Protein AF-A0A9D8K9F7-F1 (afdb_monomer_lite)

Radius of gyration: 27.62 Å; chains: 1; bounding box: 77×57×84 Å

Structure (mmCIF, N/CA/C/O backbone):
data_AF-A0A9D8K9F7-F1
#
_entry.id   AF-A0A9D8K9F7-F1
#
loop_
_atom_site.group_PDB
_atom_site.id
_atom_site.type_symbol
_atom_site.label_atom_id
_atom_site.label_alt_id
_atom_site.label_comp_id
_atom_site.label_asym_id
_atom_site.label_entity_id
_atom_site.label_seq_id
_atom_site.pdbx_PDB_ins_code
_atom_site.Cartn_x
_atom_site.Cartn_y
_atom_site.Cartn_z
_atom_site.occupancy
_atom_site.B_iso_or_equiv
_atom_site.auth_seq_id
_atom_site.auth_comp_id
_atom_site.auth_asym_id
_atom_site.auth_atom_id
_atom_site.pdbx_PDB_model_num
ATOM 1 N N . MET A 1 1 ? -8.025 -25.087 -37.308 1.00 34.91 1 MET A N 1
ATOM 2 C CA . MET A 1 1 ? -6.560 -24.961 -37.481 1.00 34.91 1 MET A CA 1
ATOM 3 C C . MET A 1 1 ? -6.010 -24.138 -36.326 1.00 34.91 1 MET A C 1
ATOM 5 O O . MET A 1 1 ? -6.399 -22.986 -36.174 1.00 34.91 1 MET A O 1
ATOM 9 N N . ALA A 1 2 ? -5.223 -24.769 -35.453 1.00 28.36 2 ALA A N 1
ATOM 10 C CA . ALA A 1 2 ? -4.686 -24.161 -34.238 1.00 28.36 2 ALA A CA 1
ATOM 11 C C . ALA A 1 2 ? -3.699 -23.034 -34.585 1.00 28.36 2 ALA A C 1
ATOM 13 O O . ALA A 1 2 ? -2.758 -23.247 -35.346 1.00 28.36 2 ALA A O 1
ATOM 14 N N . ARG A 1 3 ? -3.922 -21.832 -34.040 1.00 32.56 3 ARG A N 1
ATOM 15 C CA . ARG A 1 3 ? -2.960 -20.725 -34.112 1.00 32.56 3 ARG A CA 1
ATOM 16 C C . ARG A 1 3 ? -1.846 -21.018 -33.110 1.00 32.56 3 ARG A C 1
ATOM 18 O O . ARG A 1 3 ? -2.071 -20.949 -31.907 1.00 32.56 3 ARG A O 1
ATOM 25 N N . THR A 1 4 ? -0.667 -21.372 -33.598 1.00 35.34 4 THR A N 1
ATOM 26 C CA . THR A 1 4 ? 0.543 -21.487 -32.785 1.00 35.34 4 THR A CA 1
ATOM 27 C C . THR A 1 4 ? 0.972 -20.095 -32.327 1.00 35.34 4 THR A C 1
ATOM 29 O O . THR A 1 4 ? 1.352 -19.245 -33.132 1.00 35.34 4 THR A O 1
ATOM 32 N N . SER A 1 5 ? 0.880 -19.844 -31.020 1.00 35.47 5 SER A N 1
ATOM 33 C CA . SER A 1 5 ? 1.503 -18.686 -30.379 1.00 35.47 5 SER A CA 1
ATOM 34 C C . SER A 1 5 ? 3.007 -18.657 -30.695 1.00 35.47 5 SER A C 1
ATOM 36 O O . SER A 1 5 ? 3.630 -19.721 -30.754 1.00 35.47 5 SER A O 1
ATOM 38 N N . PRO A 1 6 ? 3.629 -17.478 -30.878 1.00 36.38 6 PRO A N 1
ATOM 39 C CA . PRO A 1 6 ? 5.075 -17.393 -31.036 1.00 36.38 6 PRO A CA 1
ATOM 40 C C . PRO A 1 6 ? 5.748 -17.966 -29.785 1.00 36.38 6 PRO A C 1
ATOM 42 O O . PRO A 1 6 ? 5.378 -17.603 -28.669 1.00 36.38 6 PRO A O 1
ATOM 45 N N . SER A 1 7 ? 6.730 -18.850 -29.967 1.00 44.38 7 SER A N 1
ATOM 46 C CA . SER A 1 7 ? 7.556 -19.355 -28.866 1.00 44.38 7 SER A CA 1
ATOM 47 C C . SER A 1 7 ? 8.174 -18.187 -28.085 1.00 44.38 7 SER A C 1
ATOM 49 O O . SER A 1 7 ? 8.600 -17.197 -28.685 1.00 44.38 7 SER A O 1
ATOM 51 N N . ALA A 1 8 ? 8.267 -18.308 -26.757 1.00 47.25 8 ALA A N 1
ATOM 52 C CA . ALA A 1 8 ? 8.873 -17.311 -25.867 1.00 47.25 8 ALA A CA 1
ATOM 53 C C . ALA A 1 8 ? 10.304 -16.895 -26.286 1.00 47.25 8 ALA A C 1
ATOM 55 O O . ALA A 1 8 ? 10.730 -15.780 -25.986 1.00 47.25 8 ALA A O 1
ATOM 56 N N . ALA A 1 9 ? 11.011 -17.751 -27.036 1.00 40.78 9 ALA A N 1
ATOM 57 C CA . ALA A 1 9 ? 12.316 -17.459 -27.632 1.00 40.78 9 ALA A CA 1
ATOM 58 C C . ALA A 1 9 ? 12.260 -16.369 -28.724 1.00 40.78 9 ALA A C 1
ATOM 60 O O . ALA A 1 9 ? 13.156 -15.539 -28.818 1.00 40.78 9 ALA A O 1
ATOM 61 N N . VAL A 1 10 ? 11.182 -16.298 -29.514 1.00 44.38 10 VAL A N 1
ATOM 62 C CA . VAL A 1 10 ? 11.022 -15.274 -30.567 1.00 44.38 10 VAL A CA 1
ATOM 63 C C . VAL A 1 10 ? 10.773 -13.889 -29.957 1.00 44.38 10 VAL A C 1
ATOM 65 O O . VAL A 1 10 ? 11.268 -12.891 -30.468 1.00 44.38 10 VAL A O 1
ATOM 68 N N . ALA A 1 11 ? 10.077 -13.821 -28.817 1.00 49.94 11 ALA A N 1
ATOM 69 C CA . ALA A 1 11 ? 9.862 -12.576 -28.075 1.00 49.94 11 ALA A CA 1
ATOM 70 C C . ALA A 1 11 ? 11.123 -12.084 -27.325 1.00 49.94 11 ALA A C 1
ATOM 72 O O . ALA A 1 11 ? 11.167 -10.934 -26.885 1.00 49.94 11 ALA A O 1
ATOM 73 N N . SER A 1 12 ? 12.146 -12.933 -27.138 1.00 53.34 12 SER A N 1
ATOM 74 C CA . SER A 1 12 ? 13.420 -12.549 -26.507 1.00 53.34 12 SER A CA 1
ATOM 75 C C . SER A 1 12 ? 14.330 -11.782 -27.474 1.00 53.34 12 SER A C 1
ATOM 77 O O . SER A 1 12 ? 14.917 -10.777 -27.080 1.00 53.34 12 SER A O 1
ATOM 79 N N . ALA A 1 13 ? 14.364 -12.183 -28.749 1.00 56.97 13 ALA A N 1
ATOM 80 C CA . ALA A 1 13 ? 15.223 -11.592 -29.776 1.00 56.97 13 ALA A CA 1
ATOM 81 C C . ALA A 1 13 ? 14.830 -10.154 -30.191 1.00 56.97 13 ALA A C 1
ATOM 83 O O . ALA A 1 13 ? 15.680 -9.405 -30.673 1.00 56.97 13 ALA A O 1
ATOM 84 N N . GLU A 1 14 ? 13.570 -9.754 -29.978 1.00 68.12 14 GLU A N 1
ATOM 85 C CA . GLU A 1 14 ? 13.015 -8.453 -30.399 1.00 68.12 14 GLU A CA 1
ATOM 86 C C . GLU A 1 14 ? 13.258 -7.298 -29.400 1.00 68.12 14 GLU A C 1
ATOM 88 O O . GLU A 1 14 ? 12.904 -6.153 -29.681 1.00 68.12 14 GLU A O 1
ATOM 93 N N . ARG A 1 15 ? 13.866 -7.557 -28.233 1.00 84.31 15 ARG A N 1
ATOM 94 C CA . ARG A 1 15 ? 14.159 -6.509 -27.238 1.00 84.31 15 ARG A CA 1
ATOM 95 C C . ARG A 1 15 ? 15.320 -5.603 -27.673 1.00 84.31 15 ARG A C 1
ATOM 97 O O . ARG A 1 15 ? 16.218 -6.040 -28.394 1.00 84.31 15 ARG A O 1
ATOM 104 N N . ARG A 1 16 ? 15.293 -4.338 -27.213 1.00 89.69 16 ARG A N 1
ATOM 105 C CA . ARG A 1 16 ? 16.304 -3.304 -27.533 1.00 89.69 16 ARG A CA 1
ATOM 106 C C . ARG A 1 16 ? 17.705 -3.787 -27.161 1.00 89.69 16 ARG A C 1
ATOM 108 O O . ARG A 1 16 ? 18.589 -3.802 -28.010 1.00 89.69 16 ARG A O 1
ATOM 115 N N . PHE A 1 17 ? 17.866 -4.237 -25.922 1.00 92.88 17 PHE A N 1
ATOM 116 C CA . PHE A 1 17 ? 19.111 -4.785 -25.415 1.00 92.88 17 PHE A CA 1
ATOM 117 C C . PHE A 1 17 ? 19.057 -6.311 -25.447 1.00 92.88 17 PHE A C 1
ATOM 119 O O . PHE A 1 17 ? 18.167 -6.939 -24.866 1.00 92.88 17 PHE A O 1
ATOM 126 N N . ALA A 1 18 ? 20.034 -6.921 -26.112 1.00 92.94 18 ALA A N 1
ATOM 127 C CA . ALA A 1 18 ? 20.240 -8.364 -26.061 1.00 92.94 18 ALA A CA 1
ATOM 128 C C . ALA A 1 18 ? 20.707 -8.793 -24.662 1.00 92.94 18 ALA A C 1
ATOM 130 O O . ALA A 1 18 ? 20.301 -9.838 -24.155 1.00 92.94 18 ALA A O 1
ATOM 131 N N . VAL A 1 19 ? 21.524 -7.957 -24.022 1.00 94.81 19 VAL A N 1
ATOM 132 C CA . VAL A 1 19 ? 22.079 -8.199 -22.692 1.00 94.81 19 VAL A CA 1
ATOM 133 C C . VAL A 1 19 ? 22.184 -6.889 -21.916 1.00 94.81 19 VAL A C 1
ATOM 135 O O . VAL A 1 19 ? 22.460 -5.845 -22.502 1.00 94.81 19 VAL A O 1
ATOM 138 N N . GLY A 1 20 ? 21.960 -6.931 -20.605 1.00 93.81 20 GLY A N 1
ATOM 139 C CA . GLY A 1 20 ? 22.152 -5.781 -19.724 1.00 93.81 20 GLY A CA 1
ATOM 140 C C . GLY A 1 20 ? 22.820 -6.163 -18.415 1.00 93.81 20 GLY A C 1
ATOM 141 O O . GLY A 1 20 ? 22.493 -7.202 -17.843 1.00 93.81 20 GLY A O 1
ATOM 142 N N . PHE A 1 21 ? 23.740 -5.321 -17.949 1.00 93.06 21 PHE A N 1
ATOM 143 C CA . PHE A 1 21 ? 24.546 -5.569 -16.757 1.00 93.06 21 PHE A CA 1
ATOM 144 C C . PHE A 1 21 ? 24.065 -4.746 -15.570 1.00 93.06 21 PHE A C 1
ATOM 146 O O . PHE A 1 21 ? 24.249 -3.535 -15.543 1.00 93.06 21 PHE A O 1
ATOM 153 N N . SER A 1 22 ? 23.552 -5.419 -14.542 1.00 88.69 22 SER A N 1
ATOM 154 C CA . SER A 1 22 ? 23.308 -4.825 -13.229 1.00 88.69 22 SER A CA 1
ATOM 155 C C . SER A 1 22 ? 24.487 -5.128 -12.302 1.00 88.69 22 SER A C 1
ATOM 157 O O . SER A 1 22 ? 24.784 -6.290 -12.044 1.00 88.69 22 SER A O 1
ATOM 159 N N . TYR A 1 23 ? 25.174 -4.100 -11.809 1.00 88.19 23 TYR A N 1
ATOM 160 C CA . TYR A 1 23 ? 26.388 -4.199 -10.978 1.00 88.19 23 TYR A CA 1
ATOM 161 C C . TYR A 1 23 ? 26.473 -2.995 -10.038 1.00 88.19 23 TYR A C 1
ATOM 163 O O . TYR A 1 23 ? 25.778 -2.003 -10.269 1.00 88.19 23 TYR A O 1
ATOM 171 N N . ALA A 1 24 ? 27.303 -3.041 -8.991 1.00 83.38 24 ALA A N 1
ATOM 172 C CA . ALA A 1 24 ? 27.607 -1.859 -8.184 1.00 83.38 24 ALA A CA 1
ATOM 173 C C . ALA A 1 24 ? 28.659 -0.957 -8.860 1.00 83.38 24 ALA A C 1
ATOM 175 O O . ALA A 1 24 ? 29.329 -1.341 -9.809 1.00 83.38 24 ALA A O 1
ATOM 176 N N . GLY A 1 25 ? 28.713 0.322 -8.479 1.00 77.69 25 GLY A N 1
ATOM 177 C CA . GLY A 1 25 ? 29.489 1.319 -9.229 1.00 77.69 25 GLY A CA 1
ATOM 178 C C . GLY A 1 25 ? 30.994 1.070 -9.128 1.00 77.69 25 GLY A C 1
ATOM 179 O O . GLY A 1 25 ? 31.725 1.349 -10.075 1.00 77.69 25 GLY A O 1
ATOM 180 N N . ALA A 1 26 ? 31.430 0.495 -8.004 1.00 79.44 26 ALA A N 1
ATOM 181 C CA . ALA A 1 26 ? 32.815 0.127 -7.737 1.00 79.44 26 ALA A CA 1
ATOM 182 C C . ALA A 1 26 ? 33.316 -0.988 -8.675 1.00 79.44 26 ALA A C 1
ATOM 184 O O . ALA A 1 26 ? 34.500 -1.072 -8.982 1.00 79.44 26 ALA A O 1
ATOM 185 N N . GLU A 1 27 ? 32.408 -1.812 -9.195 1.00 85.94 27 GLU A N 1
ATOM 186 C CA . GLU A 1 27 ? 32.688 -2.957 -10.053 1.00 85.94 27 GLU A CA 1
ATOM 187 C C . GLU A 1 27 ? 32.718 -2.587 -11.536 1.00 85.94 27 GLU A C 1
ATOM 189 O O . GLU A 1 27 ? 32.917 -3.468 -12.376 1.00 85.94 27 GLU A O 1
ATOM 194 N N . ARG A 1 28 ? 32.539 -1.306 -11.889 1.00 86.56 28 ARG A N 1
ATOM 195 C CA . ARG A 1 28 ? 32.499 -0.859 -13.289 1.00 86.56 28 ARG A CA 1
ATOM 196 C C . ARG A 1 28 ? 33.722 -1.326 -14.074 1.00 86.56 28 ARG A C 1
ATOM 198 O O . ARG A 1 28 ? 33.554 -1.866 -15.161 1.00 86.56 28 ARG A O 1
ATOM 205 N N . GLU A 1 29 ? 34.921 -1.218 -13.503 1.00 90.56 29 GLU A N 1
ATOM 206 C CA . GLU A 1 29 ? 36.159 -1.672 -14.160 1.00 90.56 29 GLU A CA 1
ATOM 207 C C . GLU A 1 29 ? 36.228 -3.193 -14.339 1.00 90.56 29 GLU A C 1
ATOM 209 O O . GLU A 1 29 ? 36.906 -3.696 -15.231 1.00 90.56 29 GLU A O 1
ATOM 214 N N . ARG A 1 30 ? 35.499 -3.957 -13.519 1.00 91.50 30 ARG A N 1
ATOM 215 C CA . ARG A 1 30 ? 35.409 -5.412 -13.670 1.00 91.50 30 ARG A CA 1
ATOM 216 C C . ARG A 1 30 ? 34.383 -5.821 -14.727 1.00 91.50 30 ARG A C 1
ATOM 218 O O . ARG A 1 30 ? 34.561 -6.855 -15.369 1.00 91.50 30 ARG A O 1
ATOM 225 N N . VAL A 1 31 ? 33.323 -5.032 -14.895 1.00 93.88 31 VAL A N 1
ATOM 226 C CA . VAL A 1 31 ? 32.227 -5.292 -15.839 1.00 93.88 31 VAL A CA 1
ATOM 227 C C . VAL A 1 31 ? 32.526 -4.750 -17.237 1.00 93.88 31 VAL A C 1
ATOM 229 O O . VAL A 1 31 ? 32.148 -5.399 -18.211 1.00 93.88 31 VAL A O 1
ATOM 232 N N . ALA A 1 32 ? 33.247 -3.630 -17.355 1.00 94.31 32 ALA A N 1
ATOM 233 C CA . ALA A 1 32 ? 33.550 -2.989 -18.636 1.00 94.31 32 ALA A CA 1
ATOM 234 C C . ALA A 1 32 ? 34.158 -3.958 -19.672 1.00 94.31 32 ALA A C 1
ATOM 236 O O . ALA A 1 32 ? 33.582 -4.076 -20.754 1.00 94.31 32 ALA A O 1
ATOM 237 N N . PRO A 1 33 ? 35.173 -4.788 -19.343 1.00 95.50 33 PRO A N 1
ATOM 238 C CA . PRO A 1 33 ? 35.743 -5.726 -20.313 1.00 95.50 33 PRO A CA 1
ATOM 239 C C . PRO A 1 33 ? 34.758 -6.811 -20.780 1.00 95.50 33 PRO A C 1
ATOM 241 O O . PRO A 1 33 ? 34.918 -7.376 -21.862 1.00 95.50 33 PRO A O 1
ATOM 244 N N . LEU A 1 34 ? 33.744 -7.140 -19.968 1.00 97.19 34 LEU A N 1
ATOM 245 C CA . LEU A 1 34 ? 32.679 -8.071 -20.357 1.00 97.19 34 LEU A CA 1
ATOM 246 C C . LEU A 1 34 ? 31.721 -7.405 -21.349 1.00 97.19 34 LEU A C 1
ATOM 248 O O . LEU A 1 34 ? 31.367 -8.006 -22.364 1.00 97.19 34 LEU A O 1
ATOM 252 N N . ALA A 1 35 ? 31.315 -6.169 -21.047 1.00 95.75 35 ALA A N 1
ATOM 253 C CA . ALA A 1 35 ? 30.401 -5.384 -21.866 1.00 95.75 35 ALA A CA 1
ATOM 254 C C . ALA A 1 35 ? 31.019 -5.031 -23.226 1.00 95.75 35 ALA A C 1
ATOM 256 O O . ALA A 1 35 ? 30.385 -5.264 -24.251 1.00 95.75 35 ALA A O 1
ATOM 257 N N . GLU A 1 36 ? 32.268 -4.566 -23.246 1.00 94.88 36 GLU A N 1
ATOM 258 C CA . GLU A 1 36 ? 33.021 -4.225 -24.460 1.00 94.88 36 GLU A CA 1
ATOM 259 C C . GLU A 1 36 ? 33.165 -5.428 -25.396 1.00 94.88 36 GLU A C 1
ATOM 261 O O . GLU A 1 36 ? 32.895 -5.335 -26.593 1.00 94.88 36 GLU A O 1
ATOM 266 N N . AR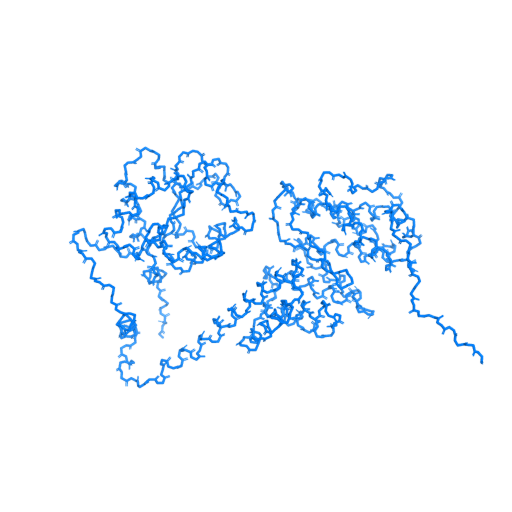G A 1 37 ? 33.510 -6.603 -24.857 1.00 94.25 37 ARG A N 1
ATOM 267 C CA . ARG A 1 37 ? 33.670 -7.816 -25.670 1.00 94.25 37 ARG A CA 1
ATOM 268 C C . ARG A 1 37 ? 32.346 -8.328 -26.238 1.00 94.25 37 ARG A C 1
ATOM 270 O O . ARG A 1 37 ? 32.319 -8.859 -27.344 1.00 94.25 37 ARG A O 1
ATOM 277 N N . LEU A 1 38 ? 31.240 -8.157 -25.513 1.00 94.12 38 LEU A N 1
ATOM 278 C CA . LEU A 1 38 ? 29.901 -8.443 -26.041 1.00 94.12 38 LEU A CA 1
ATOM 279 C C . LEU A 1 38 ? 29.475 -7.399 -27.083 1.00 94.12 38 LEU A C 1
ATOM 281 O O . LEU A 1 38 ? 28.869 -7.763 -28.092 1.00 94.12 38 LEU A O 1
ATOM 285 N N . ALA A 1 39 ? 29.827 -6.128 -26.882 1.00 92.25 39 ALA A N 1
ATOM 286 C CA . ALA A 1 39 ? 29.543 -5.042 -27.815 1.00 92.25 39 ALA A CA 1
ATOM 287 C C . ALA A 1 39 ? 30.281 -5.210 -29.152 1.00 92.25 39 ALA A C 1
ATOM 289 O O . ALA A 1 39 ? 29.708 -4.895 -30.189 1.00 92.25 39 ALA A O 1
ATOM 290 N N . GLN A 1 40 ? 31.475 -5.815 -29.173 1.00 89.81 40 GLN A N 1
ATOM 291 C CA . GLN A 1 40 ? 32.167 -6.176 -30.423 1.00 89.81 40 GLN A CA 1
ATOM 292 C C . GLN A 1 40 ? 31.320 -7.068 -31.348 1.00 89.81 40 GLN A C 1
ATOM 294 O O . GLN A 1 40 ? 31.481 -7.015 -32.563 1.00 89.81 40 GLN A O 1
ATOM 299 N N . ARG A 1 41 ? 30.411 -7.880 -30.787 1.00 84.44 41 ARG A N 1
ATOM 300 C CA . ARG A 1 41 ? 29.515 -8.762 -31.556 1.00 84.44 41 ARG A CA 1
ATOM 301 C C . ARG A 1 41 ? 28.111 -8.198 -31.728 1.00 84.44 41 ARG A C 1
ATOM 303 O O . ARG A 1 41 ? 27.468 -8.450 -32.738 1.00 84.44 41 ARG A O 1
ATOM 310 N N . LEU A 1 42 ? 27.597 -7.513 -30.709 1.00 87.81 42 LEU A N 1
ATOM 311 C CA . LEU A 1 42 ? 26.197 -7.086 -30.632 1.00 87.81 42 LEU A CA 1
ATOM 312 C C . LEU A 1 42 ? 25.988 -5.609 -30.993 1.00 87.81 42 LEU A C 1
ATOM 314 O O . LEU A 1 42 ? 24.861 -5.216 -31.288 1.00 87.81 42 LEU A O 1
ATOM 318 N N . GLY A 1 43 ? 27.050 -4.805 -30.965 1.00 89.94 43 GLY A N 1
ATOM 319 C CA . GLY A 1 43 ? 26.997 -3.347 -30.930 1.00 89.94 43 GLY A CA 1
ATOM 320 C C . GLY A 1 43 ? 26.679 -2.810 -29.529 1.00 89.94 43 GLY A C 1
ATOM 321 O O . GLY A 1 43 ? 25.931 -3.427 -28.767 1.00 89.94 43 GLY A O 1
ATOM 322 N N . GLU A 1 44 ? 27.220 -1.635 -29.200 1.00 90.69 44 GLU A N 1
ATOM 323 C CA . GLU A 1 44 ? 26.995 -0.940 -27.918 1.00 90.69 44 GLU A CA 1
ATOM 324 C C . GLU A 1 44 ? 25.502 -0.661 -27.661 1.00 90.69 44 GLU A C 1
ATOM 326 O O . GLU A 1 44 ? 25.000 -0.848 -26.554 1.00 90.69 44 GLU A O 1
ATOM 331 N N . GLU A 1 45 ? 24.744 -0.364 -28.721 1.00 90.88 45 GLU A N 1
ATOM 332 C CA . GLU A 1 45 ? 23.294 -0.119 -28.684 1.00 90.88 45 GLU A CA 1
ATOM 333 C C . GLU A 1 45 ? 22.461 -1.307 -28.177 1.00 90.88 45 GLU A C 1
ATOM 335 O O . GLU A 1 45 ? 21.336 -1.139 -27.699 1.00 90.88 45 GLU A O 1
ATOM 340 N N . ARG A 1 46 ? 23.000 -2.529 -28.287 1.00 93.19 46 ARG A N 1
ATOM 341 C CA . ARG A 1 46 ? 22.340 -3.765 -27.837 1.00 93.19 46 ARG A CA 1
ATOM 342 C C . ARG A 1 46 ? 22.855 -4.259 -26.486 1.00 93.19 46 ARG A C 1
ATOM 344 O O . ARG A 1 46 ? 22.369 -5.292 -26.013 1.00 93.19 46 ARG A O 1
ATOM 351 N N . VAL A 1 47 ? 23.790 -3.543 -25.864 1.00 95.75 47 VAL A N 1
ATOM 352 C CA . VAL A 1 47 ? 24.365 -3.864 -24.555 1.00 95.75 47 VAL A CA 1
ATOM 353 C C . VAL A 1 47 ? 24.015 -2.745 -23.576 1.00 95.75 47 VAL A C 1
ATOM 355 O O . VAL A 1 47 ? 24.532 -1.637 -23.672 1.00 95.75 47 VAL A O 1
ATOM 358 N N . LEU A 1 48 ? 23.137 -3.026 -22.610 1.00 94.56 48 LEU A N 1
ATOM 359 C CA . LEU A 1 48 ? 22.831 -2.068 -21.546 1.00 94.56 48 LEU A CA 1
ATOM 360 C C . LEU A 1 48 ? 23.980 -2.060 -20.527 1.00 94.56 48 LEU A C 1
ATOM 362 O O . LEU A 1 48 ? 24.041 -2.903 -19.628 1.00 94.56 48 LEU A O 1
ATOM 366 N N . PHE A 1 49 ? 24.890 -1.109 -20.712 1.00 94.50 49 PHE A N 1
ATOM 367 C CA . PHE A 1 49 ? 26.037 -0.799 -19.861 1.00 94.50 49 PHE A CA 1
ATOM 368 C C . PHE A 1 49 ? 26.164 0.725 -19.769 1.00 94.50 49 PHE A C 1
ATOM 370 O O . PHE A 1 49 ? 26.017 1.402 -20.783 1.00 94.50 49 PHE A O 1
ATOM 377 N N . ASP A 1 50 ? 26.384 1.274 -18.572 1.00 84.81 50 ASP A N 1
ATOM 378 C CA . ASP A 1 50 ? 26.199 2.713 -18.328 1.00 84.81 50 ASP A CA 1
ATOM 379 C C . ASP A 1 50 ? 27.048 3.611 -19.243 1.00 84.81 50 ASP A C 1
ATOM 381 O O . ASP A 1 50 ? 26.515 4.568 -19.799 1.00 84.81 50 ASP A O 1
ATOM 385 N N . ARG A 1 51 ? 28.315 3.246 -19.486 1.00 90.56 51 ARG A N 1
ATOM 386 C CA . ARG A 1 51 ? 29.229 3.981 -20.381 1.00 90.56 51 ARG A CA 1
ATOM 387 C C . ARG A 1 51 ? 28.770 4.058 -21.839 1.00 90.56 51 ARG A C 1
ATOM 389 O O . ARG A 1 51 ? 29.151 4.983 -22.537 1.00 90.56 51 ARG A O 1
ATOM 396 N N . PHE A 1 52 ? 27.971 3.105 -22.313 1.00 92.44 52 PHE A N 1
ATOM 397 C CA . PHE A 1 52 ? 27.480 3.122 -23.697 1.00 92.44 52 PHE A CA 1
ATOM 398 C C . PHE A 1 52 ? 26.272 4.049 -23.883 1.00 92.44 52 PHE A C 1
ATOM 400 O O . PHE A 1 52 ? 25.923 4.387 -25.007 1.00 92.44 52 PHE A O 1
ATOM 407 N N . HIS A 1 53 ? 25.627 4.465 -22.787 1.00 90.94 53 HIS A N 1
ATOM 408 C CA . HIS A 1 53 ? 24.352 5.190 -22.808 1.00 90.94 53 HIS A CA 1
ATOM 409 C C . HIS A 1 53 ? 24.379 6.436 -21.910 1.00 90.94 53 HIS A C 1
ATOM 411 O O . HIS A 1 53 ? 23.334 6.871 -21.433 1.00 90.94 53 HIS A O 1
ATOM 417 N N . GLU A 1 54 ? 25.556 7.024 -21.661 1.00 82.44 54 GLU A N 1
ATOM 418 C CA . GLU A 1 54 ? 25.742 8.105 -20.673 1.00 82.44 54 GLU A CA 1
ATOM 419 C C . GLU A 1 54 ? 24.787 9.285 -20.891 1.00 82.44 54 GLU A C 1
ATOM 421 O O . GLU A 1 54 ? 24.170 9.761 -19.941 1.00 82.44 54 GLU A O 1
ATOM 426 N N . ALA A 1 55 ? 24.598 9.711 -22.144 1.00 79.06 55 ALA A N 1
ATOM 427 C CA . ALA A 1 55 ? 23.692 10.808 -22.480 1.00 79.06 55 ALA A CA 1
ATOM 428 C C . ALA A 1 55 ? 22.213 10.484 -22.195 1.00 79.06 55 ALA A C 1
ATOM 430 O O . ALA A 1 55 ? 21.465 11.365 -21.781 1.00 79.06 55 ALA A O 1
ATOM 431 N N . GLU A 1 56 ? 21.783 9.234 -22.398 1.00 87.12 56 GLU A N 1
ATOM 432 C CA . GLU A 1 56 ? 20.411 8.798 -22.096 1.00 87.12 56 GLU A CA 1
ATOM 433 C C . GLU A 1 56 ? 20.186 8.651 -20.587 1.00 87.12 56 GLU A C 1
ATOM 435 O O . GLU A 1 56 ? 19.100 8.944 -20.089 1.00 87.12 56 GLU A O 1
ATOM 440 N N . LEU A 1 57 ? 21.201 8.183 -19.859 1.00 82.69 57 LEU A N 1
ATOM 441 C CA . LEU A 1 57 ? 21.101 7.901 -18.429 1.00 82.69 57 LEU A CA 1
ATOM 442 C C . LEU A 1 57 ? 21.357 9.140 -17.553 1.00 82.69 57 LEU A C 1
ATOM 444 O O . LEU A 1 57 ? 21.045 9.108 -16.365 1.00 82.69 57 LEU A O 1
ATOM 448 N N . ALA A 1 58 ? 21.869 10.241 -18.112 1.00 80.50 58 ALA A N 1
ATOM 449 C CA . ALA A 1 58 ? 22.077 11.516 -17.420 1.00 80.50 58 ALA A CA 1
ATOM 450 C C . ALA A 1 58 ? 20.764 12.305 -17.212 1.00 80.50 58 ALA A C 1
ATOM 452 O O . ALA A 1 58 ? 20.616 13.440 -17.665 1.00 80.50 58 ALA A O 1
ATOM 453 N N . ILE A 1 59 ? 19.801 11.697 -16.516 1.00 69.56 59 ILE A N 1
ATOM 454 C CA . ILE A 1 59 ? 18.473 12.258 -16.237 1.00 69.56 59 ILE A CA 1
ATOM 455 C C . ILE A 1 59 ? 18.144 12.216 -14.733 1.00 69.56 59 ILE A C 1
ATOM 457 O O . ILE A 1 59 ? 18.658 11.350 -14.019 1.00 69.56 59 ILE A O 1
ATOM 461 N N . PRO A 1 60 ? 17.271 13.112 -14.231 1.00 60.22 60 PRO A N 1
ATOM 462 C CA . PRO A 1 60 ? 16.652 12.954 -12.914 1.00 60.22 60 PRO A CA 1
ATOM 463 C C . PRO A 1 60 ? 15.834 11.656 -12.823 1.00 60.22 60 PRO A C 1
ATOM 465 O O . PRO A 1 60 ? 15.353 11.155 -13.841 1.00 60.22 60 PRO A O 1
ATOM 468 N N . ASP A 1 61 ? 15.654 11.132 -11.609 1.00 67.94 61 ASP A N 1
ATOM 469 C CA . ASP A 1 61 ? 14.879 9.914 -11.314 1.00 67.94 61 ASP A CA 1
ATOM 470 C C . ASP A 1 61 ? 15.338 8.670 -12.112 1.00 67.94 61 ASP A C 1
ATOM 472 O O . ASP A 1 61 ? 14.540 7.823 -12.539 1.00 67.94 61 ASP A O 1
ATOM 476 N N . LEU A 1 62 ? 16.651 8.557 -12.362 1.00 71.19 62 LEU A N 1
ATOM 477 C CA . LEU A 1 62 ? 17.251 7.423 -13.074 1.00 71.19 62 LEU A CA 1
ATOM 478 C C . LEU A 1 62 ? 16.914 6.078 -12.409 1.00 71.19 62 LEU A C 1
ATOM 480 O O . LEU A 1 62 ? 16.790 5.057 -13.087 1.00 71.19 62 LEU A O 1
ATOM 484 N N . ASP A 1 63 ? 16.732 6.081 -11.095 1.00 64.50 63 ASP A N 1
ATOM 485 C CA . ASP A 1 63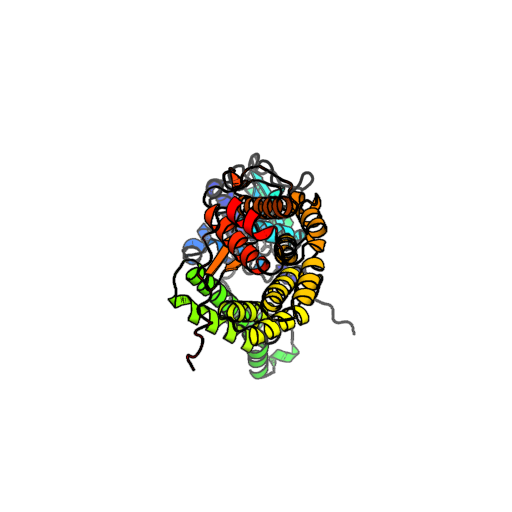 ? 16.285 4.954 -10.287 1.00 64.50 63 ASP A CA 1
ATOM 486 C C . ASP A 1 63 ? 14.886 4.428 -10.655 1.00 64.50 63 ASP A C 1
ATOM 488 O O . ASP A 1 63 ? 14.599 3.251 -10.440 1.00 64.50 63 ASP A O 1
ATOM 492 N N . VAL A 1 64 ? 14.041 5.242 -11.296 1.00 71.56 64 VAL A N 1
ATOM 493 C CA . VAL A 1 64 ? 12.740 4.828 -11.847 1.00 71.56 64 VAL A CA 1
ATOM 494 C C . VAL A 1 64 ? 12.879 4.360 -13.298 1.00 71.56 64 VAL A C 1
ATOM 496 O O . VAL A 1 64 ? 12.254 3.378 -13.717 1.00 71.56 64 VAL A O 1
ATOM 499 N N . TYR A 1 65 ? 13.712 5.041 -14.087 1.00 78.88 65 TYR A N 1
ATOM 500 C CA . TYR A 1 65 ? 13.883 4.752 -15.513 1.00 78.88 65 TYR A CA 1
ATOM 501 C C . TYR A 1 65 ? 14.687 3.469 -15.773 1.00 78.88 65 TYR A C 1
ATOM 503 O O . TYR A 1 65 ? 14.292 2.623 -16.581 1.00 78.88 65 TYR A O 1
ATOM 511 N N . LEU A 1 66 ? 15.796 3.283 -15.060 1.00 81.50 66 LEU A N 1
ATOM 512 C CA . LEU A 1 66 ? 16.732 2.188 -15.292 1.00 81.50 66 LEU A CA 1
ATOM 513 C C . LEU A 1 66 ? 16.113 0.795 -15.036 1.00 81.50 66 LEU A C 1
ATOM 515 O O . LEU A 1 66 ? 16.309 -0.097 -15.869 1.00 81.50 66 LEU A O 1
ATOM 519 N N . PRO A 1 67 ? 15.298 0.563 -13.983 1.00 77.94 67 PRO A N 1
ATOM 520 C CA . PRO A 1 67 ? 14.602 -0.714 -13.819 1.00 77.94 67 PRO A CA 1
ATOM 521 C C . PRO A 1 67 ? 13.648 -1.064 -14.964 1.00 77.94 67 PRO A C 1
ATOM 523 O O . PRO A 1 67 ? 13.497 -2.241 -15.303 1.00 77.94 67 PRO A O 1
ATOM 526 N N . ARG A 1 68 ? 13.023 -0.062 -15.595 1.00 80.62 68 ARG A N 1
ATOM 527 C CA . ARG A 1 68 ? 12.161 -0.268 -16.766 1.00 80.62 68 ARG A CA 1
ATOM 528 C C . ARG A 1 68 ? 12.963 -0.762 -17.968 1.00 80.62 68 ARG A C 1
ATOM 530 O O . ARG A 1 68 ? 12.503 -1.667 -18.667 1.00 80.62 68 ARG A O 1
ATOM 537 N N . LEU A 1 69 ? 14.172 -0.233 -18.178 1.00 86.06 69 LEU A N 1
ATOM 538 C CA . LEU A 1 69 ? 15.077 -0.726 -19.220 1.00 86.06 69 LEU A CA 1
ATOM 539 C C . LEU A 1 69 ? 15.392 -2.212 -19.019 1.00 86.06 69 LEU A C 1
ATOM 541 O O . LEU A 1 69 ? 15.245 -2.999 -19.953 1.00 86.06 69 LEU A O 1
ATOM 545 N N . TYR A 1 70 ? 15.711 -2.629 -17.791 1.00 85.38 70 TYR A N 1
ATOM 546 C CA . TYR A 1 70 ? 15.918 -4.047 -17.487 1.00 85.38 70 TYR A CA 1
ATOM 547 C C . TYR A 1 70 ? 14.665 -4.902 -17.717 1.00 85.38 70 TYR A C 1
ATOM 549 O O . TYR A 1 70 ? 14.758 -5.978 -18.308 1.00 85.38 70 TYR A O 1
ATOM 557 N N . ARG A 1 71 ? 13.489 -4.445 -17.272 1.00 79.94 71 ARG A N 1
ATOM 558 C CA . ARG A 1 71 ? 12.252 -5.241 -17.327 1.00 79.94 71 ARG A CA 1
ATOM 559 C C . ARG A 1 71 ? 11.768 -5.477 -18.749 1.00 79.94 71 ARG A C 1
ATOM 561 O O . ARG A 1 71 ? 11.527 -6.622 -19.149 1.00 79.94 71 ARG A O 1
ATOM 568 N N . ASP A 1 72 ? 11.621 -4.377 -19.477 1.00 81.38 72 ASP A N 1
ATOM 569 C CA . ASP A 1 72 ? 10.839 -4.323 -20.706 1.00 81.38 72 ASP A CA 1
ATOM 570 C C . ASP A 1 72 ? 11.747 -4.387 -21.937 1.00 81.38 72 ASP A C 1
ATOM 572 O O . ASP A 1 72 ? 11.365 -4.941 -22.969 1.00 81.38 72 ASP A O 1
ATOM 576 N N . HIS A 1 73 ? 12.975 -3.873 -21.817 1.00 86.75 73 HIS A N 1
ATOM 577 C CA . HIS A 1 73 ? 13.861 -3.634 -22.952 1.00 86.75 73 HIS A CA 1
ATOM 578 C C . HIS A 1 73 ? 15.094 -4.544 -23.002 1.00 86.75 73 HIS A C 1
ATOM 580 O O . HIS A 1 73 ? 15.779 -4.517 -24.022 1.00 86.75 73 HIS A O 1
ATOM 586 N N . THR A 1 74 ? 15.338 -5.387 -21.990 1.00 89.00 74 THR A N 1
ATOM 587 C CA . THR A 1 74 ? 16.513 -6.277 -21.921 1.00 89.00 74 THR A CA 1
ATOM 588 C C . THR A 1 74 ? 16.141 -7.762 -21.980 1.00 89.00 74 THR A C 1
ATOM 590 O O . THR A 1 74 ? 15.288 -8.246 -21.230 1.00 89.00 74 THR A O 1
ATOM 593 N N . ALA A 1 75 ? 16.770 -8.504 -22.897 1.00 89.75 75 ALA A N 1
ATOM 594 C CA . ALA A 1 75 ? 16.491 -9.924 -23.120 1.00 89.75 75 ALA A CA 1
ATOM 595 C C . ALA A 1 75 ? 17.148 -10.845 -22.084 1.00 89.75 75 ALA A C 1
ATOM 597 O O . ALA A 1 75 ? 16.443 -11.657 -21.482 1.00 89.75 75 ALA A O 1
ATOM 598 N N . LEU A 1 76 ? 18.453 -10.691 -21.843 1.00 91.38 76 LEU A N 1
ATOM 599 C CA . LEU A 1 76 ? 19.180 -11.361 -20.762 1.00 91.38 76 LEU A CA 1
ATOM 600 C C . LEU A 1 76 ? 19.705 -10.324 -19.763 1.00 91.38 76 LEU A C 1
ATOM 602 O O . LEU A 1 76 ? 20.450 -9.420 -20.133 1.00 91.38 76 LEU A O 1
ATOM 606 N N . ILE A 1 77 ? 19.340 -10.466 -18.493 1.00 90.69 77 ILE A N 1
ATOM 607 C CA . ILE A 1 77 ? 19.806 -9.590 -17.416 1.00 90.69 77 ILE A CA 1
ATOM 608 C C . ILE A 1 77 ? 20.922 -10.319 -16.671 1.00 90.69 77 ILE A C 1
ATOM 610 O O . ILE A 1 77 ? 20.695 -11.369 -16.066 1.00 90.69 77 ILE A O 1
ATOM 614 N N . VAL A 1 78 ? 22.129 -9.766 -16.723 1.00 92.81 78 VAL A N 1
ATOM 615 C CA . VAL A 1 78 ? 23.289 -10.267 -15.988 1.00 92.81 78 VAL A CA 1
ATOM 616 C C . VAL A 1 78 ? 23.425 -9.458 -14.706 1.00 92.81 78 VAL A C 1
ATOM 618 O O . VAL A 1 78 ? 23.654 -8.251 -14.747 1.00 92.81 78 VAL A O 1
ATOM 621 N N . VAL A 1 79 ? 23.269 -10.123 -13.568 1.00 90.56 79 VAL A N 1
ATOM 622 C CA . VAL A 1 79 ? 23.346 -9.507 -12.241 1.00 90.56 79 VAL A CA 1
ATOM 623 C C . VAL A 1 79 ? 24.680 -9.880 -11.606 1.00 90.56 79 VAL A C 1
ATOM 625 O O . VAL A 1 79 ? 24.951 -11.059 -11.396 1.00 90.56 79 VAL A O 1
ATOM 628 N N . VAL A 1 80 ? 25.518 -8.886 -11.316 1.00 90.81 80 VAL A N 1
ATOM 629 C CA . VAL A 1 80 ? 26.850 -9.054 -10.722 1.00 90.81 80 VAL A CA 1
ATOM 630 C C . VAL A 1 80 ? 26.771 -8.795 -9.225 1.00 90.81 80 VAL A C 1
ATOM 632 O O . VAL A 1 80 ? 26.803 -7.654 -8.778 1.00 90.81 80 VAL A O 1
ATOM 635 N N . LEU A 1 81 ? 26.675 -9.874 -8.458 1.00 88.25 81 LEU A N 1
ATOM 636 C CA . LEU A 1 81 ? 26.558 -9.866 -7.007 1.00 88.25 81 LEU A CA 1
ATOM 637 C C . LEU A 1 81 ? 27.944 -9.708 -6.378 1.00 88.25 81 LEU A C 1
ATOM 639 O O . LEU A 1 81 ? 28.788 -10.597 -6.501 1.00 88.25 81 LEU A O 1
ATOM 643 N N . SER A 1 82 ? 28.165 -8.594 -5.693 1.00 87.69 82 SER A N 1
ATOM 644 C CA . SER A 1 82 ? 29.399 -8.266 -4.974 1.00 87.69 82 SER A CA 1
ATOM 645 C C . SER A 1 82 ? 29.093 -7.825 -3.535 1.00 87.69 82 SER A C 1
ATOM 647 O O . SER A 1 82 ? 27.928 -7.569 -3.230 1.00 87.69 82 SER A O 1
ATOM 649 N N . PRO A 1 83 ? 30.094 -7.695 -2.643 1.00 83.88 83 PRO A N 1
ATOM 650 C CA . PRO A 1 83 ? 29.885 -7.153 -1.295 1.00 83.88 83 PRO A CA 1
ATOM 651 C C . PRO A 1 83 ? 29.256 -5.751 -1.276 1.00 83.88 83 PRO A C 1
ATOM 653 O O . PRO A 1 83 ? 28.544 -5.400 -0.334 1.00 83.88 83 PRO A O 1
ATOM 656 N N . ASP A 1 84 ? 29.509 -4.949 -2.315 1.00 77.75 84 ASP A N 1
ATOM 657 C CA . ASP A 1 84 ? 28.987 -3.586 -2.438 1.00 77.75 84 ASP A CA 1
ATOM 658 C C . ASP A 1 84 ? 27.684 -3.514 -3.245 1.00 77.75 84 ASP A C 1
ATOM 660 O O . ASP A 1 84 ? 27.009 -2.482 -3.241 1.00 77.75 84 ASP A O 1
ATOM 664 N N . TYR A 1 85 ? 27.267 -4.617 -3.877 1.00 74.31 85 TYR A N 1
ATOM 665 C CA . TYR A 1 85 ? 25.996 -4.706 -4.595 1.00 74.31 85 TYR A CA 1
ATOM 666 C C . TYR A 1 85 ? 24.787 -4.400 -3.687 1.00 74.31 85 TYR A C 1
ATOM 668 O O . TYR A 1 85 ? 23.979 -3.553 -4.071 1.00 74.31 85 TYR A O 1
ATOM 676 N N . PRO A 1 86 ? 24.697 -4.941 -2.450 1.00 65.69 86 PRO A N 1
ATOM 677 C CA . PRO A 1 86 ? 23.683 -4.552 -1.463 1.00 65.69 86 PRO A CA 1
ATOM 678 C C . PRO A 1 86 ? 23.862 -3.134 -0.892 1.00 65.69 86 PRO A C 1
ATOM 680 O O . PRO A 1 86 ? 22.958 -2.603 -0.257 1.00 65.69 86 PRO A O 1
ATOM 683 N N . ARG A 1 87 ? 25.044 -2.522 -1.035 1.00 64.56 87 ARG A N 1
ATOM 684 C CA . ARG A 1 87 ? 25.390 -1.230 -0.406 1.00 64.56 87 ARG A CA 1
ATOM 685 C C . ARG A 1 87 ? 25.237 -0.040 -1.343 1.00 64.56 87 ARG A C 1
ATOM 687 O O . ARG A 1 87 ? 25.334 1.106 -0.896 1.00 64.56 87 ARG A O 1
ATOM 694 N N . LYS A 1 88 ? 25.034 -0.292 -2.638 1.00 60.78 88 LYS A N 1
ATOM 695 C CA . LYS A 1 88 ? 24.823 0.741 -3.651 1.00 60.78 88 LYS A CA 1
ATOM 696 C C . LYS A 1 88 ? 23.693 1.666 -3.178 1.00 60.78 88 LYS A C 1
ATOM 698 O O . LYS A 1 88 ? 22.602 1.195 -2.878 1.00 60.78 88 LYS A O 1
ATOM 703 N N . ARG A 1 89 ? 23.977 2.973 -3.066 1.00 44.41 89 ARG A N 1
ATOM 704 C CA . ARG A 1 89 ? 23.024 4.029 -2.677 1.00 44.41 89 ARG A CA 1
ATOM 705 C C . ARG A 1 89 ? 21.855 4.079 -3.657 1.00 44.41 89 ARG A C 1
ATOM 707 O O . ARG A 1 89 ? 21.913 4.891 -4.565 1.00 44.41 89 ARG A O 1
ATOM 714 N N . TRP A 1 90 ? 20.857 3.241 -3.423 1.00 45.69 90 TRP A N 1
ATOM 715 C CA . TRP A 1 90 ? 19.506 3.214 -3.974 1.00 45.69 90 TRP A CA 1
ATOM 716 C C . TRP A 1 90 ? 18.620 2.980 -2.738 1.00 45.69 90 TRP A C 1
ATOM 718 O O . TRP A 1 90 ? 18.611 1.886 -2.169 1.00 45.69 90 TRP A O 1
ATOM 728 N N . CYS A 1 91 ? 18.017 4.040 -2.186 1.00 31.45 91 CYS A N 1
ATOM 729 C CA . CYS A 1 91 ? 17.260 3.964 -0.926 1.00 31.45 91 CYS A CA 1
ATOM 730 C C . CYS A 1 91 ? 16.089 2.969 -1.049 1.00 31.45 91 CYS A C 1
ATOM 732 O O . CYS A 1 91 ? 15.630 2.674 -2.146 1.00 31.45 91 CYS A O 1
ATOM 734 N N . GLY A 1 92 ? 15.576 2.454 0.076 1.00 43.88 92 GLY A N 1
ATOM 735 C CA . GLY A 1 92 ? 14.636 1.317 0.185 1.00 43.88 92 GLY A CA 1
ATOM 736 C C . GLY A 1 92 ? 13.297 1.348 -0.589 1.00 43.88 92 GLY A C 1
ATOM 737 O O . GLY A 1 92 ? 12.485 0.441 -0.409 1.00 43.88 92 GLY A O 1
ATOM 738 N N . LEU A 1 93 ? 13.054 2.325 -1.465 1.00 34.66 93 LEU A N 1
ATOM 739 C CA . LEU A 1 93 ? 12.020 2.290 -2.509 1.00 34.66 93 LEU A CA 1
ATOM 740 C C . LEU A 1 93 ? 12.509 1.579 -3.791 1.00 34.66 93 LEU A C 1
ATOM 742 O O . LEU A 1 93 ? 11.707 0.987 -4.511 1.00 34.66 93 LEU A O 1
ATOM 746 N N . GLU A 1 94 ? 13.821 1.539 -4.025 1.00 46.28 94 GLU A N 1
ATOM 747 C CA . GLU A 1 94 ? 14.443 1.091 -5.276 1.00 46.28 94 GLU A CA 1
ATOM 748 C C . GLU A 1 94 ? 14.853 -0.400 -5.261 1.00 46.28 94 GLU A C 1
ATOM 750 O O . GLU A 1 94 ? 14.858 -1.076 -6.293 1.00 46.28 94 GLU A O 1
ATOM 755 N N . TRP A 1 95 ? 15.069 -0.974 -4.069 1.00 48.88 95 TRP A N 1
ATOM 756 C CA . TRP A 1 95 ? 15.353 -2.406 -3.843 1.00 48.88 95 TRP A CA 1
ATOM 757 C C . TRP A 1 95 ? 14.231 -3.331 -4.330 1.00 48.88 95 TRP A C 1
ATOM 759 O O . TRP A 1 95 ? 14.452 -4.470 -4.756 1.00 48.88 95 TRP A O 1
ATOM 769 N N . ARG A 1 96 ? 12.991 -2.826 -4.295 1.00 52.41 96 ARG A N 1
ATOM 770 C CA . ARG A 1 96 ? 11.809 -3.559 -4.753 1.00 52.41 96 ARG A CA 1
ATOM 771 C C . ARG A 1 96 ? 11.860 -3.853 -6.238 1.00 52.41 96 ARG A C 1
ATOM 773 O O . ARG A 1 96 ? 11.339 -4.887 -6.625 1.00 52.41 96 ARG A O 1
ATOM 780 N N . TRP A 1 97 ? 12.495 -3.015 -7.055 1.00 54.94 97 TRP A N 1
ATOM 781 C CA . TRP A 1 97 ? 12.465 -3.177 -8.506 1.00 54.94 97 TRP A CA 1
ATOM 782 C C . TRP A 1 97 ? 13.413 -4.264 -9.000 1.00 54.94 97 TRP A C 1
ATOM 784 O O . TRP A 1 97 ? 13.013 -5.047 -9.855 1.00 54.94 97 TRP A O 1
ATOM 794 N N . ILE A 1 98 ? 14.619 -4.379 -8.431 1.00 54.94 98 ILE A N 1
ATOM 795 C CA . ILE A 1 98 ? 15.535 -5.499 -8.719 1.00 54.94 98 ILE A CA 1
ATOM 796 C C . ILE A 1 98 ? 14.944 -6.802 -8.187 1.00 54.94 98 ILE A C 1
ATOM 798 O O . ILE A 1 98 ? 14.894 -7.790 -8.911 1.00 54.94 98 ILE A O 1
ATOM 802 N N . ARG A 1 99 ? 14.386 -6.791 -6.972 1.00 59.19 99 ARG A N 1
ATOM 803 C CA . ARG A 1 99 ? 13.648 -7.936 -6.429 1.00 59.19 99 ARG A CA 1
ATOM 804 C C . ARG A 1 99 ? 12.448 -8.312 -7.305 1.00 59.19 99 ARG A C 1
ATOM 806 O O . ARG A 1 99 ? 12.213 -9.485 -7.536 1.00 59.19 99 ARG A O 1
ATOM 813 N N . GLN A 1 100 ? 11.701 -7.345 -7.832 1.00 57.78 100 GLN A N 1
ATOM 814 C CA . GLN A 1 100 ? 10.585 -7.579 -8.752 1.00 57.78 100 GLN A CA 1
ATOM 815 C C . GLN A 1 100 ? 11.069 -8.101 -10.112 1.00 57.78 100 GLN A C 1
ATOM 817 O O . GLN A 1 100 ? 10.442 -8.979 -10.690 1.00 57.78 100 GLN A O 1
ATOM 822 N N . LEU A 1 101 ? 12.209 -7.619 -10.616 1.00 61.28 101 LEU A N 1
ATOM 823 C CA . LEU A 1 101 ? 12.878 -8.207 -11.777 1.00 61.28 101 LEU A CA 1
ATOM 824 C C . LEU A 1 101 ? 13.256 -9.667 -11.487 1.00 61.28 101 LEU A C 1
ATOM 826 O O . LEU A 1 101 ? 12.986 -10.529 -12.307 1.00 61.28 101 LEU A O 1
ATOM 830 N N . ILE A 1 102 ? 13.794 -9.975 -10.310 1.00 59.56 102 ILE A N 1
ATOM 831 C CA . ILE A 1 102 ? 14.175 -11.342 -9.930 1.00 59.56 102 ILE A CA 1
ATOM 832 C C . ILE A 1 102 ? 12.950 -12.250 -9.729 1.00 59.56 102 ILE A C 1
ATOM 834 O O . ILE A 1 102 ? 12.952 -13.392 -10.185 1.00 59.56 102 ILE A O 1
ATOM 838 N N . LEU A 1 103 ? 11.882 -11.742 -9.111 1.00 54.44 103 LEU A N 1
ATOM 839 C CA . LEU A 1 103 ? 10.714 -12.531 -8.708 1.00 54.44 103 LEU A CA 1
ATOM 840 C C . LEU A 1 103 ? 9.596 -12.606 -9.761 1.00 54.44 103 LEU A C 1
ATOM 842 O O . LEU A 1 103 ? 8.925 -13.630 -9.844 1.00 54.44 103 LEU A O 1
ATOM 846 N N . GLU A 1 104 ? 9.368 -11.558 -10.559 1.00 54.75 104 GLU A N 1
ATOM 847 C CA . GLU A 1 104 ? 8.245 -11.490 -11.516 1.00 54.75 104 GLU A CA 1
ATOM 848 C C . GLU A 1 104 ? 8.656 -11.763 -12.969 1.00 54.75 104 GLU A C 1
ATOM 850 O O . GLU A 1 104 ? 7.823 -12.116 -13.804 1.00 54.75 104 GLU A O 1
ATOM 855 N N . SER A 1 105 ? 9.938 -11.617 -13.314 1.00 51.69 105 SER A N 1
ATOM 856 C CA . SER A 1 105 ? 10.411 -11.780 -14.688 1.00 51.69 105 SER A CA 1
ATOM 857 C C . SER A 1 105 ? 11.050 -13.146 -14.904 1.00 51.69 105 SER A C 1
ATOM 859 O O . SER A 1 105 ? 12.266 -13.250 -14.891 1.00 51.69 105 SER A O 1
ATOM 861 N N . ALA A 1 106 ? 10.218 -14.165 -15.156 1.00 52.97 106 ALA A N 1
ATOM 862 C CA . ALA A 1 106 ? 10.565 -15.478 -15.725 1.00 52.97 106 ALA A CA 1
ATOM 863 C C . ALA A 1 106 ? 12.041 -15.887 -15.530 1.00 52.97 106 ALA A C 1
ATOM 865 O O . ALA A 1 106 ? 12.878 -15.540 -16.368 1.00 52.97 106 ALA A O 1
ATOM 866 N N . GLN A 1 107 ? 12.326 -16.639 -14.459 1.00 59.69 107 GLN A N 1
ATOM 867 C CA . GLN A 1 107 ? 13.645 -17.116 -13.990 1.00 59.69 107 GLN A CA 1
ATOM 868 C C . GLN A 1 107 ? 14.681 -17.431 -15.101 1.00 59.69 107 GLN A C 1
ATOM 870 O O . GLN A 1 107 ? 15.879 -17.230 -14.922 1.00 59.69 107 GLN A O 1
ATOM 875 N N . GLY A 1 108 ? 14.245 -17.843 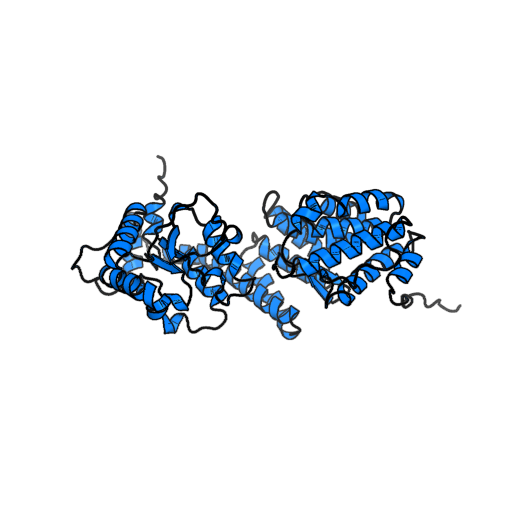-16.297 1.00 71.00 108 GLY A N 1
ATOM 876 C CA . GLY A 1 108 ? 15.097 -18.059 -17.472 1.00 71.00 108 GLY A CA 1
ATOM 877 C C . GLY A 1 108 ? 15.868 -16.841 -18.023 1.00 71.00 108 GLY A C 1
ATOM 878 O O . GLY A 1 108 ? 16.878 -17.056 -18.703 1.00 71.00 108 GLY A O 1
ATOM 879 N N . ARG A 1 109 ? 15.465 -15.590 -17.736 1.00 82.62 109 ARG A N 1
ATOM 880 C CA . ARG A 1 109 ? 16.107 -14.356 -18.262 1.00 82.62 109 ARG A CA 1
ATOM 881 C C . ARG A 1 109 ? 17.202 -13.761 -17.377 1.00 82.62 109 ARG A C 1
ATOM 883 O O . ARG A 1 109 ? 17.798 -12.757 -17.762 1.00 82.62 109 ARG A O 1
ATOM 890 N N . ILE A 1 110 ? 17.466 -14.354 -16.219 1.00 86.88 110 ILE A N 1
ATOM 891 C CA . ILE A 1 110 ? 18.453 -13.839 -15.269 1.00 86.88 110 ILE A CA 1
ATOM 892 C C . ILE A 1 110 ? 19.670 -14.755 -15.242 1.00 86.88 110 ILE A C 1
ATOM 894 O O . ILE A 1 110 ? 19.559 -15.982 -15.211 1.00 86.88 110 ILE A O 1
ATOM 898 N N . MET A 1 111 ? 20.851 -14.148 -15.273 1.00 91.38 111 MET A N 1
ATOM 899 C CA . MET A 1 111 ? 22.123 -14.823 -15.061 1.00 91.38 111 MET A CA 1
ATOM 900 C C . MET A 1 111 ? 22.831 -14.169 -13.878 1.00 91.38 111 MET A C 1
ATOM 902 O O . MET A 1 111 ? 23.179 -12.992 -13.940 1.00 91.38 111 MET A O 1
ATOM 906 N N . LEU A 1 112 ? 23.039 -14.936 -12.807 1.00 91.31 112 LEU A N 1
ATOM 907 C CA . LEU A 1 112 ? 23.739 -14.470 -11.615 1.00 91.31 112 LEU A CA 1
ATOM 908 C C . LEU A 1 112 ? 25.244 -14.704 -11.768 1.00 91.31 112 LEU A C 1
ATOM 910 O O . LEU A 1 112 ? 25.693 -15.828 -12.011 1.00 91.31 112 LEU A O 1
ATOM 914 N N . LEU A 1 113 ? 26.021 -13.638 -11.608 1.00 93.75 113 LEU A N 1
ATOM 915 C CA . LEU A 1 113 ? 27.470 -13.675 -11.464 1.00 93.75 113 LEU A CA 1
ATOM 916 C C . LEU A 1 113 ? 27.825 -13.319 -10.021 1.00 93.75 113 LEU A C 1
ATOM 918 O O . LEU A 1 113 ? 27.213 -12.427 -9.442 1.00 93.75 113 LEU A O 1
ATOM 922 N N . LYS A 1 114 ? 28.828 -13.986 -9.454 1.00 92.25 114 LYS A N 1
ATOM 923 C CA . LYS A 1 114 ? 29.343 -13.707 -8.109 1.00 92.25 114 LYS A CA 1
ATOM 924 C C . LYS A 1 114 ? 30.753 -13.132 -8.201 1.00 92.25 114 LYS A C 1
ATOM 926 O O . LYS A 1 114 ? 31.635 -13.746 -8.801 1.00 92.25 114 LYS A O 1
ATOM 931 N N . LEU A 1 115 ? 30.963 -11.965 -7.600 1.00 89.19 115 LEU A N 1
ATOM 932 C CA . LEU A 1 115 ? 32.240 -11.266 -7.515 1.00 89.19 115 LEU A CA 1
ATOM 933 C C . LEU A 1 115 ? 32.579 -11.002 -6.042 1.00 89.19 115 LEU A C 1
ATOM 935 O O . LEU A 1 115 ? 32.172 -9.995 -5.474 1.00 89.19 115 LEU A O 1
ATOM 939 N N . GLY A 1 116 ? 33.332 -11.913 -5.424 1.00 85.75 116 GLY A N 1
ATOM 940 C CA . GLY A 1 116 ? 33.568 -11.886 -3.976 1.00 85.75 116 GLY A CA 1
ATOM 941 C C . GLY A 1 116 ? 32.384 -12.459 -3.201 1.00 85.75 116 GLY A C 1
ATOM 942 O O . GLY A 1 116 ? 31.574 -13.186 -3.771 1.00 85.75 116 GLY A O 1
ATOM 943 N N . ASP A 1 117 ? 32.295 -12.178 -1.902 1.00 83.19 117 ASP A N 1
ATOM 944 C CA . ASP A 1 117 ? 31.192 -12.664 -1.070 1.00 83.19 117 ASP A CA 1
ATOM 945 C C . ASP A 1 117 ? 30.119 -11.581 -0.876 1.00 83.19 117 ASP A C 1
ATOM 947 O O . ASP A 1 117 ? 30.362 -10.614 -0.155 1.00 83.19 117 ASP A O 1
ATOM 951 N N . PRO A 1 118 ? 28.945 -11.696 -1.521 1.00 76.81 118 PRO A N 1
ATOM 952 C CA . PRO A 1 118 ? 27.919 -10.665 -1.449 1.00 76.81 118 PRO A CA 1
ATOM 953 C C . PRO A 1 118 ? 27.131 -10.675 -0.127 1.00 76.81 118 PRO A C 1
ATOM 955 O O . PRO A 1 118 ? 26.293 -9.800 0.076 1.00 76.81 118 PRO A O 1
ATOM 958 N N . GLY A 1 119 ? 27.393 -11.632 0.772 1.00 80.94 119 GLY A N 1
ATOM 959 C CA . GLY A 1 119 ? 26.655 -11.801 2.024 1.00 80.94 119 GLY A CA 1
ATOM 960 C C . GLY A 1 119 ? 25.288 -12.464 1.823 1.00 80.94 119 GLY A C 1
ATOM 961 O O . GLY A 1 119 ? 25.076 -13.196 0.855 1.00 80.94 119 GLY A O 1
ATOM 962 N N . ASP A 1 120 ? 24.363 -12.230 2.757 1.00 76.81 120 ASP A N 1
ATOM 963 C CA . ASP A 1 120 ? 22.993 -12.743 2.667 1.00 76.81 120 ASP A CA 1
ATOM 964 C C . ASP A 1 120 ? 22.169 -11.929 1.658 1.00 76.81 120 ASP A C 1
ATOM 966 O O . ASP A 1 120 ? 21.964 -10.726 1.819 1.00 76.81 120 ASP A O 1
ATOM 970 N N . LEU A 1 121 ? 21.693 -12.605 0.610 1.00 74.75 121 LEU A N 1
ATOM 971 C CA . LEU A 1 121 ? 20.888 -12.025 -0.466 1.00 74.75 121 LEU A CA 1
ATOM 972 C C . LEU A 1 121 ? 19.437 -12.523 -0.460 1.00 74.75 121 LEU A C 1
ATOM 974 O O . LEU A 1 121 ? 18.698 -12.266 -1.415 1.00 74.75 121 LEU A O 1
ATOM 978 N N . SER A 1 122 ? 19.000 -13.181 0.619 1.00 70.44 122 SER A N 1
ATOM 979 C CA . SER A 1 122 ? 17.647 -13.739 0.742 1.00 70.44 122 SER A CA 1
ATOM 980 C C . SER A 1 122 ? 16.560 -12.675 0.545 1.00 70.44 122 SER A C 1
ATOM 982 O O . SER A 1 122 ? 15.490 -12.953 0.003 1.00 70.44 122 SER A O 1
ATOM 984 N N . GLU A 1 123 ? 16.849 -11.415 0.887 1.00 64.50 123 GLU A N 1
ATOM 985 C CA . GLU A 1 123 ? 15.948 -10.280 0.655 1.00 64.50 123 GLU A CA 1
ATOM 986 C C . GLU A 1 123 ? 15.714 -9.966 -0.834 1.00 64.50 123 GLU A C 1
ATOM 988 O O . GLU A 1 123 ? 14.632 -9.501 -1.203 1.00 64.50 123 GLU A O 1
ATOM 993 N N . LEU A 1 124 ? 16.685 -10.262 -1.706 1.00 63.78 124 LEU A N 1
ATOM 994 C CA . LEU A 1 124 ? 16.554 -10.157 -3.166 1.00 63.78 124 LEU A CA 1
ATOM 995 C C . LEU A 1 124 ? 15.806 -11.351 -3.778 1.00 63.78 124 LEU A C 1
ATOM 997 O O . LEU A 1 124 ? 15.556 -11.358 -4.982 1.00 63.78 124 LEU A O 1
ATOM 1001 N N . GLY A 1 125 ? 15.417 -12.333 -2.958 1.00 67.75 125 GLY A N 1
ATOM 1002 C CA . GLY A 1 125 ? 14.847 -13.595 -3.418 1.00 67.75 125 GLY A CA 1
ATOM 1003 C C . GLY A 1 125 ? 15.894 -14.577 -3.940 1.00 67.75 125 GLY A C 1
ATOM 1004 O O . GLY A 1 125 ? 15.509 -15.529 -4.607 1.00 67.75 125 GLY A O 1
ATOM 1005 N N . ILE A 1 126 ? 17.181 -14.336 -3.654 1.00 72.69 126 ILE A N 1
ATOM 1006 C CA . ILE A 1 126 ? 18.290 -15.242 -3.968 1.00 72.69 126 ILE A CA 1
ATOM 1007 C C . ILE A 1 126 ? 18.612 -16.019 -2.692 1.00 72.69 126 ILE A C 1
ATOM 1009 O O . ILE A 1 126 ? 19.072 -15.432 -1.714 1.00 72.69 126 ILE A O 1
ATOM 1013 N N . VAL A 1 127 ? 18.341 -17.319 -2.682 1.00 72.38 127 VAL A N 1
ATOM 1014 C CA . VAL A 1 127 ? 18.432 -18.169 -1.487 1.00 72.38 127 VAL A CA 1
ATOM 1015 C C . VAL A 1 127 ? 19.557 -19.195 -1.597 1.00 72.38 127 VAL A C 1
ATOM 1017 O O . VAL A 1 127 ? 20.131 -19.434 -2.662 1.00 72.38 127 VAL A O 1
ATOM 1020 N N . ALA A 1 128 ? 19.872 -19.837 -0.471 1.00 58.59 128 ALA A N 1
ATOM 1021 C CA . ALA A 1 128 ? 20.796 -20.962 -0.441 1.00 58.59 128 ALA A CA 1
ATOM 1022 C C . ALA A 1 128 ? 20.297 -22.086 -1.374 1.00 58.59 128 ALA A C 1
ATOM 1024 O O . ALA A 1 128 ? 19.263 -22.699 -1.119 1.00 58.59 128 ALA A O 1
ATOM 1025 N N . GLY A 1 129 ? 21.033 -22.330 -2.463 1.00 63.44 129 GLY A N 1
ATOM 1026 C CA . GLY A 1 129 ? 20.673 -23.286 -3.517 1.00 63.44 129 GLY A CA 1
ATOM 1027 C C . GLY A 1 129 ? 20.629 -22.682 -4.924 1.00 63.44 129 GLY A C 1
ATOM 1028 O O . GLY A 1 129 ? 20.745 -23.428 -5.896 1.00 63.44 129 GLY A O 1
ATOM 1029 N N . ASP A 1 130 ? 20.534 -21.354 -5.052 1.00 79.50 130 ASP A N 1
ATOM 1030 C CA . ASP A 1 130 ? 20.572 -20.689 -6.357 1.00 79.50 130 ASP A CA 1
ATOM 1031 C C . ASP A 1 130 ? 21.967 -20.750 -6.996 1.00 79.50 130 ASP A C 1
ATOM 1033 O O . ASP A 1 130 ? 22.997 -20.505 -6.363 1.00 79.50 130 ASP A O 1
ATOM 1037 N N . GLY A 1 131 ? 21.999 -21.070 -8.291 1.00 81.75 131 GLY A N 1
ATOM 1038 C CA . GLY A 1 131 ? 23.236 -21.179 -9.057 1.00 81.75 131 GLY A CA 1
ATOM 1039 C C . GLY A 1 131 ? 23.775 -19.817 -9.497 1.00 81.75 131 GLY A C 1
ATOM 1040 O O . GLY A 1 131 ? 23.089 -19.057 -10.179 1.00 81.75 131 GLY A O 1
ATOM 1041 N N . TYR A 1 132 ? 25.042 -19.547 -9.189 1.00 88.62 132 TYR A N 1
ATOM 1042 C CA . TYR A 1 132 ? 25.782 -18.381 -9.675 1.00 88.62 132 TYR A CA 1
ATOM 1043 C C . TYR A 1 132 ? 27.096 -18.798 -10.342 1.00 88.62 132 TYR A C 1
ATOM 1045 O O . TYR A 1 132 ? 27.730 -19.786 -9.967 1.00 88.62 132 TYR A O 1
ATOM 1053 N N . LEU A 1 133 ? 27.538 -18.019 -11.329 1.00 92.94 133 LEU A N 1
ATOM 1054 C CA . LEU A 1 133 ? 28.874 -18.156 -11.902 1.00 92.94 133 LEU A CA 1
ATOM 1055 C C . LEU A 1 133 ? 29.852 -17.289 -11.103 1.00 92.94 133 LEU A C 1
ATOM 1057 O O . LEU A 1 133 ? 29.776 -16.065 -11.158 1.00 92.94 133 LEU A O 1
ATOM 1061 N N . ASP A 1 134 ? 30.786 -17.909 -10.380 1.00 91.75 134 ASP A N 1
ATOM 1062 C CA . ASP A 1 134 ? 31.880 -17.179 -9.728 1.00 91.75 134 ASP A CA 1
ATOM 1063 C C . ASP A 1 134 ? 32.852 -16.627 -10.780 1.00 91.75 134 ASP A C 1
ATOM 1065 O O . ASP A 1 134 ? 33.448 -17.388 -11.552 1.00 91.75 134 ASP A O 1
ATOM 1069 N N . ILE A 1 135 ? 32.995 -15.301 -10.814 1.00 93.88 135 ILE A N 1
ATOM 1070 C CA . ILE A 1 135 ? 33.834 -14.567 -11.765 1.00 93.88 135 ILE A CA 1
ATOM 1071 C C . ILE A 1 135 ? 35.058 -13.913 -11.110 1.00 93.88 135 ILE A C 1
ATOM 1073 O O . ILE A 1 135 ? 35.815 -13.230 -11.805 1.00 93.88 135 ILE A O 1
ATOM 1077 N N . ALA A 1 136 ? 35.289 -14.104 -9.806 1.00 88.75 136 ALA A N 1
ATOM 1078 C CA . ALA A 1 136 ? 36.335 -13.394 -9.065 1.00 88.75 136 ALA A CA 1
ATOM 1079 C C . ALA A 1 136 ? 37.740 -13.641 -9.631 1.00 88.75 136 ALA A C 1
ATOM 1081 O O . ALA A 1 136 ? 38.553 -12.723 -9.689 1.00 88.75 136 ALA A O 1
ATOM 1082 N N . ARG A 1 137 ? 38.004 -14.863 -10.110 1.00 88.00 137 ARG A N 1
ATOM 1083 C CA . ARG A 1 137 ? 39.313 -15.274 -10.651 1.00 88.00 137 ARG A CA 1
ATOM 1084 C C . ARG A 1 137 ? 39.287 -15.677 -12.127 1.00 88.00 137 ARG A C 1
ATOM 1086 O O . ARG A 1 137 ? 40.288 -16.170 -12.635 1.00 88.00 137 ARG A O 1
ATOM 1093 N N . ARG A 1 138 ? 38.163 -15.484 -12.825 1.00 92.94 138 ARG A N 1
ATOM 1094 C CA . ARG A 1 138 ? 38.037 -15.863 -14.243 1.00 92.94 138 ARG A CA 1
ATOM 1095 C C . ARG A 1 138 ? 38.464 -14.725 -15.173 1.00 92.94 138 ARG A C 1
ATOM 1097 O O . ARG A 1 138 ? 38.167 -13.563 -14.881 1.00 92.94 138 ARG A O 1
ATOM 1104 N N . PRO A 1 139 ? 39.123 -15.012 -16.304 1.00 94.19 139 PRO A N 1
ATOM 1105 C CA . PRO A 1 139 ? 39.370 -14.007 -17.328 1.00 94.19 139 PRO A CA 1
ATOM 1106 C C . PRO A 1 139 ? 38.056 -13.589 -18.004 1.00 94.19 139 PRO A C 1
ATOM 1108 O O . PRO A 1 139 ? 37.131 -14.391 -18.152 1.00 94.19 139 PRO A O 1
ATOM 1111 N N . ALA A 1 140 ? 37.986 -12.336 -18.461 1.00 91.44 140 ALA A N 1
ATOM 1112 C CA . ALA A 1 140 ? 36.787 -11.761 -19.078 1.00 91.44 140 ALA A CA 1
ATOM 1113 C C . ALA A 1 140 ? 36.255 -12.602 -20.254 1.00 91.44 140 ALA A C 1
ATOM 1115 O O . ALA A 1 140 ? 35.053 -12.829 -20.356 1.00 91.44 140 ALA A O 1
ATOM 1116 N N . ALA A 1 141 ? 37.150 -13.133 -21.094 1.00 92.00 141 ALA A N 1
ATOM 1117 C CA . ALA A 1 141 ? 36.786 -13.972 -22.235 1.00 92.00 141 ALA A CA 1
ATOM 1118 C C . ALA A 1 141 ? 36.017 -15.243 -21.830 1.00 92.00 141 ALA A C 1
ATOM 1120 O O . ALA A 1 141 ? 35.050 -15.614 -22.493 1.00 92.00 141 ALA A O 1
ATOM 1121 N N . GLU A 1 142 ? 36.396 -15.883 -20.720 1.00 95.00 142 GLU A N 1
ATOM 1122 C CA . GLU A 1 142 ? 35.711 -17.084 -20.236 1.00 95.00 142 GLU A CA 1
ATOM 1123 C C . GLU A 1 142 ? 34.312 -16.746 -19.709 1.00 95.00 142 GLU A C 1
ATOM 1125 O O . GLU A 1 142 ? 33.345 -17.449 -20.000 1.00 95.00 142 GLU A O 1
ATOM 1130 N N . VAL A 1 143 ? 34.185 -15.641 -18.970 1.00 96.75 143 VAL A N 1
ATOM 1131 C CA . VAL A 1 143 ? 32.892 -15.168 -18.456 1.00 96.75 143 VAL A CA 1
ATOM 1132 C C . VAL A 1 143 ? 31.956 -14.810 -19.612 1.00 96.75 143 VAL A C 1
ATOM 1134 O O . VAL A 1 143 ? 30.806 -15.247 -19.627 1.00 96.75 143 VAL A O 1
ATOM 1137 N N . VAL A 1 144 ? 32.460 -14.090 -20.619 1.00 96.00 144 VAL A N 1
ATOM 1138 C CA . VAL A 1 144 ? 31.710 -13.738 -21.833 1.00 96.00 144 VAL A CA 1
ATOM 1139 C C . VAL A 1 144 ? 31.241 -14.989 -22.570 1.00 96.00 144 VAL A C 1
ATOM 1141 O O . VAL A 1 144 ? 30.067 -15.062 -22.918 1.00 96.00 144 VAL A O 1
ATOM 1144 N N . ALA A 1 145 ? 32.079 -16.021 -22.714 1.00 94.62 145 ALA A N 1
ATOM 1145 C CA . ALA A 1 145 ? 31.670 -17.277 -23.346 1.00 94.62 145 ALA A CA 1
ATOM 1146 C C . ALA A 1 145 ? 30.480 -17.948 -22.625 1.00 94.62 145 ALA A C 1
ATOM 1148 O O . ALA A 1 145 ? 29.602 -18.524 -23.273 1.00 94.62 145 ALA A O 1
ATOM 1149 N N . ARG A 1 146 ? 30.398 -17.841 -21.289 1.00 96.75 146 ARG A N 1
ATOM 1150 C CA . ARG A 1 146 ? 29.241 -18.328 -20.511 1.00 96.75 146 ARG A CA 1
ATOM 1151 C C . ARG A 1 146 ? 28.000 -17.456 -20.699 1.00 96.75 146 ARG A C 1
ATOM 1153 O O . ARG A 1 146 ? 26.899 -17.998 -20.799 1.00 96.75 146 ARG A O 1
ATOM 1160 N N . ILE A 1 147 ? 28.163 -16.135 -20.786 1.00 95.44 147 ILE A N 1
ATOM 1161 C CA . ILE A 1 147 ? 27.058 -15.211 -21.088 1.00 95.44 147 ILE A CA 1
ATOM 1162 C C . ILE A 1 147 ? 26.511 -15.493 -22.492 1.00 95.44 147 ILE A C 1
ATOM 1164 O O . ILE A 1 147 ? 25.306 -15.653 -22.665 1.00 95.44 147 ILE A O 1
ATOM 1168 N N . GLU A 1 148 ? 27.380 -15.656 -23.486 1.00 94.00 148 GLU A N 1
ATOM 1169 C CA . GLU A 1 148 ? 26.998 -16.027 -24.849 1.00 94.00 148 GLU A CA 1
ATOM 1170 C C . GLU A 1 148 ? 26.284 -17.376 -24.913 1.00 94.00 148 GLU A C 1
ATOM 1172 O O . GLU A 1 148 ? 25.296 -17.527 -25.631 1.00 94.00 148 GLU A O 1
ATOM 1177 N N . GLN A 1 149 ? 26.747 -18.359 -24.140 1.00 93.00 149 GLN A N 1
ATOM 1178 C CA . GLN A 1 149 ? 26.061 -19.639 -24.014 1.00 93.00 149 GLN A CA 1
ATOM 1179 C C . GLN A 1 149 ? 24.631 -19.448 -23.484 1.00 93.00 149 GLN A C 1
ATOM 1181 O O . GLN A 1 149 ? 23.699 -20.035 -24.038 1.00 93.00 149 GLN A O 1
ATOM 1186 N N . ARG A 1 150 ? 24.430 -18.587 -22.475 1.00 92.00 150 ARG A N 1
ATOM 1187 C CA . ARG A 1 150 ? 23.088 -18.250 -21.969 1.00 92.00 150 ARG A CA 1
ATOM 1188 C C . ARG A 1 150 ? 22.247 -17.489 -22.992 1.00 92.00 150 ARG A C 1
ATOM 1190 O O . ARG A 1 150 ? 21.056 -17.772 -23.090 1.00 92.00 150 ARG A O 1
ATOM 1197 N N . LEU A 1 151 ? 22.844 -16.597 -23.782 1.00 90.62 151 LEU A N 1
ATOM 1198 C CA . LEU A 1 151 ? 22.163 -15.911 -24.886 1.00 90.62 151 LEU A CA 1
ATOM 1199 C C . LEU A 1 151 ? 21.660 -16.913 -25.937 1.00 90.62 151 LEU A C 1
ATOM 1201 O O . LEU A 1 151 ? 20.485 -16.869 -26.301 1.00 90.62 151 LEU A O 1
ATOM 1205 N N . ARG A 1 152 ? 22.493 -17.885 -26.344 1.00 89.69 152 ARG A N 1
ATOM 1206 C CA . ARG A 1 152 ? 22.092 -18.957 -27.278 1.00 89.69 152 ARG A CA 1
ATOM 1207 C C . ARG A 1 152 ? 20.971 -19.825 -26.706 1.00 89.69 152 ARG A C 1
ATOM 1209 O O . ARG A 1 152 ? 20.000 -20.095 -27.405 1.00 89.69 152 ARG A O 1
ATOM 1216 N N . GLN A 1 153 ? 21.065 -20.216 -25.433 1.00 85.88 153 GLN A N 1
ATOM 1217 C CA . GLN A 1 153 ? 20.011 -20.978 -24.744 1.00 85.88 153 GLN A CA 1
ATOM 1218 C C . GLN A 1 153 ? 18.686 -20.205 -24.662 1.00 85.88 153 GLN A C 1
ATOM 1220 O O . GLN A 1 153 ? 17.618 -20.806 -24.721 1.00 85.88 153 GLN A O 1
ATOM 1225 N N . ALA A 1 154 ? 18.751 -18.876 -24.564 1.00 81.81 154 ALA A N 1
ATOM 1226 C CA . ALA A 1 154 ? 17.587 -17.994 -24.577 1.00 81.81 154 ALA A CA 1
ATOM 1227 C C . ALA A 1 154 ? 17.051 -17.692 -25.994 1.00 81.81 154 ALA A C 1
ATOM 1229 O O . ALA A 1 154 ? 16.101 -16.916 -26.133 1.00 81.81 154 ALA A O 1
ATOM 1230 N N . GLY A 1 155 ? 17.647 -18.281 -27.040 1.00 83.19 155 GLY A N 1
ATOM 1231 C CA . GLY A 1 155 ? 17.270 -18.065 -28.439 1.00 83.19 155 GLY A CA 1
ATOM 1232 C C . GLY A 1 155 ? 17.658 -16.691 -28.991 1.00 83.19 155 GLY A C 1
ATOM 1233 O O . GLY A 1 155 ? 17.100 -16.265 -30.000 1.00 83.19 155 GLY A O 1
ATOM 1234 N N . ILE A 1 156 ? 18.587 -15.985 -28.340 1.00 82.94 156 ILE A N 1
ATOM 1235 C CA . ILE A 1 156 ? 19.042 -14.658 -28.760 1.00 82.94 156 ILE A CA 1
ATOM 1236 C C . ILE A 1 156 ? 20.184 -14.844 -29.774 1.00 82.94 156 ILE A C 1
ATOM 1238 O O . ILE A 1 156 ? 21.210 -15.438 -29.426 1.00 82.94 156 ILE A O 1
ATOM 1242 N N . PRO A 1 157 ? 20.032 -14.374 -31.027 1.00 77.69 157 PRO A N 1
ATOM 1243 C CA . PRO A 1 157 ? 21.037 -14.573 -32.063 1.00 77.69 157 PRO A CA 1
ATOM 1244 C C . PRO A 1 157 ? 22.319 -13.796 -31.743 1.00 77.69 157 PRO A C 1
ATOM 1246 O O . PRO A 1 157 ? 22.275 -12.622 -31.374 1.00 77.69 157 PRO A O 1
ATOM 1249 N N . LEU A 1 158 ? 23.460 -14.462 -31.919 1.00 77.31 158 LEU A N 1
ATOM 1250 C CA . LEU A 1 158 ? 24.796 -13.874 -31.842 1.00 77.31 158 LEU A CA 1
ATOM 1251 C C . LEU A 1 158 ? 25.410 -13.894 -33.248 1.00 77.31 158 LEU A C 1
ATOM 1253 O O . LEU A 1 158 ? 25.550 -14.991 -33.794 1.00 77.31 158 LEU A O 1
ATOM 1257 N N . PRO A 1 159 ? 25.784 -12.739 -33.828 1.00 75.44 159 PRO A N 1
ATOM 1258 C CA . PRO A 1 159 ? 26.516 -12.688 -35.098 1.00 75.44 159 PRO A CA 1
ATOM 1259 C C . PRO A 1 159 ? 27.821 -13.486 -35.019 1.00 75.44 159 PRO A C 1
ATOM 1261 O O . PRO A 1 159 ? 28.406 -13.586 -33.933 1.00 75.44 159 PRO A O 1
ATOM 1264 N N . ALA A 1 160 ? 28.271 -14.082 -36.127 1.00 64.44 160 ALA A N 1
ATOM 1265 C CA . ALA A 1 160 ? 29.532 -14.824 -36.162 1.00 64.44 160 ALA A CA 1
ATOM 1266 C C . ALA A 1 160 ? 30.722 -13.901 -35.823 1.00 64.44 160 ALA A C 1
ATOM 1268 O O . ALA A 1 160 ? 30.668 -12.693 -36.052 1.00 64.44 160 ALA A O 1
ATOM 1269 N N . GLU A 1 161 ? 31.786 -14.447 -35.223 1.00 55.31 161 GLU A N 1
ATOM 1270 C CA . GLU A 1 161 ? 32.984 -13.653 -34.917 1.00 55.31 161 GLU A CA 1
ATOM 1271 C C . GLU A 1 161 ? 33.587 -13.097 -36.221 1.00 55.31 161 GLU A C 1
ATOM 1273 O O . GLU A 1 161 ? 33.910 -13.864 -37.124 1.00 55.31 161 GLU A O 1
ATOM 1278 N N . GLY A 1 162 ? 33.709 -11.767 -36.323 1.00 53.62 162 GLY A N 1
ATOM 1279 C CA . GLY A 1 162 ? 34.248 -11.071 -37.502 1.00 53.62 162 GLY A CA 1
ATOM 1280 C C . GLY A 1 162 ? 33.209 -10.451 -38.446 1.00 53.62 162 GLY A C 1
ATOM 1281 O O . GLY A 1 162 ? 33.591 -9.780 -39.400 1.00 53.62 162 GLY A O 1
ATOM 1282 N N . GLU A 1 163 ? 31.912 -10.622 -38.183 1.00 50.12 163 GLU A N 1
ATOM 1283 C CA . GLU A 1 163 ? 30.842 -9.986 -38.957 1.00 50.12 163 GLU A CA 1
ATOM 1284 C C . GLU A 1 163 ? 30.478 -8.636 -38.314 1.00 50.12 163 GLU A C 1
ATOM 1286 O O . GLU A 1 163 ? 29.785 -8.578 -37.297 1.00 50.12 163 GLU A O 1
ATOM 1291 N N . THR A 1 164 ? 31.004 -7.534 -38.858 1.00 43.19 164 THR A N 1
ATOM 1292 C CA . THR A 1 164 ? 30.708 -6.178 -38.370 1.00 43.19 164 THR A CA 1
ATOM 1293 C C . THR A 1 164 ? 29.200 -5.927 -38.478 1.00 43.19 164 THR A C 1
ATOM 1295 O O . THR A 1 164 ? 28.647 -6.096 -39.570 1.00 43.19 164 THR A O 1
ATOM 1298 N N . PRO A 1 165 ? 28.500 -5.534 -37.397 1.00 45.41 165 PRO A N 1
ATOM 1299 C CA . PRO A 1 165 ? 27.067 -5.305 -37.475 1.00 45.41 165 PRO A CA 1
ATOM 1300 C C . PRO A 1 165 ? 26.797 -4.181 -38.477 1.00 45.41 165 PRO A C 1
ATOM 1302 O O . PRO A 1 165 ? 27.381 -3.099 -38.389 1.00 45.41 165 PRO A O 1
ATOM 1305 N N . ALA A 1 166 ? 25.916 -4.445 -39.445 1.00 49.09 166 ALA A N 1
ATOM 1306 C CA . ALA A 1 166 ? 25.412 -3.403 -40.326 1.00 49.09 166 ALA A CA 1
ATOM 1307 C C . ALA A 1 166 ? 24.838 -2.258 -39.465 1.00 49.09 166 ALA A C 1
ATOM 1309 O O . ALA A 1 166 ? 24.212 -2.543 -38.435 1.00 49.09 166 ALA A O 1
ATOM 1310 N N . PRO A 1 167 ? 25.042 -0.984 -39.854 1.00 45.25 167 PRO A N 1
ATOM 1311 C CA . PRO A 1 167 ? 24.519 0.153 -39.104 1.00 45.25 167 PRO A CA 1
ATOM 1312 C C . PRO A 1 167 ? 23.019 -0.043 -38.855 1.00 45.25 167 PRO A C 1
ATOM 1314 O O . PRO A 1 167 ? 22.337 -0.608 -39.719 1.00 45.25 167 PRO A O 1
ATOM 1317 N N . PRO A 1 168 ? 22.499 0.371 -37.684 1.00 47.53 168 PRO A N 1
ATOM 1318 C CA . PRO A 1 168 ? 21.131 0.065 -37.299 1.00 47.53 168 PRO A CA 1
ATOM 1319 C C . PRO A 1 168 ? 20.177 0.529 -38.400 1.00 47.53 168 PRO A C 1
ATOM 1321 O O . PRO A 1 168 ? 20.107 1.715 -38.728 1.00 47.53 168 PRO A O 1
ATOM 1324 N N . GLU A 1 169 ? 19.466 -0.431 -39.004 1.00 49.00 169 GLU A N 1
ATOM 1325 C CA . GLU A 1 169 ? 18.418 -0.137 -39.975 1.00 49.00 169 GLU A CA 1
ATOM 1326 C C . GLU A 1 169 ? 17.464 0.881 -39.341 1.00 49.00 169 GLU A C 1
ATOM 1328 O O . GLU A 1 169 ? 17.023 0.712 -38.200 1.00 49.00 169 GLU A O 1
ATOM 1333 N N . SER A 1 170 ? 17.141 1.948 -40.081 1.00 52.78 170 SER A N 1
ATOM 1334 C CA . SER A 1 170 ? 16.214 2.969 -39.598 1.00 52.78 170 SER A CA 1
ATOM 1335 C C . SER A 1 170 ? 14.942 2.309 -39.048 1.00 52.78 170 SER A C 1
ATOM 1337 O O . SER A 1 170 ? 14.458 1.315 -39.603 1.00 52.78 170 SER A O 1
ATOM 1339 N N . ARG A 1 171 ? 14.355 2.867 -37.981 1.00 45.91 171 ARG A N 1
ATOM 1340 C CA . ARG A 1 171 ? 13.107 2.350 -37.380 1.00 45.91 171 ARG A CA 1
ATOM 1341 C C . ARG A 1 171 ? 12.004 2.098 -38.423 1.00 45.91 171 ARG A C 1
ATOM 1343 O O . ARG A 1 171 ? 11.203 1.179 -38.266 1.00 45.91 171 ARG A O 1
ATOM 1350 N N . ALA A 1 172 ? 11.999 2.865 -39.514 1.00 40.78 172 ALA A N 1
ATOM 1351 C CA . ALA A 1 172 ? 11.068 2.724 -40.629 1.00 40.78 172 ALA A CA 1
ATOM 1352 C C . ALA A 1 172 ? 11.328 1.490 -41.522 1.00 40.78 172 ALA A C 1
ATOM 1354 O O . ALA A 1 172 ? 10.390 0.957 -42.119 1.00 40.78 172 ALA A O 1
ATOM 1355 N N . THR A 1 173 ? 12.576 1.032 -41.627 1.00 48.06 173 THR A N 1
ATOM 1356 C CA . THR A 1 173 ? 12.980 -0.156 -42.398 1.00 48.06 173 THR A CA 1
ATOM 1357 C C . THR A 1 173 ? 12.737 -1.432 -41.593 1.00 48.06 173 THR A C 1
ATOM 1359 O O . THR A 1 173 ? 12.098 -2.358 -42.095 1.00 48.06 173 THR A O 1
ATOM 1362 N N . ALA A 1 174 ? 13.113 -1.428 -40.310 1.00 47.22 174 ALA A N 1
ATOM 1363 C CA . ALA A 1 174 ? 12.875 -2.545 -39.397 1.00 47.22 174 ALA A CA 1
ATOM 1364 C C . ALA A 1 174 ? 11.369 -2.830 -39.216 1.00 47.22 174 ALA A C 1
ATOM 1366 O O . ALA A 1 174 ? 10.942 -3.984 -39.266 1.00 47.22 174 ALA A O 1
ATOM 1367 N N . CYS A 1 175 ? 10.540 -1.781 -39.113 1.00 40.03 175 CYS A N 1
ATOM 1368 C CA . CYS A 1 175 ? 9.081 -1.904 -39.045 1.00 40.03 175 CYS A CA 1
ATOM 1369 C C . CYS A 1 175 ? 8.489 -2.507 -40.335 1.00 40.03 175 CYS A C 1
ATOM 1371 O O . CYS A 1 175 ? 7.710 -3.456 -40.275 1.00 40.03 175 CYS A O 1
ATOM 1373 N N . ARG A 1 176 ? 8.923 -2.045 -41.519 1.00 46.47 176 ARG A N 1
ATOM 1374 C CA . ARG A 1 176 ? 8.491 -2.595 -42.821 1.00 46.47 176 ARG A CA 1
ATOM 1375 C C . ARG A 1 176 ? 8.875 -4.061 -43.011 1.00 46.47 176 ARG A C 1
ATOM 1377 O O . ARG A 1 176 ? 8.096 -4.851 -43.547 1.00 46.47 176 ARG A O 1
ATOM 1384 N N . ARG A 1 177 ? 10.066 -4.443 -42.560 1.00 55.72 177 ARG A N 1
ATOM 1385 C CA . ARG A 1 177 ? 10.583 -5.808 -42.697 1.00 55.72 177 ARG A CA 1
ATOM 1386 C C . ARG A 1 177 ? 9.939 -6.781 -41.700 1.00 55.72 177 ARG A C 1
ATOM 1388 O O . ARG A 1 177 ? 9.667 -7.928 -42.049 1.00 55.72 177 ARG A O 1
ATOM 1395 N N . TRP A 1 178 ? 9.629 -6.314 -40.491 1.00 53.03 178 TRP A N 1
ATOM 1396 C CA . TRP A 1 178 ? 8.857 -7.072 -39.502 1.00 53.03 178 TRP A CA 1
ATOM 1397 C C . TRP A 1 178 ? 7.396 -7.267 -39.945 1.00 53.03 178 TRP A C 1
ATOM 1399 O O . TRP A 1 178 ? 6.889 -8.390 -39.913 1.00 53.03 178 TRP A O 1
ATOM 1409 N N . LEU A 1 179 ? 6.751 -6.213 -40.463 1.00 43.50 179 LEU A N 1
ATOM 1410 C CA . LEU A 1 179 ? 5.378 -6.262 -40.986 1.00 43.50 179 LEU A CA 1
ATOM 1411 C C . LEU A 1 179 ? 5.241 -7.203 -42.197 1.00 43.50 179 LEU A C 1
ATOM 1413 O O . LEU A 1 179 ? 4.303 -7.996 -42.254 1.00 43.50 179 LEU A O 1
ATOM 1417 N N . SER A 1 180 ? 6.200 -7.178 -43.127 1.00 48.47 180 SER A N 1
ATOM 1418 C CA . SER A 1 180 ? 6.181 -8.024 -44.335 1.00 48.47 180 SER A CA 1
ATOM 1419 C C . SER A 1 180 ? 6.434 -9.510 -44.063 1.00 48.47 180 SER A C 1
ATOM 1421 O O . SER A 1 180 ? 5.899 -10.358 -44.773 1.00 48.47 180 SER A O 1
ATOM 1423 N N . ARG A 1 181 ? 7.202 -9.855 -43.020 1.00 51.88 181 ARG A N 1
ATOM 1424 C CA . ARG A 1 181 ? 7.474 -11.256 -42.650 1.00 51.88 181 ARG A CA 1
ATOM 1425 C C . ARG A 1 181 ? 6.352 -11.918 -41.855 1.00 51.88 181 ARG A C 1
ATOM 1427 O O . ARG A 1 181 ? 6.230 -13.139 -41.899 1.00 51.88 181 ARG A O 1
ATOM 1434 N N . ARG A 1 182 ? 5.558 -11.143 -41.113 1.00 44.09 182 ARG A N 1
ATOM 1435 C CA . ARG A 1 182 ? 4.555 -11.680 -40.179 1.00 44.09 182 ARG A CA 1
ATOM 1436 C C . ARG A 1 182 ? 3.140 -11.738 -40.758 1.00 44.09 182 ARG A C 1
ATOM 1438 O O . ARG A 1 182 ? 2.336 -12.535 -40.286 1.00 44.09 182 ARG A O 1
ATOM 1445 N N . TRP A 1 183 ? 2.866 -10.970 -41.814 1.00 45.78 183 TRP A N 1
ATOM 1446 C CA . TRP A 1 183 ? 1.626 -11.044 -42.591 1.00 45.78 183 TRP A CA 1
ATOM 1447 C C . TRP A 1 183 ? 1.883 -10.741 -44.079 1.00 45.78 183 TRP A C 1
ATOM 1449 O O . TRP A 1 183 ? 1.704 -9.601 -44.510 1.00 45.78 183 TRP A O 1
ATOM 1459 N N . PRO A 1 184 ? 2.252 -11.744 -44.902 1.00 48.72 184 PRO A N 1
ATOM 1460 C CA . PRO A 1 184 ? 2.562 -11.527 -46.321 1.00 48.72 184 PRO A CA 1
ATOM 1461 C C . PRO A 1 184 ? 1.368 -10.991 -47.134 1.00 48.72 184 PRO A C 1
ATOM 1463 O O . PRO A 1 184 ? 1.562 -10.335 -48.150 1.00 48.72 184 PRO A O 1
ATOM 1466 N N . VAL A 1 185 ? 0.134 -11.187 -46.654 1.00 45.66 185 VAL A N 1
ATOM 1467 C CA . VAL A 1 185 ? -1.101 -10.687 -47.294 1.00 45.66 185 VAL A CA 1
ATOM 1468 C C . VAL A 1 185 ? -1.322 -9.178 -47.061 1.00 45.66 185 VAL A C 1
ATOM 1470 O O . VAL A 1 185 ? -2.080 -8.546 -47.788 1.00 45.66 185 VAL A O 1
ATOM 1473 N N . LEU A 1 186 ? -0.636 -8.558 -46.090 1.00 42.00 186 LEU A N 1
ATOM 1474 C CA . LEU A 1 186 ? -0.785 -7.127 -45.778 1.00 42.00 186 LEU A CA 1
ATOM 1475 C C . LEU A 1 186 ? 0.181 -6.210 -46.537 1.00 42.00 186 LEU A C 1
ATOM 1477 O O . LEU A 1 186 ? 0.023 -4.994 -46.470 1.00 42.00 186 LEU A O 1
ATOM 1481 N N . ALA A 1 187 ? 1.115 -6.755 -47.323 1.00 44.91 187 ALA A N 1
ATOM 1482 C CA . ALA A 1 187 ? 1.956 -5.952 -48.215 1.00 44.91 187 ALA A CA 1
ATOM 1483 C C . ALA A 1 187 ? 1.148 -5.200 -49.300 1.00 44.91 187 ALA A C 1
ATOM 1485 O O . ALA A 1 187 ? 1.698 -4.329 -49.969 1.00 44.91 187 ALA A O 1
ATOM 1486 N N . GLY A 1 188 ? -0.148 -5.509 -49.450 1.00 47.22 188 GLY A N 1
ATOM 1487 C CA . GLY A 1 188 ? -1.070 -4.856 -50.381 1.00 47.22 188 GLY A CA 1
ATOM 1488 C C . GLY A 1 188 ? -2.200 -4.025 -49.758 1.00 47.22 188 GLY A C 1
ATOM 1489 O O . GLY A 1 188 ? -3.048 -3.558 -50.511 1.00 47.22 188 GLY A O 1
ATOM 1490 N N . LEU A 1 189 ? -2.271 -3.825 -48.432 1.00 44.69 189 LEU A N 1
ATOM 1491 C CA . LEU A 1 189 ? -3.369 -3.049 -47.828 1.00 44.69 189 LEU A CA 1
ATOM 1492 C C . LEU A 1 189 ? -2.924 -1.634 -47.421 1.00 44.69 189 LEU A C 1
ATOM 1494 O O . LEU A 1 189 ? -1.995 -1.445 -46.638 1.00 44.69 189 LEU A O 1
ATOM 1498 N N . SER A 1 190 ? -3.619 -0.636 -47.978 1.00 49.97 190 SER A N 1
ATOM 1499 C CA . SER A 1 190 ? -3.465 0.809 -47.752 1.00 49.97 190 SER A CA 1
ATOM 1500 C C . SER A 1 190 ? -3.467 1.201 -46.266 1.00 49.97 190 SER A C 1
ATOM 1502 O O . SER A 1 190 ? -4.058 0.502 -45.444 1.00 49.97 190 SER A O 1
ATOM 1504 N N . GLY A 1 191 ? -2.870 2.358 -45.936 1.00 49.22 191 GLY A N 1
ATOM 1505 C CA . GLY A 1 191 ? -2.510 2.856 -44.589 1.00 49.22 191 GLY A CA 1
ATOM 1506 C C . GLY A 1 191 ? -3.540 2.817 -43.440 1.00 49.22 191 GLY A C 1
ATOM 1507 O O . GLY A 1 191 ? -3.185 3.144 -42.310 1.00 49.22 191 GLY A O 1
ATOM 1508 N N . GLY A 1 192 ? -4.771 2.356 -43.661 1.00 50.19 192 GLY A N 1
ATOM 1509 C CA . GLY A 1 192 ? -5.796 2.185 -42.630 1.00 50.19 192 GLY A CA 1
ATOM 1510 C C . GLY A 1 192 ? -5.458 1.157 -41.538 1.00 50.19 192 GLY A C 1
ATOM 1511 O O . GLY A 1 192 ? -5.838 1.359 -40.389 1.00 50.19 192 GLY A O 1
ATOM 1512 N N . ALA A 1 193 ? -4.699 0.093 -41.829 1.00 47.81 193 ALA A N 1
ATOM 1513 C CA . ALA A 1 193 ? -4.387 -0.947 -40.832 1.00 47.81 193 ALA A CA 1
ATOM 1514 C C . ALA A 1 193 ? -3.314 -0.521 -39.802 1.00 47.81 193 ALA A C 1
ATOM 1516 O O . ALA A 1 193 ? -3.388 -0.895 -38.631 1.00 47.81 193 ALA A O 1
ATOM 1517 N N . ALA A 1 194 ? -2.343 0.302 -40.215 1.00 44.78 194 ALA A N 1
ATOM 1518 C CA . ALA A 1 194 ? -1.341 0.891 -39.320 1.00 44.78 194 ALA A CA 1
ATOM 1519 C C . ALA A 1 194 ? -1.948 1.994 -38.437 1.00 44.78 194 ALA A C 1
ATOM 1521 O O . ALA A 1 194 ? -1.629 2.077 -37.250 1.00 44.78 194 ALA A O 1
ATOM 1522 N N . LEU A 1 195 ? -2.886 2.775 -38.990 1.00 48.00 195 LEU A N 1
ATOM 1523 C CA . LEU A 1 195 ? -3.731 3.676 -38.207 1.00 48.00 195 LEU A CA 1
ATOM 1524 C C . LEU A 1 195 ? -4.525 2.897 -37.151 1.00 48.00 195 LEU A C 1
ATOM 1526 O O . LEU A 1 195 ? -4.547 3.305 -35.996 1.00 48.00 195 LEU A O 1
ATOM 1530 N N . LEU A 1 196 ? -5.103 1.745 -37.511 1.00 48.19 196 LEU A N 1
ATOM 1531 C CA . LEU A 1 196 ? -5.842 0.899 -36.570 1.00 48.19 196 LEU A CA 1
ATOM 1532 C C . LEU A 1 196 ? -4.982 0.437 -35.382 1.00 48.19 196 LEU A C 1
ATOM 1534 O O . LEU A 1 196 ? -5.455 0.466 -34.257 1.00 48.19 196 LEU A O 1
ATOM 1538 N N . ALA A 1 197 ? -3.721 0.047 -35.584 1.00 48.06 197 ALA A N 1
ATOM 1539 C CA . ALA A 1 197 ? -2.854 -0.409 -34.489 1.00 48.06 197 ALA A CA 1
ATOM 1540 C C . ALA A 1 197 ? -2.449 0.723 -33.519 1.00 48.06 197 ALA A C 1
ATOM 1542 O O . ALA A 1 197 ? -2.427 0.515 -32.305 1.00 48.06 197 ALA A O 1
ATOM 1543 N N . VAL A 1 198 ? -2.182 1.928 -34.036 1.00 51.03 198 VAL A N 1
ATOM 1544 C CA . VAL A 1 198 ? -1.935 3.134 -33.220 1.00 51.03 198 VAL A CA 1
ATOM 1545 C C . VAL A 1 198 ? -3.207 3.557 -32.476 1.00 51.03 198 VAL A C 1
ATOM 1547 O O . VAL A 1 198 ? -3.139 3.891 -31.294 1.00 51.03 198 VAL A O 1
ATOM 1550 N N . LEU A 1 199 ? -4.370 3.455 -33.125 1.00 55.41 199 LEU A N 1
ATOM 1551 C CA . LEU A 1 199 ? -5.679 3.689 -32.510 1.00 55.41 199 LEU A CA 1
ATOM 1552 C C . LEU A 1 199 ? -6.030 2.638 -31.439 1.00 55.41 199 LEU A C 1
ATOM 1554 O O . LEU A 1 199 ? -6.712 2.968 -30.475 1.00 55.41 199 LEU A O 1
ATOM 1558 N N . LEU A 1 200 ? -5.554 1.394 -31.573 1.00 54.47 200 LEU A N 1
ATOM 1559 C CA . LEU A 1 200 ? -5.866 0.291 -30.654 1.00 54.47 200 LEU A CA 1
ATOM 1560 C C . LEU A 1 200 ? -4.920 0.192 -29.442 1.00 54.47 200 LEU A C 1
ATOM 1562 O O . LEU A 1 200 ? -5.358 -0.245 -28.382 1.00 54.47 200 LEU A O 1
ATOM 1566 N N . LEU A 1 201 ? -3.644 0.583 -29.565 1.00 53.50 201 LEU A N 1
ATOM 1567 C CA . LEU A 1 201 ? -2.644 0.475 -28.482 1.00 53.50 201 LEU A CA 1
ATOM 1568 C C . LEU A 1 201 ? -2.205 1.823 -27.886 1.00 53.50 201 LEU A C 1
ATOM 1570 O O . LEU A 1 201 ? -1.747 1.865 -26.742 1.00 53.50 201 LEU A O 1
ATOM 1574 N N . GLY A 1 202 ? -2.366 2.925 -28.623 1.00 64.12 202 GLY A N 1
ATOM 1575 C CA . GLY A 1 202 ? -2.064 4.280 -28.150 1.00 64.12 202 GLY A CA 1
ATOM 1576 C C . GLY A 1 202 ? -2.827 4.689 -26.880 1.00 64.12 202 GLY A C 1
ATOM 1577 O O . GLY A 1 202 ? -2.195 5.233 -25.970 1.00 64.12 202 GLY A O 1
ATOM 1578 N N . PRO A 1 203 ? -4.136 4.380 -26.746 1.00 73.38 203 PRO A N 1
ATOM 1579 C CA . PRO A 1 203 ? -4.914 4.764 -25.567 1.00 73.38 203 PRO A CA 1
ATOM 1580 C C . PRO A 1 203 ? -4.441 4.107 -24.263 1.00 73.38 203 PRO A C 1
ATOM 1582 O O . PRO A 1 203 ? -4.391 4.778 -23.238 1.00 73.38 203 PRO A O 1
ATOM 1585 N N . ALA A 1 204 ? -4.033 2.832 -24.287 1.00 73.44 204 ALA A N 1
ATOM 1586 C CA . ALA A 1 204 ? -3.610 2.110 -23.080 1.00 73.44 204 ALA A CA 1
ATOM 1587 C C . ALA A 1 204 ? -2.240 2.580 -22.560 1.00 73.44 204 ALA A C 1
ATOM 1589 O O . ALA A 1 204 ? -2.045 2.756 -21.356 1.00 73.44 204 ALA A O 1
ATOM 1590 N N . TRP A 1 205 ? -1.290 2.821 -23.470 1.00 78.06 205 TRP A N 1
ATOM 1591 C CA . TRP A 1 205 ? 0.001 3.409 -23.110 1.00 78.06 205 TRP A CA 1
ATOM 1592 C C . TRP A 1 205 ? -0.172 4.819 -22.540 1.00 78.06 205 TRP A C 1
ATOM 1594 O O . TRP A 1 205 ? 0.399 5.132 -21.496 1.00 78.06 205 TRP A O 1
ATOM 1604 N N . LEU A 1 206 ? -1.009 5.642 -23.183 1.00 81.06 206 LEU A N 1
ATOM 1605 C CA . LEU A 1 206 ? -1.292 6.994 -22.717 1.00 81.06 206 LEU A CA 1
ATOM 1606 C C . LEU A 1 206 ? -2.015 6.982 -21.363 1.00 81.06 206 LEU A C 1
ATOM 1608 O O . LEU A 1 206 ? -1.651 7.758 -20.487 1.00 81.06 206 LEU A O 1
ATOM 1612 N N . ALA A 1 207 ? -2.971 6.070 -21.148 1.00 80.44 207 ALA A N 1
ATOM 1613 C CA . ALA A 1 207 ? -3.648 5.902 -19.862 1.00 80.44 207 ALA A CA 1
ATOM 1614 C C . ALA A 1 207 ? -2.654 5.581 -18.737 1.00 80.44 207 ALA A C 1
ATOM 1616 O O . ALA A 1 207 ? -2.699 6.191 -17.670 1.00 80.44 207 ALA A O 1
ATOM 1617 N N . ARG A 1 208 ? -1.710 4.663 -18.983 1.00 83.06 208 ARG A N 1
ATOM 1618 C CA . ARG A 1 208 ? -0.656 4.328 -18.018 1.00 83.06 208 ARG A CA 1
ATOM 1619 C C . ARG A 1 208 ? 0.288 5.500 -17.761 1.00 83.06 208 ARG A C 1
ATOM 1621 O O . ARG A 1 208 ? 0.637 5.756 -16.615 1.00 83.06 208 ARG A O 1
ATOM 1628 N N . TRP A 1 209 ? 0.680 6.222 -18.805 1.00 83.38 209 TRP A N 1
ATOM 1629 C CA . TRP A 1 209 ? 1.508 7.414 -18.650 1.00 83.38 209 TRP A CA 1
ATOM 1630 C C . TRP A 1 209 ? 0.803 8.493 -17.815 1.00 83.38 209 TRP A C 1
ATOM 1632 O O . TRP A 1 209 ? 1.420 9.077 -16.928 1.00 83.38 209 TRP A O 1
ATOM 1642 N N . GLN A 1 210 ? -0.498 8.707 -18.035 1.00 88.62 210 GLN A N 1
ATOM 1643 C CA . GLN A 1 210 ? -1.307 9.624 -17.231 1.00 88.62 210 GLN A CA 1
ATOM 1644 C C . GLN A 1 210 ? -1.415 9.172 -15.768 1.00 88.62 210 GLN A C 1
ATOM 1646 O O . GLN A 1 210 ? -1.317 10.005 -14.870 1.00 88.62 210 GLN A O 1
ATOM 1651 N N . LEU A 1 211 ? -1.531 7.864 -15.503 1.00 81.19 211 LEU A N 1
ATOM 1652 C CA . LEU A 1 211 ? -1.457 7.334 -14.136 1.00 81.19 211 LEU A CA 1
ATOM 1653 C C . LEU A 1 211 ? -0.133 7.686 -13.461 1.00 81.19 211 LEU A C 1
ATOM 1655 O O . LEU A 1 211 ? -0.138 8.245 -12.371 1.00 81.19 211 LEU A O 1
ATOM 1659 N N . GLU A 1 212 ? 0.992 7.402 -14.119 1.00 82.56 212 GLU A N 1
ATOM 1660 C CA . GLU A 1 212 ? 2.332 7.658 -13.576 1.00 82.56 212 GLU A CA 1
ATOM 1661 C C . GLU A 1 212 ? 2.611 9.160 -13.396 1.00 82.56 212 GLU A C 1
ATOM 1663 O O . GLU A 1 212 ? 3.319 9.560 -12.471 1.00 82.56 212 GLU A O 1
ATOM 1668 N N . LYS A 1 213 ? 2.064 10.005 -14.277 1.00 84.06 213 LYS A N 1
ATOM 1669 C CA . LYS A 1 213 ? 2.108 11.464 -14.142 1.00 84.06 213 LYS A CA 1
ATOM 1670 C C . LYS A 1 213 ? 1.317 11.925 -12.917 1.00 84.06 213 LYS A C 1
ATOM 1672 O O . LYS A 1 213 ? 1.819 12.752 -12.160 1.00 84.06 213 LYS A O 1
ATOM 1677 N N . GLY A 1 214 ? 0.112 11.389 -12.723 1.00 82.12 214 GLY A N 1
ATOM 1678 C CA . GLY A 1 214 ? -0.713 11.704 -11.561 1.00 82.12 214 GLY A CA 1
ATOM 1679 C C . GLY A 1 214 ? -0.086 11.221 -10.254 1.00 82.12 214 GLY A C 1
ATOM 1680 O O . GLY A 1 214 ? -0.032 11.988 -9.300 1.00 82.12 214 GLY A O 1
ATOM 1681 N N . ASP A 1 215 ? 0.487 10.012 -10.239 1.00 81.81 215 ASP A N 1
ATOM 1682 C CA . ASP A 1 215 ? 1.176 9.443 -9.072 1.00 81.81 215 ASP A CA 1
ATOM 1683 C C . ASP A 1 215 ? 2.364 10.339 -8.649 1.00 81.81 215 ASP A C 1
ATOM 1685 O O . ASP A 1 215 ? 2.502 10.664 -7.469 1.00 81.81 215 ASP A O 1
ATOM 1689 N N . ARG A 1 216 ? 3.158 10.844 -9.608 1.00 81.50 216 ARG A N 1
ATOM 1690 C CA . ARG A 1 216 ? 4.255 11.799 -9.344 1.00 81.50 216 ARG A CA 1
ATOM 1691 C C . ARG A 1 216 ? 3.779 13.158 -8.833 1.00 81.50 216 ARG A C 1
ATOM 1693 O O . ARG A 1 216 ? 4.393 13.721 -7.930 1.00 81.50 216 ARG A O 1
ATOM 1700 N N . ALA A 1 217 ? 2.709 13.702 -9.411 1.00 78.88 217 ALA A N 1
ATOM 1701 C CA . ALA A 1 217 ? 2.135 14.962 -8.941 1.00 78.88 217 ALA A CA 1
ATOM 1702 C C . ALA A 1 217 ? 1.596 14.815 -7.509 1.00 78.88 217 ALA A C 1
ATOM 1704 O O . ALA A 1 217 ? 1.871 15.654 -6.653 1.00 78.88 217 ALA A O 1
ATOM 1705 N N . PHE A 1 218 ? 0.909 13.708 -7.218 1.00 80.12 218 PHE A N 1
ATOM 1706 C CA . PHE A 1 218 ? 0.389 13.435 -5.885 1.00 80.12 218 PHE A CA 1
ATOM 1707 C C . PHE A 1 218 ? 1.505 13.279 -4.844 1.00 80.12 218 PHE A C 1
ATOM 1709 O O . PHE A 1 218 ? 1.375 13.768 -3.725 1.00 80.12 218 PHE A O 1
ATOM 1716 N N . GLU A 1 219 ? 2.625 12.650 -5.203 1.00 77.69 219 GLU A N 1
ATOM 1717 C CA . GLU A 1 219 ? 3.780 12.549 -4.308 1.00 77.69 219 GLU A CA 1
ATOM 1718 C C . GLU A 1 219 ? 4.339 13.930 -3.925 1.00 77.69 219 GLU A C 1
ATOM 1720 O O . GLU A 1 219 ? 4.690 14.166 -2.769 1.00 77.69 219 GLU A O 1
ATOM 1725 N N . GLN A 1 220 ? 4.391 14.868 -4.872 1.00 74.62 220 GLN A N 1
ATOM 1726 C CA . GLN A 1 220 ? 4.830 16.239 -4.596 1.00 74.62 220 GLN A CA 1
ATOM 1727 C C . GLN A 1 220 ? 3.817 16.997 -3.731 1.00 74.62 220 GLN A C 1
ATOM 1729 O O . GLN A 1 220 ? 4.214 17.678 -2.785 1.00 74.62 220 GLN A O 1
ATOM 1734 N N . TYR A 1 221 ? 2.519 16.793 -3.972 1.00 78.06 221 TYR A N 1
ATOM 1735 C CA . TYR A 1 221 ? 1.462 17.283 -3.087 1.00 78.06 221 TYR A CA 1
ATOM 1736 C C . TYR A 1 221 ? 1.624 16.759 -1.654 1.00 78.06 221 TYR A C 1
ATOM 1738 O O . TYR A 1 221 ? 1.596 17.541 -0.705 1.00 78.06 221 TYR A O 1
ATOM 1746 N N . ALA A 1 222 ? 1.888 15.461 -1.483 1.00 68.94 222 ALA A N 1
ATOM 1747 C CA . ALA A 1 222 ? 2.102 14.852 -0.171 1.00 68.94 222 ALA A CA 1
ATOM 1748 C C . ALA A 1 222 ? 3.341 15.409 0.560 1.00 68.94 222 ALA A C 1
ATOM 1750 O O . ALA A 1 222 ? 3.375 15.417 1.789 1.00 68.94 222 ALA A O 1
ATOM 1751 N N . LYS A 1 223 ? 4.336 15.924 -0.177 1.00 71.81 223 LYS A N 1
ATOM 1752 C CA . LYS A 1 223 ? 5.513 16.628 0.369 1.00 71.81 223 LYS A CA 1
ATOM 1753 C C . LYS A 1 223 ? 5.238 18.098 0.728 1.00 71.81 223 LYS A C 1
ATOM 1755 O O . LYS A 1 223 ? 6.139 18.772 1.221 1.00 71.81 223 LYS A O 1
ATOM 1760 N N . GLY A 1 224 ? 4.013 18.586 0.519 1.00 69.25 224 GLY A N 1
ATOM 1761 C CA . GLY A 1 224 ? 3.568 19.931 0.892 1.00 69.25 224 GLY A CA 1
ATOM 1762 C C . GLY A 1 224 ? 3.382 20.899 -0.277 1.00 69.25 224 GLY A C 1
ATOM 1763 O O . GLY A 1 224 ? 3.010 22.048 -0.044 1.00 69.25 224 GLY A O 1
ATOM 1764 N N . ASP A 1 225 ? 3.599 20.469 -1.525 1.00 76.31 225 ASP A N 1
ATOM 1765 C CA . ASP A 1 225 ? 3.342 21.309 -2.698 1.00 76.31 225 ASP A CA 1
ATOM 1766 C C . ASP A 1 225 ? 1.861 21.256 -3.104 1.00 76.31 225 ASP A C 1
ATOM 1768 O O . ASP A 1 225 ? 1.439 20.482 -3.967 1.00 76.31 225 ASP A O 1
ATOM 1772 N N . GLY A 1 226 ? 1.056 22.114 -2.474 1.00 76.69 226 GLY A N 1
ATOM 1773 C CA . GLY A 1 226 ? -0.383 22.215 -2.728 1.00 76.69 226 GLY A CA 1
ATOM 1774 C C . GLY A 1 226 ? -0.760 22.420 -4.203 1.00 76.69 226 GLY A C 1
ATOM 1775 O O . GLY A 1 226 ? -1.833 21.981 -4.612 1.00 76.69 226 GLY A O 1
ATOM 1776 N N . SER A 1 227 ? 0.123 23.011 -5.021 1.00 85.88 227 SER A N 1
ATOM 1777 C CA . SER A 1 227 ? -0.142 23.272 -6.447 1.00 85.88 227 SER A CA 1
ATOM 1778 C C . SER A 1 227 ? -0.273 21.996 -7.288 1.00 85.88 227 SER A C 1
ATOM 1780 O O . SER A 1 227 ? -0.857 22.002 -8.372 1.00 85.88 227 SER A O 1
ATOM 1782 N N . GLN A 1 228 ? 0.226 20.871 -6.775 1.00 85.88 228 GLN A N 1
ATOM 1783 C CA . GLN A 1 228 ? 0.270 19.610 -7.506 1.00 85.88 228 GLN A CA 1
ATOM 1784 C C . GLN A 1 228 ? -1.023 18.794 -7.374 1.00 85.88 228 GLN A C 1
ATOM 1786 O O . GLN A 1 228 ? -1.206 17.817 -8.105 1.00 85.88 228 GLN A O 1
ATOM 1791 N N . TRP A 1 229 ? -1.949 19.222 -6.507 1.00 83.81 229 TRP A N 1
ATOM 1792 C CA . TRP A 1 229 ? -3.257 18.591 -6.319 1.00 83.81 229 TRP A CA 1
ATOM 1793 C C . TRP A 1 229 ? -4.080 18.529 -7.614 1.00 83.81 229 TRP A C 1
ATOM 1795 O O . TRP A 1 229 ? -4.542 17.459 -8.023 1.00 83.81 229 TRP A O 1
ATOM 1805 N N . GLU A 1 230 ? -4.236 19.671 -8.288 1.00 90.06 230 GLU A N 1
ATOM 1806 C CA . GLU A 1 230 ? -5.016 19.764 -9.529 1.00 90.06 230 GLU A CA 1
ATOM 1807 C C . GLU A 1 230 ? -4.383 18.908 -10.628 1.00 90.06 230 GLU A C 1
ATOM 1809 O O . GLU A 1 230 ? -5.067 18.133 -11.294 1.00 90.06 230 GLU A O 1
ATOM 1814 N N . ARG A 1 231 ? -3.050 18.935 -10.739 1.00 89.94 231 ARG A N 1
ATOM 1815 C CA . ARG A 1 231 ? -2.316 18.139 -11.732 1.00 89.94 231 ARG A CA 1
ATOM 1816 C C . ARG A 1 231 ? -2.462 16.635 -11.509 1.00 89.94 231 ARG A C 1
ATOM 1818 O O . ARG A 1 231 ? -2.556 15.895 -12.489 1.00 89.94 231 ARG A O 1
ATOM 1825 N N . ALA A 1 232 ? -2.473 16.178 -10.255 1.00 87.69 232 ALA A N 1
ATOM 1826 C CA . ALA A 1 232 ? -2.729 14.777 -9.924 1.00 87.69 232 ALA A CA 1
ATOM 1827 C C . ALA A 1 232 ? -4.154 14.370 -10.324 1.00 87.69 232 ALA A C 1
ATOM 1829 O O . ALA A 1 232 ? -4.353 13.353 -10.992 1.00 87.69 232 ALA A O 1
ATOM 1830 N N . THR A 1 233 ? -5.124 15.219 -9.979 1.00 90.12 233 THR A N 1
ATOM 1831 C CA . THR A 1 233 ? -6.547 15.024 -10.276 1.00 90.12 233 THR A CA 1
ATOM 1832 C C . THR A 1 233 ? -6.804 14.918 -11.773 1.00 90.12 233 THR A C 1
ATOM 1834 O O . THR A 1 233 ? -7.361 13.919 -12.233 1.00 90.12 233 THR A O 1
ATOM 1837 N N . GLU A 1 234 ? -6.338 15.891 -12.554 1.00 93.81 234 GLU A N 1
ATOM 1838 C CA . GLU A 1 234 ? -6.507 15.905 -14.008 1.00 93.81 234 GLU A CA 1
ATOM 1839 C C . GLU A 1 234 ? -5.870 14.682 -14.671 1.00 93.81 234 GLU A C 1
ATOM 1841 O O . GLU A 1 234 ? -6.477 14.050 -15.538 1.00 93.81 234 GLU A O 1
ATOM 1846 N N . ALA A 1 235 ? -4.654 14.316 -14.257 1.00 91.00 235 ALA A N 1
ATOM 1847 C CA . ALA A 1 235 ? -3.944 13.184 -14.834 1.00 91.00 235 ALA A CA 1
ATOM 1848 C C . ALA A 1 235 ? -4.672 11.858 -14.550 1.00 91.00 235 ALA A C 1
ATOM 1850 O O . ALA A 1 235 ? -4.895 11.062 -15.465 1.00 91.00 235 ALA A O 1
ATOM 1851 N N . TRP A 1 236 ? -5.127 11.626 -13.316 1.00 93.31 236 TRP A N 1
ATOM 1852 C CA . TRP A 1 236 ? -5.883 10.416 -12.980 1.00 93.31 236 TRP A CA 1
ATOM 1853 C C . TRP A 1 236 ? -7.274 10.372 -13.630 1.00 93.31 236 TRP A C 1
ATOM 1855 O O . TRP A 1 236 ? -7.705 9.299 -14.063 1.00 93.31 236 TRP A O 1
ATOM 1865 N N . GLN A 1 237 ? -7.949 11.515 -13.797 1.00 93.69 237 GLN A N 1
ATOM 1866 C CA . GLN A 1 237 ? -9.198 11.597 -14.564 1.00 93.69 237 GLN A CA 1
ATOM 1867 C C . GLN A 1 237 ? -8.976 11.253 -16.041 1.00 93.69 237 GLN A C 1
ATOM 1869 O O . GLN A 1 237 ? -9.707 10.434 -16.602 1.00 93.69 237 GLN A O 1
ATOM 1874 N N . GLN A 1 238 ? -7.938 11.815 -16.665 1.00 92.00 238 GLN A N 1
ATOM 1875 C CA . GLN A 1 238 ? -7.576 11.509 -18.051 1.00 92.00 238 GLN A CA 1
ATOM 1876 C C . GLN A 1 238 ? -7.213 10.028 -18.214 1.00 92.00 238 GLN A C 1
ATOM 1878 O O . GLN A 1 238 ? -7.658 9.392 -19.169 1.00 92.00 238 GLN A O 1
ATOM 1883 N N . ALA A 1 239 ? -6.487 9.439 -17.260 1.00 90.31 239 ALA A N 1
ATOM 1884 C CA . ALA A 1 239 ? -6.208 8.006 -17.260 1.00 90.31 239 ALA A CA 1
ATOM 1885 C C . ALA A 1 239 ? -7.487 7.153 -17.246 1.00 90.31 239 ALA A C 1
ATOM 1887 O O . ALA A 1 239 ? -7.599 6.208 -18.027 1.00 90.31 239 ALA A O 1
ATOM 1888 N N . ALA A 1 240 ? -8.463 7.496 -16.400 1.00 91.56 240 ALA A N 1
ATOM 1889 C CA . ALA A 1 240 ? -9.740 6.785 -16.322 1.00 91.56 240 ALA A CA 1
ATOM 1890 C C . ALA A 1 240 ? -10.606 6.961 -17.584 1.00 91.56 240 ALA A C 1
ATOM 1892 O O . ALA A 1 240 ? -11.362 6.058 -17.948 1.00 91.56 240 ALA A O 1
ATOM 1893 N N . GLN A 1 241 ? -10.507 8.109 -18.264 1.00 91.50 241 GLN A N 1
ATOM 1894 C CA . GLN A 1 241 ? -11.188 8.349 -19.540 1.00 91.50 241 GLN A CA 1
ATOM 1895 C C . GLN A 1 241 ? -10.577 7.521 -20.675 1.00 91.50 241 GLN A C 1
ATOM 1897 O O . GLN A 1 241 ? -11.316 6.947 -21.477 1.00 91.50 241 GLN A O 1
ATOM 1902 N N . LEU A 1 242 ? -9.243 7.451 -20.722 1.00 87.81 242 LEU A N 1
ATOM 1903 C CA . LEU A 1 242 ? -8.487 6.701 -21.725 1.00 87.81 242 LEU A CA 1
ATOM 1904 C C . LEU A 1 242 ? -8.622 5.185 -21.544 1.00 87.81 242 LEU A C 1
ATOM 1906 O O . LEU A 1 242 ? -8.726 4.460 -22.531 1.00 87.81 242 LEU A O 1
ATOM 1910 N N . ASP A 1 243 ? -8.664 4.712 -20.297 1.00 86.12 243 ASP A N 1
ATOM 1911 C CA . ASP A 1 243 ? -8.940 3.319 -19.959 1.00 86.12 243 ASP A CA 1
ATOM 1912 C C . ASP A 1 243 ? -10.012 3.208 -18.864 1.00 86.12 243 ASP A C 1
ATOM 1914 O O . ASP A 1 243 ? -9.737 3.170 -17.661 1.00 86.12 243 ASP A O 1
ATOM 1918 N N . ARG A 1 244 ? -11.265 3.052 -19.306 1.00 87.44 244 ARG A N 1
ATOM 1919 C CA . ARG A 1 244 ? -12.427 2.851 -18.421 1.00 87.44 244 ARG A CA 1
ATOM 1920 C C . ARG A 1 244 ? -12.387 1.535 -17.631 1.00 87.44 244 ARG A C 1
ATOM 1922 O O . ARG A 1 244 ? -13.234 1.326 -16.759 1.00 87.44 244 ARG A O 1
ATOM 1929 N N . ARG A 1 245 ? -11.466 0.618 -17.953 1.00 90.31 245 ARG A N 1
ATOM 1930 C CA . ARG A 1 245 ? -11.263 -0.662 -17.258 1.00 90.31 245 ARG A CA 1
ATOM 1931 C C . ARG A 1 245 ? -10.030 -0.653 -16.350 1.00 90.31 245 ARG A C 1
ATOM 1933 O O . ARG A 1 245 ? -9.725 -1.677 -15.742 1.00 90.31 245 ARG A O 1
ATOM 1940 N N . SER A 1 246 ? -9.371 0.492 -16.182 1.00 88.62 246 SER A N 1
ATOM 1941 C CA . SER A 1 246 ? -8.249 0.630 -15.258 1.00 88.62 246 SER A CA 1
ATOM 1942 C C . SER A 1 246 ? -8.724 0.672 -13.804 1.00 88.62 246 SER A C 1
ATOM 1944 O O . SER A 1 246 ? -9.149 1.713 -13.300 1.00 88.62 246 SER A O 1
ATOM 1946 N N . ALA A 1 247 ? -8.613 -0.457 -13.096 1.00 91.12 247 ALA A N 1
ATOM 1947 C CA . ALA A 1 247 ? -8.874 -0.514 -11.654 1.00 91.12 247 ALA A CA 1
ATOM 1948 C C . ALA A 1 247 ? -7.970 0.449 -10.873 1.00 91.12 247 ALA A C 1
ATOM 1950 O O . ALA A 1 247 ? -8.413 1.081 -9.920 1.00 91.12 247 ALA A O 1
ATOM 1951 N N . ALA A 1 248 ? -6.719 0.599 -11.324 1.00 86.88 248 ALA A N 1
ATOM 1952 C CA . ALA A 1 248 ? -5.771 1.549 -10.770 1.00 86.88 248 ALA A CA 1
ATOM 1953 C C . ALA A 1 248 ? -6.326 2.976 -10.840 1.00 86.88 248 ALA A C 1
ATOM 1955 O O . ALA A 1 248 ? -6.412 3.623 -9.803 1.00 86.88 248 ALA A O 1
ATOM 1956 N N . ALA A 1 249 ? -6.763 3.441 -12.016 1.00 89.56 249 ALA A N 1
ATOM 1957 C CA . ALA A 1 249 ? -7.322 4.786 -12.174 1.00 89.56 249 ALA A CA 1
ATOM 1958 C C . ALA A 1 249 ? -8.551 5.009 -11.285 1.00 89.56 249 ALA A C 1
ATOM 1960 O O . ALA A 1 249 ? -8.636 6.025 -10.602 1.00 89.56 249 ALA A O 1
ATOM 1961 N N . GLN A 1 250 ? -9.453 4.026 -11.224 1.00 95.56 250 GLN A N 1
ATOM 1962 C CA . GLN A 1 250 ? -10.630 4.084 -10.354 1.00 95.56 250 GLN A CA 1
ATOM 1963 C C . GLN A 1 250 ? -10.242 4.181 -8.873 1.00 95.56 250 GLN A C 1
ATOM 1965 O O . GLN A 1 250 ? -10.772 5.020 -8.155 1.00 95.56 250 GLN A O 1
ATOM 1970 N N . ALA A 1 251 ? -9.256 3.404 -8.421 1.00 91.12 251 ALA A N 1
ATOM 1971 C CA . ALA A 1 251 ? -8.747 3.479 -7.055 1.00 91.12 251 ALA A CA 1
ATOM 1972 C C . ALA A 1 251 ? -8.146 4.855 -6.717 1.00 91.12 251 ALA A C 1
ATOM 1974 O O . ALA A 1 251 ? -8.395 5.384 -5.637 1.00 91.12 251 ALA A O 1
ATOM 1975 N N . ARG A 1 252 ? -7.390 5.467 -7.641 1.00 91.56 252 ARG A N 1
ATOM 1976 C CA . ARG A 1 252 ? -6.836 6.819 -7.449 1.00 91.56 252 ARG A CA 1
ATOM 1977 C C . ARG A 1 252 ? -7.933 7.878 -7.344 1.00 91.56 252 ARG A C 1
ATOM 1979 O O . ARG A 1 252 ? -7.875 8.722 -6.457 1.00 91.56 252 ARG A O 1
ATOM 1986 N N . LEU A 1 253 ? -8.950 7.808 -8.205 1.00 92.44 253 LEU A N 1
ATOM 1987 C CA . LEU A 1 253 ? -10.101 8.713 -8.142 1.00 92.44 253 LEU A CA 1
ATOM 1988 C C . LEU A 1 253 ? -10.908 8.522 -6.853 1.00 92.44 253 LEU A C 1
ATOM 1990 O O . LEU A 1 253 ? -11.296 9.505 -6.232 1.00 92.44 253 LEU A O 1
ATOM 1994 N N . GLY A 1 254 ? -11.105 7.275 -6.414 1.00 91.88 254 GLY A N 1
ATOM 1995 C CA . GLY A 1 254 ? -11.762 6.982 -5.140 1.00 91.88 254 GLY A CA 1
ATOM 1996 C C . GLY A 1 254 ? -10.995 7.530 -3.941 1.00 91.88 254 GLY A C 1
ATOM 1997 O O . GLY A 1 254 ? -11.597 8.015 -2.987 1.00 91.88 254 GLY A O 1
ATOM 1998 N N . PHE A 1 255 ? -9.666 7.503 -4.005 1.00 88.62 255 PHE A N 1
ATOM 1999 C CA . PHE A 1 255 ? -8.807 8.092 -2.988 1.00 88.62 255 PHE A CA 1
ATOM 2000 C C . PHE A 1 255 ? -8.855 9.627 -2.973 1.00 88.62 255 PHE A C 1
ATOM 2002 O O . PHE A 1 255 ? -8.967 10.208 -1.897 1.00 88.62 255 PHE A O 1
ATOM 2009 N N . LEU A 1 256 ? -8.822 10.288 -4.137 1.00 87.06 256 LEU A N 1
ATOM 2010 C CA . LEU A 1 256 ? -8.985 11.747 -4.214 1.00 87.06 256 LEU A CA 1
ATOM 2011 C C . LEU A 1 256 ? -10.338 12.203 -3.674 1.00 87.06 256 LEU A C 1
ATOM 2013 O O . LEU A 1 256 ? -10.386 13.122 -2.863 1.00 87.06 256 LEU A O 1
ATOM 2017 N N . ALA A 1 257 ? -11.414 11.533 -4.088 1.00 90.44 257 ALA A N 1
ATOM 2018 C CA . ALA A 1 257 ? -12.756 11.842 -3.619 1.00 90.44 257 ALA A CA 1
ATOM 2019 C C . ALA A 1 257 ? -12.873 11.653 -2.097 1.00 90.44 257 ALA A C 1
ATOM 2021 O O . ALA A 1 257 ? -13.460 12.494 -1.424 1.00 90.44 257 ALA A O 1
ATOM 2022 N N . ASP A 1 258 ? -12.256 10.605 -1.530 1.00 87.94 258 ASP A N 1
ATOM 2023 C CA . ASP A 1 258 ? -12.186 10.434 -0.074 1.00 87.94 258 ASP A CA 1
ATOM 2024 C C . ASP A 1 258 ? -11.462 11.615 0.583 1.00 87.94 258 ASP A C 1
ATOM 2026 O O . ASP A 1 258 ? -11.993 12.204 1.516 1.00 87.94 258 ASP A O 1
ATOM 2030 N N . LEU A 1 259 ? -10.300 12.039 0.079 1.00 82.62 259 LEU A N 1
ATOM 2031 C CA . LEU A 1 259 ? -9.580 13.203 0.614 1.00 82.62 259 LEU A CA 1
ATOM 2032 C C . LEU A 1 259 ? -10.376 14.521 0.533 1.00 82.62 259 LEU A C 1
ATOM 2034 O O . LEU A 1 259 ? -10.146 15.399 1.361 1.00 82.62 259 LEU A O 1
ATOM 2038 N N . GLN A 1 260 ? -11.307 14.646 -0.416 1.00 85.44 260 GLN A N 1
ATOM 2039 C CA . GLN A 1 260 ? -12.212 15.796 -0.569 1.00 85.44 260 GLN A CA 1
ATOM 2040 C C . GLN A 1 260 ? -13.528 15.662 0.219 1.00 85.44 260 GLN A C 1
ATOM 2042 O O . GLN A 1 260 ? -14.411 16.499 0.065 1.00 85.44 260 GLN A O 1
ATOM 2047 N N . ASP A 1 261 ? -13.678 14.617 1.042 1.00 87.75 261 ASP A N 1
ATOM 2048 C CA . ASP A 1 261 ? -14.920 14.274 1.754 1.00 87.75 261 ASP A CA 1
ATOM 2049 C C . ASP A 1 261 ? -16.119 13.965 0.827 1.00 87.75 261 ASP A C 1
ATOM 2051 O O . ASP A 1 261 ? -17.272 13.884 1.260 1.00 87.75 261 ASP A O 1
ATOM 2055 N N . GLU A 1 262 ? -15.863 13.687 -0.453 1.00 91.44 262 GLU A N 1
ATOM 2056 C CA . GLU A 1 262 ? -16.863 13.271 -1.436 1.00 91.44 262 GLU A CA 1
ATOM 2057 C C . GLU A 1 262 ? -17.141 11.761 -1.327 1.00 91.44 262 GLU A C 1
ATOM 2059 O O . GLU A 1 262 ? -16.769 10.947 -2.178 1.00 91.44 262 GLU A O 1
ATOM 2064 N N . LEU A 1 263 ? -17.828 11.360 -0.252 1.00 93.88 263 LEU A N 1
ATOM 2065 C CA . LEU A 1 263 ? -17.990 9.946 0.118 1.00 93.88 263 LEU A CA 1
ATOM 2066 C C . LEU A 1 263 ? -18.732 9.099 -0.932 1.00 93.88 263 LEU A C 1
ATOM 2068 O O . LEU A 1 263 ? -18.431 7.916 -1.088 1.00 93.88 263 LEU A O 1
ATOM 2072 N N . THR A 1 264 ? -19.699 9.676 -1.654 1.00 96.25 264 THR A N 1
ATOM 2073 C CA . THR A 1 264 ? -20.488 8.933 -2.658 1.00 96.25 264 THR A CA 1
ATOM 2074 C C . THR A 1 264 ? -19.672 8.643 -3.928 1.00 96.25 264 THR A C 1
ATOM 2076 O O . THR A 1 264 ? -19.588 7.472 -4.316 1.00 96.25 264 THR A O 1
ATOM 2079 N N . PRO A 1 265 ? -19.012 9.640 -4.561 1.00 95.50 265 PRO A N 1
ATOM 2080 C CA . PRO A 1 265 ? -18.046 9.376 -5.629 1.00 95.50 265 PRO A CA 1
ATOM 2081 C C . PRO A 1 265 ? -16.922 8.426 -5.202 1.00 95.50 265 PRO A C 1
ATOM 2083 O O . PRO A 1 265 ? -16.592 7.502 -5.949 1.00 95.50 265 PRO A O 1
ATOM 2086 N N . ALA A 1 266 ? -16.393 8.595 -3.985 1.00 95.88 266 ALA A N 1
ATOM 2087 C CA . ALA A 1 266 ? -15.344 7.736 -3.452 1.00 95.88 266 ALA A CA 1
ATOM 2088 C C . ALA A 1 266 ? -15.793 6.270 -3.367 1.00 95.88 266 ALA A C 1
ATOM 2090 O O . ALA A 1 266 ? -15.117 5.382 -3.888 1.00 95.88 266 ALA A O 1
ATOM 2091 N N . GLU A 1 267 ? -16.962 6.005 -2.769 1.00 97.12 267 GLU A N 1
ATOM 2092 C CA . GLU A 1 267 ? -17.528 4.655 -2.670 1.00 97.12 267 GLU A CA 1
ATOM 2093 C C . GLU A 1 267 ? -17.706 4.020 -4.056 1.00 97.12 267 GLU A C 1
ATOM 2095 O O . GLU A 1 267 ? -17.289 2.877 -4.264 1.00 97.12 267 GLU A O 1
ATOM 2100 N N . SER A 1 268 ? -18.286 4.758 -5.007 1.00 97.44 268 SER A N 1
ATOM 2101 C CA . SER A 1 268 ? -18.512 4.278 -6.376 1.00 97.44 268 SER A CA 1
ATOM 2102 C C . SER A 1 268 ? -17.203 3.866 -7.057 1.00 97.44 268 SER A C 1
ATOM 2104 O O . SER A 1 268 ? -17.087 2.757 -7.587 1.00 97.44 268 SER A O 1
ATOM 2106 N N . ALA A 1 269 ? -16.179 4.716 -6.969 1.00 96.44 269 ALA A N 1
ATOM 2107 C CA . ALA A 1 269 ? -14.877 4.468 -7.573 1.00 96.44 269 ALA A CA 1
ATOM 2108 C C . ALA A 1 269 ? -14.145 3.276 -6.925 1.00 96.44 269 ALA A C 1
ATOM 2110 O O . ALA A 1 269 ? -13.603 2.422 -7.633 1.00 96.44 269 ALA A O 1
ATOM 2111 N N . TRP A 1 270 ? -14.192 3.139 -5.593 1.00 96.69 270 TRP A N 1
ATOM 2112 C CA . TRP A 1 270 ? -13.604 1.988 -4.899 1.00 96.69 270 TRP A CA 1
ATOM 2113 C C . TRP A 1 270 ? -14.310 0.669 -5.222 1.00 96.69 270 TRP A C 1
ATOM 2115 O O . TRP A 1 270 ? -13.641 -0.341 -5.461 1.00 96.69 270 TRP A O 1
ATOM 2125 N N . ARG A 1 271 ? -15.650 0.663 -5.276 1.00 97.50 271 ARG A N 1
ATOM 2126 C CA . ARG A 1 271 ? -16.420 -0.513 -5.715 1.00 97.50 271 ARG A CA 1
ATOM 2127 C C . ARG A 1 271 ? -16.053 -0.894 -7.141 1.00 97.50 271 ARG A C 1
ATOM 2129 O O . ARG A 1 271 ? -15.764 -2.059 -7.402 1.00 97.50 271 ARG A O 1
ATOM 2136 N N . ARG A 1 272 ? -15.953 0.091 -8.037 1.00 96.75 272 ARG A N 1
ATOM 2137 C CA . ARG A 1 272 ? -15.550 -0.147 -9.422 1.00 96.75 272 ARG A CA 1
ATOM 2138 C C . ARG A 1 272 ? -14.135 -0.720 -9.529 1.00 96.75 272 ARG A C 1
ATOM 2140 O O . ARG A 1 272 ? -13.904 -1.624 -10.330 1.00 96.75 272 ARG A O 1
ATOM 2147 N N . ALA A 1 273 ? -13.195 -0.240 -8.718 1.00 95.38 273 ALA A N 1
ATOM 2148 C CA . ALA A 1 273 ? -11.839 -0.782 -8.666 1.00 95.38 273 ALA A CA 1
ATOM 2149 C C . ALA A 1 273 ? -11.817 -2.256 -8.215 1.00 95.38 273 ALA A C 1
ATOM 2151 O O . ALA A 1 273 ? -11.064 -3.052 -8.777 1.00 95.38 273 ALA A O 1
ATOM 2152 N N . LEU A 1 274 ? -12.663 -2.639 -7.251 1.00 94.81 274 LEU A N 1
ATOM 2153 C CA . LEU A 1 274 ? -12.823 -4.032 -6.808 1.00 94.81 274 LEU A CA 1
ATOM 2154 C C . LEU A 1 274 ? -13.514 -4.923 -7.846 1.00 94.81 274 LEU A C 1
ATOM 2156 O O . LEU A 1 274 ? -13.137 -6.080 -7.987 1.00 94.81 274 LEU A O 1
ATOM 2160 N N . GLU A 1 275 ? -14.495 -4.409 -8.589 1.00 96.19 275 GLU A N 1
ATOM 2161 C CA . GLU A 1 275 ? -15.120 -5.151 -9.695 1.00 96.19 275 GLU A CA 1
ATOM 2162 C C . GLU A 1 275 ? -14.121 -5.458 -10.815 1.00 96.19 275 GLU A C 1
ATOM 2164 O O . GLU A 1 275 ? -14.141 -6.538 -11.400 1.00 96.19 275 GLU A O 1
ATOM 2169 N N . LEU A 1 276 ? -13.256 -4.490 -11.131 1.00 91.69 276 LEU A N 1
ATOM 2170 C CA . LEU A 1 276 ? -12.247 -4.615 -12.182 1.00 91.69 276 LEU A CA 1
ATOM 2171 C C . LEU A 1 276 ? -11.063 -5.494 -11.751 1.00 91.69 276 LEU A C 1
ATOM 2173 O O . LEU A 1 276 ? -10.471 -6.173 -12.589 1.00 91.69 276 LEU A O 1
ATOM 2177 N N . GLN A 1 277 ? -10.712 -5.477 -10.463 1.00 92.25 277 GLN A N 1
ATOM 2178 C CA . GLN A 1 277 ? -9.662 -6.303 -9.862 1.00 92.25 277 GLN A CA 1
ATOM 2179 C C . GLN A 1 277 ? -10.168 -6.949 -8.564 1.00 92.25 277 GLN A C 1
ATOM 2181 O O . GLN A 1 277 ? -9.879 -6.446 -7.472 1.00 92.25 277 GLN A O 1
ATOM 2186 N N . PRO A 1 278 ? -10.919 -8.060 -8.674 1.00 90.00 278 PRO A N 1
ATOM 2187 C CA . PRO A 1 278 ? -11.402 -8.795 -7.514 1.00 90.00 278 PRO A CA 1
ATOM 2188 C C . PRO A 1 278 ? -10.288 -9.630 -6.868 1.00 90.00 278 PRO A C 1
ATOM 2190 O O . PRO A 1 278 ? -9.209 -9.830 -7.434 1.00 90.00 278 PRO A O 1
ATOM 2193 N N . ASP A 1 279 ? -10.560 -10.163 -5.677 1.00 81.06 279 ASP A N 1
ATOM 2194 C CA . ASP A 1 279 ? -9.696 -11.174 -5.061 1.00 81.06 279 ASP A CA 1
ATOM 2195 C C . ASP A 1 279 ? -9.483 -12.383 -5.992 1.00 81.06 279 ASP A C 1
ATOM 2197 O O . ASP A 1 279 ? -10.387 -12.739 -6.754 1.00 81.06 279 ASP A O 1
ATOM 2201 N N . PRO A 1 280 ? -8.319 -13.059 -5.917 1.00 83.94 280 PRO A N 1
ATOM 2202 C CA . PRO A 1 280 ? -7.208 -12.855 -4.977 1.00 83.94 280 PRO A CA 1
ATOM 2203 C C . PRO A 1 280 ? -6.140 -11.864 -5.486 1.00 83.94 280 PRO A C 1
ATOM 2205 O O . PRO A 1 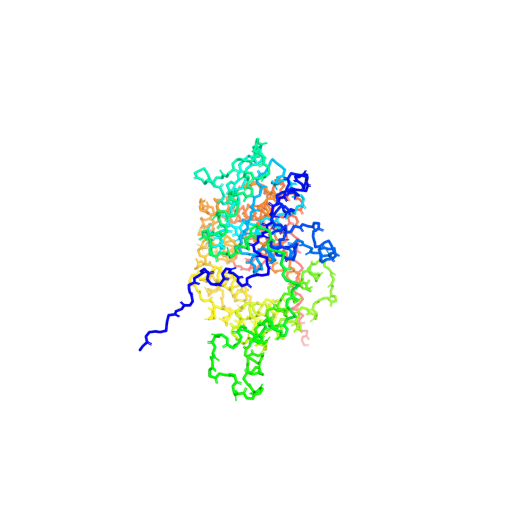280 ? -4.967 -11.981 -5.124 1.00 83.94 280 PRO A O 1
ATOM 2208 N N . HIS A 1 281 ? -6.501 -10.912 -6.358 1.00 80.62 281 HIS A N 1
ATOM 2209 C CA . HIS A 1 281 ? -5.535 -9.962 -6.911 1.00 80.62 281 HIS A CA 1
ATOM 2210 C C . HIS A 1 281 ? -4.812 -9.184 -5.789 1.00 80.62 281 HIS A C 1
ATOM 2212 O O . HIS A 1 281 ? -5.476 -8.657 -4.895 1.00 80.62 281 HIS A O 1
ATOM 2218 N N . PRO A 1 282 ? -3.470 -9.037 -5.822 1.00 79.69 282 PRO A N 1
ATOM 2219 C CA . PRO A 1 282 ? -2.724 -8.403 -4.733 1.00 79.69 282 PRO A CA 1
ATOM 2220 C C . PRO A 1 282 ? -3.180 -6.980 -4.386 1.00 79.69 282 PRO A C 1
ATOM 2222 O O . PRO A 1 282 ? -3.091 -6.584 -3.232 1.00 79.69 282 PRO A O 1
ATOM 2225 N N . GLU A 1 283 ? -3.686 -6.223 -5.360 1.00 80.25 283 GLU A N 1
ATOM 2226 C CA . GLU A 1 283 ? -4.201 -4.858 -5.158 1.00 80.25 283 GLU A CA 1
ATOM 2227 C C . GLU A 1 283 ? -5.604 -4.814 -4.543 1.00 80.25 283 GLU A C 1
ATOM 2229 O O . GLU A 1 283 ? -5.980 -3.806 -3.945 1.00 80.25 283 GLU A O 1
ATOM 2234 N N . ALA A 1 284 ? -6.379 -5.899 -4.644 1.00 85.62 284 ALA A N 1
ATOM 2235 C CA . ALA A 1 284 ? -7.760 -5.936 -4.168 1.00 85.62 284 ALA A CA 1
ATOM 2236 C C . ALA A 1 284 ? -7.845 -5.646 -2.661 1.00 85.62 284 ALA A C 1
ATOM 2238 O O . ALA A 1 284 ? -8.744 -4.928 -2.222 1.00 85.62 284 ALA A O 1
ATOM 2239 N N . ARG A 1 285 ? -6.841 -6.075 -1.878 1.00 88.38 285 ARG A N 1
ATOM 2240 C CA . ARG A 1 285 ? -6.722 -5.731 -0.449 1.00 88.38 285 ARG A CA 1
ATOM 2241 C C . ARG A 1 285 ? -6.653 -4.224 -0.198 1.00 88.38 285 ARG A C 1
ATOM 2243 O O . ARG A 1 285 ? -7.230 -3.743 0.775 1.00 88.38 285 ARG A O 1
ATOM 2250 N N . ARG A 1 286 ? -5.995 -3.458 -1.077 1.00 86.50 286 ARG A N 1
ATOM 2251 C CA . ARG A 1 286 ? -5.930 -1.993 -0.968 1.00 86.50 286 ARG A CA 1
ATOM 2252 C C . ARG A 1 286 ? -7.271 -1.365 -1.297 1.00 86.50 286 ARG A C 1
ATOM 2254 O O . ARG A 1 286 ? -7.747 -0.529 -0.536 1.00 86.50 286 ARG A O 1
ATOM 2261 N N . HIS A 1 287 ? -7.899 -1.805 -2.385 1.00 92.25 287 HIS A N 1
ATOM 2262 C CA . HIS A 1 287 ? -9.204 -1.289 -2.800 1.00 92.25 287 HIS A CA 1
ATOM 2263 C C . HIS A 1 287 ? -10.285 -1.590 -1.750 1.00 92.25 287 HIS A C 1
ATOM 2265 O O . HIS A 1 287 ? -11.098 -0.726 -1.433 1.00 92.25 287 HIS A O 1
ATOM 2271 N N . ARG A 1 288 ? -10.243 -2.781 -1.139 1.00 93.50 288 ARG A N 1
ATOM 2272 C CA . ARG A 1 288 ? -11.118 -3.177 -0.028 1.00 93.50 288 ARG A CA 1
ATOM 2273 C C . ARG A 1 288 ? -10.931 -2.288 1.193 1.00 93.50 288 ARG A C 1
ATOM 2275 O O . ARG A 1 288 ? -11.923 -1.831 1.753 1.00 93.50 288 ARG A O 1
ATOM 2282 N N . ASN A 1 289 ? -9.686 -2.011 1.584 1.00 92.44 289 ASN A N 1
ATOM 2283 C CA . ASN A 1 289 ? -9.410 -1.104 2.697 1.00 92.44 289 ASN A CA 1
ATOM 2284 C C . ASN A 1 289 ? -9.849 0.336 2.381 1.00 92.44 289 ASN A C 1
ATOM 2286 O O . ASN A 1 289 ? -10.376 1.009 3.259 1.00 92.44 289 ASN A O 1
ATOM 2290 N N . GLY A 1 290 ? -9.650 0.810 1.146 1.00 92.06 290 GLY A N 1
ATOM 2291 C CA . GLY A 1 290 ? -10.124 2.123 0.692 1.00 92.06 290 GLY A CA 1
ATOM 2292 C C . GLY A 1 290 ? -11.647 2.245 0.773 1.00 92.06 290 GLY A C 1
ATOM 2293 O O . GLY A 1 290 ? -12.160 3.178 1.385 1.00 92.06 290 GLY A O 1
ATOM 2294 N N . LEU A 1 291 ? -12.373 1.240 0.268 1.00 96.56 291 LEU A N 1
ATOM 2295 C CA . LEU A 1 291 ? -13.830 1.172 0.388 1.00 96.56 291 LEU A CA 1
ATOM 2296 C C . LEU A 1 291 ? -14.277 1.172 1.857 1.00 96.56 291 LEU A C 1
ATOM 2298 O O . LEU A 1 291 ? -15.160 1.936 2.230 1.00 96.56 291 LEU A O 1
ATOM 2302 N N . ALA A 1 292 ? -13.657 0.345 2.701 1.00 96.31 292 ALA A N 1
ATOM 2303 C CA . ALA A 1 292 ? -13.987 0.265 4.122 1.00 96.31 292 ALA A CA 1
ATOM 2304 C C . ALA A 1 292 ? -13.787 1.609 4.850 1.00 96.31 292 ALA A C 1
ATOM 2306 O O . ALA A 1 292 ? -14.641 2.001 5.646 1.00 96.31 292 ALA A O 1
ATOM 2307 N N . ASN A 1 293 ? -12.719 2.345 4.522 1.00 92.75 293 ASN A N 1
ATOM 2308 C CA . ASN A 1 293 ? -12.448 3.681 5.061 1.00 92.75 293 ASN A CA 1
ATOM 2309 C C . ASN A 1 293 ? -13.529 4.704 4.683 1.00 92.75 293 ASN A C 1
ATOM 2311 O O . ASN A 1 293 ? -13.922 5.522 5.515 1.00 92.75 293 ASN A O 1
ATOM 2315 N N . VAL A 1 294 ? -14.042 4.656 3.454 1.00 94.44 294 VAL A N 1
ATOM 2316 C CA . VAL A 1 294 ? -15.150 5.525 3.027 1.00 94.44 294 VAL A CA 1
ATOM 2317 C C . VAL A 1 294 ? -16.449 5.128 3.730 1.00 94.44 294 VAL A C 1
ATOM 2319 O O . VAL A 1 294 ? -17.170 5.981 4.243 1.00 94.44 294 VAL A O 1
ATOM 2322 N N . LEU A 1 295 ? -16.735 3.827 3.823 1.00 96.06 295 LEU A N 1
ATOM 2323 C CA . LEU A 1 295 ? -17.954 3.328 4.459 1.00 96.06 295 LEU A CA 1
ATOM 2324 C C . LEU A 1 295 ? -18.015 3.636 5.956 1.00 96.06 295 LEU A C 1
ATOM 2326 O O . LEU A 1 295 ? -19.088 3.942 6.465 1.00 96.06 295 LEU A O 1
ATOM 2330 N N . MET A 1 296 ? -16.895 3.591 6.681 1.00 92.25 296 MET A N 1
ATOM 2331 C CA . MET A 1 296 ? -16.905 3.918 8.113 1.00 92.25 296 MET A CA 1
ATOM 2332 C C . MET A 1 296 ? -17.170 5.404 8.401 1.00 92.25 296 MET A C 1
ATOM 2334 O O . MET A 1 296 ? -17.542 5.727 9.526 1.00 92.25 296 MET A O 1
ATOM 2338 N N . GLN A 1 297 ? -16.991 6.289 7.412 1.00 89.44 297 GLN A N 1
ATOM 2339 C CA . GLN A 1 297 ? -17.325 7.716 7.511 1.00 89.44 297 GLN A CA 1
ATOM 2340 C C . GLN A 1 297 ? -18.825 7.979 7.283 1.00 89.44 297 GLN A C 1
ATOM 2342 O O . GLN A 1 297 ? -19.328 9.034 7.660 1.00 89.44 297 GLN A O 1
ATOM 2347 N N . GLN A 1 298 ? -19.558 7.026 6.697 1.00 91.56 298 GLN A N 1
ATOM 2348 C CA . GLN A 1 298 ? -20.981 7.180 6.402 1.00 91.56 298 GLN A CA 1
ATOM 2349 C C . GLN A 1 298 ? -21.876 6.693 7.562 1.00 91.56 298 GLN A C 1
ATOM 2351 O O . GLN A 1 298 ? -21.647 5.608 8.118 1.00 91.56 298 GLN A O 1
ATOM 2356 N N . PRO A 1 299 ? -22.958 7.423 7.902 1.00 89.62 299 PRO A N 1
ATOM 2357 C CA . PRO A 1 299 ? -23.919 6.994 8.917 1.00 89.62 299 PRO A CA 1
ATOM 2358 C C . PRO A 1 299 ? -24.522 5.615 8.611 1.00 89.62 299 PRO A C 1
ATOM 2360 O O . PRO A 1 299 ? -24.929 5.332 7.488 1.00 89.62 299 PRO A O 1
ATOM 2363 N N . GLY A 1 300 ? -24.582 4.733 9.613 1.00 91.44 300 GLY A N 1
ATOM 2364 C CA . GLY A 1 300 ? -25.209 3.407 9.492 1.00 91.44 300 GLY A CA 1
ATOM 2365 C C . GLY A 1 300 ? -24.421 2.356 8.693 1.00 91.44 300 GLY A C 1
ATOM 2366 O O . GLY A 1 300 ? -24.800 1.187 8.693 1.00 91.44 300 GLY A O 1
ATOM 2367 N N . ARG A 1 301 ? -23.292 2.711 8.064 1.00 95.25 301 ARG A N 1
ATOM 2368 C CA . ARG A 1 301 ? -22.497 1.800 7.210 1.00 95.25 301 ARG A CA 1
ATOM 2369 C C . ARG A 1 301 ? -21.321 1.127 7.931 1.00 95.25 301 ARG A C 1
ATOM 2371 O O . ARG A 1 301 ? -20.598 0.320 7.348 1.00 95.25 301 ARG A O 1
ATOM 2378 N N . ARG A 1 302 ? -21.163 1.373 9.235 1.00 92.56 302 ARG A N 1
ATOM 2379 C CA . ARG A 1 302 ? -20.066 0.838 10.064 1.00 92.56 302 ARG A CA 1
ATOM 2380 C C . ARG A 1 302 ? -19.944 -0.689 10.043 1.00 92.56 302 ARG A C 1
ATOM 2382 O O . ARG A 1 302 ? -18.835 -1.208 9.959 1.00 92.56 302 ARG A O 1
ATOM 2389 N N . ALA A 1 303 ? -21.059 -1.414 10.126 1.00 94.06 303 ALA A N 1
ATOM 2390 C CA . ALA A 1 303 ? -21.037 -2.879 10.111 1.00 94.06 303 ALA A CA 1
ATOM 2391 C C . ALA A 1 303 ? -20.531 -3.433 8.767 1.00 94.06 303 ALA A C 1
ATOM 2393 O O . ALA A 1 303 ? -19.865 -4.465 8.721 1.00 94.06 303 ALA A O 1
ATOM 2394 N N . GLU A 1 304 ? -20.816 -2.741 7.662 1.00 96.69 304 GLU A N 1
ATOM 2395 C CA . GLU A 1 304 ? -20.283 -3.095 6.348 1.00 96.69 304 GLU A CA 1
ATOM 2396 C C . GLU A 1 304 ? -18.781 -2.817 6.257 1.00 96.69 304 GLU A C 1
ATOM 2398 O O . GLU A 1 304 ? -18.040 -3.694 5.820 1.00 96.69 304 GLU A O 1
ATOM 2403 N N . ALA A 1 305 ? -18.322 -1.663 6.752 1.00 96.69 305 ALA A N 1
ATOM 2404 C CA . ALA A 1 305 ? -16.897 -1.348 6.830 1.00 96.69 305 ALA A CA 1
ATOM 2405 C C . ALA A 1 305 ? -16.111 -2.403 7.630 1.00 96.69 305 ALA A C 1
ATOM 2407 O O . ALA A 1 305 ? -15.093 -2.899 7.152 1.00 96.69 305 ALA A O 1
ATOM 2408 N N . LEU A 1 306 ? -16.616 -2.812 8.802 1.00 95.88 306 LEU A N 1
ATOM 2409 C CA . LEU A 1 306 ? -15.997 -3.867 9.615 1.00 95.88 306 LEU A CA 1
ATOM 2410 C C . LEU A 1 306 ? -15.889 -5.195 8.858 1.00 95.88 306 LEU A C 1
ATOM 2412 O O . LEU A 1 306 ? -14.817 -5.792 8.852 1.00 95.88 306 LEU A O 1
ATOM 2416 N N . ARG A 1 307 ? -16.949 -5.623 8.154 1.00 95.75 307 ARG A N 1
ATOM 2417 C CA . ARG A 1 307 ? -16.901 -6.845 7.329 1.00 95.75 307 ARG A CA 1
ATOM 2418 C C . ARG A 1 307 ? -15.821 -6.777 6.252 1.00 95.75 307 ARG A C 1
ATOM 2420 O O . ARG A 1 307 ? -15.164 -7.781 5.992 1.00 95.75 307 ARG A O 1
ATOM 2427 N N . LEU A 1 308 ? -15.634 -5.615 5.625 1.00 95.94 308 LEU A N 1
ATOM 2428 C CA . LEU A 1 308 ? -14.580 -5.433 4.629 1.00 95.94 308 LEU A CA 1
ATOM 2429 C C . LEU A 1 308 ? -13.184 -5.467 5.256 1.00 95.94 308 LEU A C 1
ATOM 2431 O O . LEU A 1 308 ? -12.300 -6.092 4.681 1.00 95.94 308 LEU A O 1
ATOM 2435 N N . PHE A 1 309 ? -12.971 -4.841 6.416 1.00 95.56 309 PHE A N 1
ATOM 2436 C CA . PHE A 1 309 ? -11.674 -4.930 7.087 1.00 95.56 309 PHE A CA 1
ATOM 2437 C C . PHE A 1 309 ? -11.358 -6.358 7.541 1.00 95.56 309 PHE A C 1
ATOM 2439 O O . PHE A 1 309 ? -10.271 -6.856 7.261 1.00 95.56 309 PHE A O 1
ATOM 2446 N N . ASP A 1 310 ? -12.310 -7.033 8.187 1.00 92.62 310 ASP A N 1
ATOM 2447 C CA . ASP A 1 310 ? -12.123 -8.396 8.695 1.00 92.62 310 ASP A CA 1
ATOM 2448 C C . ASP A 1 310 ? -11.936 -9.408 7.554 1.00 92.62 310 ASP A C 1
ATOM 2450 O O . ASP A 1 310 ? -11.155 -10.346 7.673 1.00 92.62 310 ASP A O 1
ATOM 2454 N N . GLY A 1 311 ? -12.609 -9.201 6.417 1.00 89.62 311 GLY A N 1
ATOM 2455 C CA . GLY A 1 311 ? -12.428 -10.010 5.210 1.00 89.62 311 GLY A CA 1
ATOM 2456 C C . GLY A 1 311 ? -11.095 -9.769 4.492 1.00 89.62 311 GLY A C 1
ATOM 2457 O O . GLY A 1 311 ? -10.781 -10.465 3.525 1.00 89.62 311 GLY A O 1
ATOM 2458 N N . ASN A 1 312 ? -10.298 -8.789 4.923 1.00 88.19 312 ASN A N 1
ATOM 2459 C CA . ASN A 1 312 ? -9.007 -8.457 4.332 1.00 88.19 312 ASN A CA 1
ATOM 2460 C C . ASN A 1 312 ? -7.848 -9.177 5.039 1.00 88.19 312 ASN A C 1
ATOM 2462 O O . ASN A 1 312 ? -6.934 -8.559 5.594 1.00 88.19 312 ASN A O 1
ATOM 2466 N N . ASN A 1 313 ? -7.919 -10.509 5.038 1.00 77.69 313 ASN A N 1
ATOM 2467 C CA . ASN A 1 313 ? -6.965 -11.385 5.716 1.00 77.69 313 ASN A CA 1
ATOM 2468 C C . ASN A 1 313 ? -5.514 -11.053 5.334 1.00 77.69 313 ASN A C 1
ATOM 2470 O O . ASN A 1 313 ? -5.202 -10.821 4.166 1.00 77.69 313 ASN A O 1
ATOM 2474 N N . ASN A 1 314 ? -4.609 -11.085 6.315 1.00 75.75 314 ASN A N 1
ATOM 2475 C CA . ASN A 1 314 ? -3.179 -10.802 6.133 1.00 75.75 314 ASN A CA 1
ATOM 2476 C C . ASN A 1 314 ? -2.860 -9.392 5.602 1.00 75.75 314 ASN A C 1
ATOM 2478 O O . ASN A 1 314 ? -1.766 -9.174 5.079 1.00 75.75 314 ASN A O 1
ATOM 2482 N N . TYR A 1 315 ? -3.776 -8.426 5.745 1.00 87.44 315 TYR A N 1
ATOM 2483 C CA . TYR A 1 315 ? -3.482 -7.012 5.527 1.00 87.44 315 TYR A CA 1
ATOM 2484 C C . TYR A 1 315 ? -3.435 -6.265 6.872 1.00 87.44 315 TYR A C 1
ATOM 2486 O O . TYR A 1 315 ? -4.481 -5.871 7.395 1.00 87.44 315 TYR A O 1
ATOM 2494 N N . PRO A 1 316 ? -2.235 -6.051 7.452 1.00 91.81 316 PRO A N 1
ATOM 2495 C CA . PRO A 1 316 ? -2.077 -5.524 8.810 1.00 91.81 316 PRO A CA 1
ATOM 2496 C C . PRO A 1 316 ? -2.820 -4.217 9.071 1.00 91.81 316 PRO A C 1
ATOM 2498 O O . PRO A 1 316 ? -3.453 -4.052 10.110 1.00 91.81 316 PRO A O 1
ATOM 2501 N N . ARG A 1 317 ? -2.814 -3.313 8.089 1.00 93.62 317 ARG A N 1
ATOM 2502 C CA . ARG A 1 317 ? -3.532 -2.040 8.161 1.00 93.62 317 ARG A CA 1
ATOM 2503 C C . ARG A 1 317 ? -5.037 -2.223 8.382 1.00 93.62 317 ARG A C 1
ATOM 2505 O O . ARG A 1 317 ? -5.601 -1.505 9.201 1.00 93.62 317 ARG A O 1
ATOM 2512 N N . SER A 1 318 ? -5.675 -3.189 7.713 1.00 94.31 318 SER A N 1
ATOM 2513 C CA . SER A 1 318 ? -7.103 -3.468 7.928 1.00 94.31 318 SER A CA 1
ATOM 2514 C C . SER A 1 318 ? -7.374 -3.966 9.341 1.00 94.31 318 SER A C 1
ATOM 2516 O O . SER A 1 318 ? -8.342 -3.521 9.943 1.00 94.31 318 SER A O 1
ATOM 2518 N N . ALA A 1 319 ? -6.511 -4.817 9.904 1.00 95.19 319 ALA A N 1
ATOM 2519 C CA . ALA A 1 319 ? -6.671 -5.286 11.281 1.00 95.19 319 ALA A CA 1
ATOM 2520 C C . ALA A 1 319 ? -6.620 -4.125 12.293 1.00 95.19 319 ALA A C 1
ATOM 2522 O O . ALA A 1 319 ? -7.433 -4.070 13.215 1.00 95.19 319 ALA A O 1
ATOM 2523 N N . LEU A 1 320 ? -5.712 -3.163 12.084 1.00 96.56 320 LEU A N 1
ATOM 2524 C CA . LEU A 1 320 ? -5.606 -1.963 12.919 1.00 96.56 320 LEU A CA 1
ATOM 2525 C C . LEU A 1 320 ? -6.846 -1.065 12.806 1.00 96.56 320 LEU A C 1
ATOM 2527 O O . LEU A 1 320 ? -7.406 -0.673 13.829 1.00 96.56 320 LEU A O 1
ATOM 2531 N N . GLU A 1 321 ? -7.306 -0.765 11.586 1.00 96.06 321 GLU A N 1
ATOM 2532 C CA . GLU A 1 321 ? -8.521 0.040 11.365 1.00 96.06 321 GLU A CA 1
ATOM 2533 C C . GLU A 1 321 ? -9.759 -0.646 11.958 1.00 96.06 321 GLU A C 1
ATOM 2535 O O . GLU A 1 321 ? -10.563 -0.002 12.634 1.00 96.06 321 GLU A O 1
ATOM 2540 N N . ALA A 1 322 ? -9.886 -1.966 11.797 1.00 96.69 322 ALA A N 1
ATOM 2541 C CA . ALA A 1 322 ? -10.987 -2.734 12.365 1.00 96.69 322 ALA A CA 1
ATOM 2542 C C . ALA A 1 322 ? -10.974 -2.714 13.900 1.00 96.69 322 ALA A C 1
ATOM 2544 O O . ALA A 1 322 ? -12.034 -2.628 14.522 1.00 96.69 322 ALA A O 1
ATOM 2545 N N . ALA A 1 323 ? -9.795 -2.789 14.524 1.00 97.38 323 ALA A N 1
ATOM 2546 C CA . ALA A 1 323 ? -9.653 -2.703 15.973 1.00 97.38 323 ALA A CA 1
ATOM 2547 C C . ALA A 1 323 ? -10.026 -1.311 16.500 1.00 97.38 323 ALA A C 1
ATOM 2549 O O . ALA A 1 323 ? -10.831 -1.204 17.425 1.00 97.38 323 ALA A O 1
ATOM 2550 N N . MET A 1 324 ? -9.531 -0.246 15.862 1.00 96.81 324 MET A N 1
ATOM 2551 C CA . MET A 1 324 ? -9.889 1.131 16.221 1.00 96.81 324 MET A CA 1
ATOM 2552 C C . MET A 1 324 ? -11.383 1.408 16.013 1.00 96.81 324 MET A C 1
ATOM 2554 O O . MET A 1 324 ? -12.022 2.055 16.841 1.00 96.81 324 MET A O 1
ATOM 2558 N N . LEU A 1 325 ? -11.986 0.863 14.953 1.00 95.25 325 LEU A N 1
ATOM 2559 C CA . LEU A 1 325 ? -13.422 0.983 14.703 1.00 95.25 325 LEU A CA 1
ATOM 2560 C C . LEU A 1 325 ? -14.263 0.229 15.746 1.00 95.25 325 LEU A C 1
ATOM 2562 O O . LEU A 1 325 ? -15.392 0.630 16.032 1.00 95.25 325 LEU A O 1
ATOM 2566 N N . ARG A 1 326 ? -13.737 -0.840 16.356 1.00 96.62 326 ARG A N 1
ATOM 2567 C CA . ARG A 1 326 ? -14.387 -1.577 17.455 1.00 96.62 326 ARG A CA 1
ATOM 2568 C C . ARG A 1 326 ? -14.349 -0.844 18.796 1.00 96.62 326 ARG A C 1
ATOM 2570 O O . ARG A 1 326 ? -15.170 -1.161 19.649 1.00 96.62 326 ARG A O 1
ATOM 2577 N N . TRP A 1 327 ? -13.510 0.180 18.979 1.00 96.38 327 TRP A N 1
ATOM 2578 C CA . TRP A 1 327 ? -13.466 0.959 20.230 1.00 96.38 327 TRP A CA 1
ATOM 2579 C C . TRP A 1 327 ? -14.799 1.600 20.615 1.00 96.38 327 TRP A C 1
ATOM 2581 O O . TRP A 1 327 ? -15.083 1.794 21.793 1.00 96.38 327 TRP A O 1
ATOM 2591 N N . GLN A 1 328 ? -15.651 1.866 19.629 1.00 93.69 328 GLN A N 1
ATOM 2592 C CA . GLN A 1 328 ? -16.993 2.398 19.840 1.00 93.69 328 GLN A CA 1
ATOM 2593 C C . GLN A 1 328 ? -17.994 1.357 20.386 1.00 93.69 328 GLN A C 1
ATOM 2595 O O . GLN A 1 328 ? -19.120 1.727 20.696 1.00 93.69 328 GLN A O 1
ATOM 2600 N N . VAL A 1 329 ? -17.668 0.059 20.440 1.00 94.38 329 VAL A N 1
ATOM 2601 C CA . VAL A 1 329 ? -18.573 -0.999 20.935 1.00 94.38 329 VAL A CA 1
ATOM 2602 C C . VAL A 1 329 ? -17.828 -1.822 21.991 1.00 94.38 329 VAL A C 1
ATOM 2604 O O . VAL A 1 329 ? -17.055 -2.708 21.629 1.00 94.38 329 VAL A O 1
ATOM 2607 N N . PRO A 1 330 ? -18.055 -1.567 23.296 1.00 94.12 330 PRO A N 1
ATOM 2608 C CA . PRO A 1 330 ? -17.300 -2.207 24.377 1.00 94.12 330 PRO A CA 1
ATOM 2609 C C . PRO A 1 330 ? -17.260 -3.741 24.314 1.00 94.12 330 PRO A C 1
ATOM 2611 O O . PRO A 1 330 ? -16.223 -4.342 24.579 1.00 94.12 330 PRO A O 1
ATOM 2614 N N . SER A 1 331 ? -18.354 -4.384 23.896 1.00 95.69 331 SER A N 1
ATOM 2615 C CA . SER A 1 331 ? -18.431 -5.847 23.757 1.00 95.69 331 SER A CA 1
ATOM 2616 C C . SER A 1 331 ? -17.526 -6.424 22.662 1.00 95.69 331 SER A C 1
ATOM 2618 O O . SER A 1 331 ? -17.256 -7.621 22.670 1.00 95.69 331 SER A O 1
ATOM 2620 N N . GLN A 1 332 ? -17.026 -5.598 21.737 1.00 96.38 332 GLN A N 1
ATOM 2621 C CA . GLN A 1 332 ? -16.113 -6.003 20.663 1.00 96.38 332 GLN A CA 1
ATOM 2622 C C . GLN A 1 332 ? -14.634 -5.746 20.994 1.00 96.38 332 GLN A C 1
ATOM 2624 O O . GLN A 1 332 ? -13.764 -6.123 20.210 1.00 96.38 332 GLN A O 1
ATOM 2629 N N . LEU A 1 333 ? -14.323 -5.127 22.140 1.00 96.69 333 LEU A N 1
ATOM 2630 C CA . LEU A 1 333 ? -12.944 -4.838 22.544 1.00 96.69 333 LEU A CA 1
ATOM 2631 C C . LEU A 1 333 ? -12.067 -6.092 22.716 1.00 96.69 333 LEU A C 1
ATOM 2633 O O . LEU A 1 333 ? -10.920 -6.036 22.273 1.00 96.69 333 LEU A O 1
ATOM 2637 N N . PRO A 1 334 ? -12.549 -7.224 23.279 1.00 97.69 334 PRO A N 1
ATOM 2638 C CA . PRO A 1 334 ? -11.741 -8.444 23.347 1.00 97.69 334 PRO A CA 1
ATOM 2639 C C . PRO A 1 334 ? -11.344 -8.946 21.955 1.00 97.69 334 PRO A C 1
ATOM 2641 O O . PRO A 1 334 ? -10.167 -9.155 21.688 1.00 97.69 334 PRO A O 1
ATOM 2644 N N . GLN A 1 335 ? -12.305 -8.999 21.023 1.00 95.69 335 GLN A N 1
ATOM 2645 C CA . GLN A 1 335 ? -12.042 -9.376 19.630 1.00 95.69 335 GLN A CA 1
ATOM 2646 C C . GLN A 1 335 ? -11.035 -8.429 18.960 1.00 95.69 335 GLN A C 1
ATOM 2648 O O . GLN A 1 335 ? -10.176 -8.871 18.199 1.00 95.69 335 GLN A O 1
ATOM 2653 N N . ALA A 1 336 ? -11.146 -7.123 19.223 1.00 96.44 336 ALA A N 1
ATOM 2654 C CA . ALA A 1 336 ? -10.198 -6.140 18.714 1.00 96.44 336 ALA A CA 1
ATOM 2655 C C . ALA A 1 336 ? -8.779 -6.433 19.215 1.00 96.44 336 ALA A C 1
ATOM 2657 O O . ALA A 1 336 ? -7.852 -6.454 18.406 1.00 96.44 336 ALA A O 1
ATOM 2658 N N . LEU A 1 337 ? -8.623 -6.694 20.520 1.00 97.31 337 LEU A N 1
ATOM 2659 C CA . LEU A 1 337 ? -7.333 -6.981 21.143 1.00 97.31 337 LEU A CA 1
ATOM 2660 C C . LEU A 1 337 ? -6.721 -8.282 20.616 1.00 97.31 337 LEU A C 1
ATOM 2662 O O . LEU A 1 337 ? -5.533 -8.290 20.292 1.00 97.31 337 LEU A O 1
ATOM 2666 N N . ASP A 1 338 ? -7.519 -9.341 20.473 1.00 95.69 338 ASP A N 1
ATOM 2667 C CA . ASP A 1 338 ? -7.072 -10.630 19.935 1.00 95.69 338 ASP A CA 1
ATOM 2668 C C . ASP A 1 338 ? -6.531 -10.479 18.507 1.00 95.69 338 ASP A C 1
ATOM 2670 O O . ASP A 1 338 ? -5.449 -10.975 18.184 1.00 95.69 338 ASP A O 1
ATOM 2674 N N . ALA A 1 339 ? -7.245 -9.734 17.655 1.00 93.75 339 ALA A N 1
ATOM 2675 C CA . ALA A 1 339 ? -6.844 -9.514 16.269 1.00 93.75 339 ALA A CA 1
ATOM 2676 C C . ALA A 1 339 ? -5.492 -8.790 16.172 1.00 93.75 339 ALA A C 1
ATOM 2678 O O . ALA A 1 339 ? -4.591 -9.242 15.454 1.00 93.75 339 ALA A O 1
ATOM 2679 N N . VAL A 1 340 ? -5.322 -7.695 16.926 1.00 95.94 340 VAL A N 1
ATOM 2680 C CA . VAL A 1 340 ? -4.067 -6.929 16.909 1.00 95.94 340 VAL A CA 1
ATOM 2681 C C . VAL A 1 340 ? -2.943 -7.602 17.691 1.00 95.94 340 VAL A C 1
ATOM 2683 O O . VAL A 1 340 ? -1.785 -7.279 17.469 1.00 95.94 340 VAL A O 1
ATOM 2686 N N . SER A 1 341 ? -3.232 -8.564 18.564 1.00 95.75 341 SER A N 1
ATOM 2687 C CA . SER A 1 341 ? -2.211 -9.320 19.310 1.00 95.75 341 SER A CA 1
ATOM 2688 C C . SER A 1 341 ? -1.845 -10.651 18.647 1.00 95.75 341 SER A C 1
ATOM 2690 O O . SER A 1 341 ? -1.078 -11.434 19.207 1.00 95.75 341 SER A O 1
ATOM 2692 N N . SER A 1 342 ? -2.376 -10.928 17.453 1.00 93.88 342 SER A N 1
ATOM 2693 C CA . SER A 1 342 ? -2.163 -12.209 16.786 1.00 93.88 342 SER A CA 1
ATOM 2694 C C . SER A 1 342 ? -0.692 -12.422 16.369 1.00 93.88 342 SER A C 1
ATOM 2696 O O . SER A 1 342 ? -0.055 -11.508 15.828 1.00 93.88 342 SER A O 1
ATOM 2698 N N . PRO A 1 343 ? -0.141 -13.644 16.527 1.00 92.88 343 PRO A N 1
ATOM 2699 C CA . PRO A 1 343 ? 1.226 -13.953 16.098 1.00 92.88 343 PRO A CA 1
ATOM 2700 C C . PRO A 1 343 ? 1.460 -13.724 14.602 1.00 92.88 343 PRO A C 1
ATOM 2702 O O . PRO A 1 343 ? 2.540 -13.301 14.201 1.00 92.88 343 PRO A O 1
ATOM 2705 N N . ALA A 1 344 ? 0.440 -13.964 13.771 1.00 90.12 344 ALA A N 1
ATOM 2706 C CA . ALA A 1 344 ? 0.508 -13.740 12.329 1.00 90.12 344 ALA A CA 1
ATOM 2707 C C . ALA A 1 344 ? 0.702 -12.254 11.987 1.00 90.12 344 ALA A C 1
ATOM 2709 O O . ALA A 1 344 ? 1.532 -11.915 11.141 1.00 90.12 344 ALA A O 1
ATOM 2710 N N . LEU A 1 345 ? -0.016 -11.361 12.678 1.00 91.19 345 LEU A N 1
ATOM 2711 C CA . LEU A 1 345 ? 0.148 -9.922 12.502 1.00 91.19 345 LEU A CA 1
ATOM 2712 C C . LEU A 1 345 ? 1.539 -9.469 12.955 1.00 91.19 345 LEU A C 1
ATOM 2714 O O . LEU A 1 345 ? 2.218 -8.760 12.212 1.00 91.19 345 LEU A O 1
ATOM 2718 N N . ALA A 1 346 ? 1.998 -9.937 14.119 1.00 91.19 346 ALA A N 1
ATOM 2719 C CA . ALA A 1 346 ? 3.343 -9.646 14.610 1.00 91.19 346 ALA A CA 1
ATOM 2720 C C . ALA A 1 346 ? 4.429 -10.117 13.623 1.00 91.19 346 ALA A C 1
ATOM 2722 O O . ALA A 1 346 ? 5.334 -9.354 13.290 1.00 91.19 346 ALA A O 1
ATOM 2723 N N . ALA A 1 347 ? 4.299 -11.333 13.082 1.00 91.12 347 ALA A N 1
ATOM 2724 C CA . ALA A 1 347 ? 5.218 -11.878 12.085 1.00 91.12 347 ALA A CA 1
ATOM 2725 C C . ALA A 1 347 ? 5.217 -11.067 10.778 1.00 91.12 347 ALA A C 1
ATOM 2727 O O . ALA A 1 347 ? 6.274 -10.843 10.190 1.00 91.12 347 ALA A O 1
ATOM 2728 N N . SER A 1 348 ? 4.057 -10.567 10.339 1.00 88.94 348 SER A N 1
ATOM 2729 C CA . SER A 1 348 ? 3.952 -9.747 9.121 1.00 88.94 348 SER A CA 1
ATOM 2730 C C . SER A 1 348 ? 4.691 -8.403 9.213 1.00 88.94 348 SER A C 1
ATOM 2732 O O . SER A 1 348 ? 5.067 -7.837 8.184 1.00 88.94 348 SER A O 1
ATOM 2734 N N . LEU A 1 349 ? 4.930 -7.922 10.438 1.00 89.75 349 LEU A N 1
ATOM 2735 C CA . LEU A 1 349 ? 5.642 -6.678 10.738 1.00 89.75 349 LEU A CA 1
ATOM 2736 C C . LEU A 1 349 ? 7.033 -6.920 11.342 1.00 89.75 349 LEU A C 1
ATOM 2738 O O . LEU A 1 349 ? 7.668 -5.984 11.827 1.00 89.75 349 LEU A O 1
ATOM 2742 N N . ALA A 1 350 ? 7.526 -8.159 11.306 1.00 88.44 350 ALA A N 1
ATOM 2743 C CA . ALA A 1 350 ? 8.875 -8.484 11.737 1.00 88.44 350 ALA A CA 1
ATOM 2744 C C . ALA A 1 350 ? 9.921 -7.977 10.730 1.00 88.44 350 ALA A C 1
ATOM 2746 O O . ALA A 1 350 ? 9.703 -7.967 9.514 1.00 88.44 350 ALA A O 1
ATOM 2747 N N . GLY A 1 351 ? 11.077 -7.575 11.256 1.00 89.44 351 GLY A N 1
ATOM 2748 C CA . GLY A 1 351 ? 12.218 -7.094 10.481 1.00 89.44 351 GLY A CA 1
ATOM 2749 C C . GLY A 1 351 ? 12.866 -5.842 11.084 1.00 89.44 351 GLY A C 1
ATOM 2750 O O . GLY A 1 351 ? 12.429 -5.355 12.135 1.00 89.44 351 GLY A O 1
ATOM 2751 N N . PRO A 1 352 ? 13.927 -5.325 10.444 1.00 87.88 352 PRO A N 1
ATOM 2752 C CA . PRO A 1 352 ? 14.581 -4.085 10.850 1.00 87.88 352 PRO A CA 1
ATOM 2753 C C . PRO A 1 352 ? 13.632 -2.878 10.793 1.00 87.88 352 PRO A C 1
ATOM 2755 O O . PRO A 1 352 ? 12.853 -2.724 9.855 1.00 87.88 352 PRO A O 1
ATOM 2758 N N . ALA A 1 353 ? 13.733 -1.969 11.768 1.00 82.56 353 ALA A N 1
ATOM 2759 C CA . ALA A 1 353 ? 12.855 -0.794 11.852 1.00 82.56 353 ALA A CA 1
ATOM 2760 C C . ALA A 1 353 ? 12.933 0.102 10.602 1.00 82.56 353 ALA A C 1
ATOM 2762 O O . ALA A 1 353 ? 11.919 0.625 10.151 1.00 82.56 353 ALA A O 1
ATOM 2763 N N . ALA A 1 354 ? 14.129 0.238 10.019 1.00 81.31 354 ALA A N 1
ATOM 2764 C CA . ALA A 1 354 ? 14.380 1.054 8.832 1.00 81.31 354 ALA A CA 1
ATOM 2765 C C . ALA A 1 354 ? 13.866 0.427 7.520 1.00 81.31 354 ALA A C 1
ATOM 2767 O O . ALA A 1 354 ? 13.914 1.076 6.474 1.00 81.31 354 ALA A O 1
ATOM 2768 N N . THR A 1 355 ? 13.383 -0.821 7.541 1.00 78.19 355 THR A N 1
ATOM 2769 C CA . THR A 1 355 ? 12.876 -1.496 6.344 1.00 78.19 355 THR A CA 1
ATOM 2770 C C . THR A 1 355 ? 11.636 -0.779 5.820 1.00 78.19 355 THR A C 1
ATOM 2772 O O . THR A 1 355 ? 10.600 -0.717 6.483 1.00 78.19 355 THR A O 1
ATOM 2775 N N . GLN A 1 356 ? 11.730 -0.275 4.593 1.00 73.50 356 GLN A N 1
ATOM 2776 C CA . GLN A 1 356 ? 10.627 0.358 3.877 1.00 73.50 356 GLN A CA 1
ATOM 2777 C C . GLN A 1 356 ? 9.593 -0.697 3.447 1.00 73.50 356 GLN A C 1
ATOM 2779 O O . GLN A 1 356 ? 9.927 -1.688 2.784 1.00 73.50 356 GLN A O 1
ATOM 2784 N N . ARG A 1 357 ? 8.310 -0.480 3.763 1.00 73.06 357 ARG A N 1
ATOM 2785 C CA . ARG A 1 357 ? 7.174 -1.357 3.396 1.00 73.06 357 ARG A CA 1
ATOM 2786 C C . ARG A 1 357 ? 6.133 -0.595 2.575 1.00 73.06 357 ARG A C 1
ATOM 2788 O O . ARG A 1 357 ? 6.390 0.506 2.093 1.00 73.06 357 ARG A O 1
ATOM 2795 N N . GLU A 1 358 ? 5.037 -1.259 2.226 1.00 71.44 358 GLU A N 1
ATOM 2796 C CA . GLU A 1 358 ? 3.894 -0.565 1.636 1.00 71.44 358 GLU A CA 1
ATOM 2797 C C . GLU A 1 358 ? 3.468 0.539 2.606 1.00 71.44 358 GLU A C 1
ATOM 2799 O O . GLU A 1 358 ? 3.157 0.229 3.755 1.00 71.44 358 GLU A O 1
ATOM 2804 N N . ALA A 1 359 ? 3.493 1.797 2.163 1.00 75.44 359 ALA A N 1
ATOM 2805 C CA . ALA A 1 359 ? 3.140 2.924 3.010 1.00 75.44 359 ALA A CA 1
ATOM 2806 C C . ALA A 1 359 ? 1.662 2.850 3.410 1.00 75.44 359 ALA A C 1
ATOM 2808 O O . ALA A 1 359 ? 0.783 2.616 2.574 1.00 75.44 359 ALA A O 1
ATOM 2809 N N . TRP A 1 360 ? 1.375 3.048 4.694 1.00 86.56 360 TRP A N 1
ATOM 2810 C CA . TRP A 1 360 ? 0.001 3.131 5.181 1.00 86.56 360 TRP A CA 1
ATOM 2811 C C . TRP A 1 360 ? -0.389 4.586 5.357 1.00 86.56 360 TRP A C 1
ATOM 2813 O O . TRP A 1 360 ? 0.205 5.282 6.170 1.00 86.56 360 TRP A O 1
ATOM 2823 N N . GLY A 1 361 ? -1.391 5.030 4.606 1.00 82.12 361 GLY A N 1
ATOM 2824 C CA . GLY A 1 361 ? -2.000 6.343 4.788 1.00 82.12 361 GLY A CA 1
ATOM 2825 C C . GLY A 1 361 ? -3.202 6.267 5.726 1.00 82.12 361 GLY A C 1
ATOM 2826 O O . GLY A 1 361 ? -4.063 5.412 5.550 1.00 82.12 361 GLY A O 1
ATOM 2827 N N . PHE A 1 362 ? -3.318 7.162 6.692 1.00 85.88 362 PHE A N 1
ATOM 2828 C CA . PHE A 1 362 ? -4.518 7.322 7.506 1.00 85.88 362 PHE A CA 1
ATOM 2829 C C . PHE A 1 362 ? -5.017 8.745 7.321 1.00 85.88 362 PHE A C 1
ATOM 2831 O O . PHE A 1 362 ? -4.296 9.703 7.595 1.00 85.88 362 PHE A O 1
ATOM 2838 N N . LYS A 1 363 ? -6.241 8.878 6.810 1.00 79.44 363 LYS A N 1
ATOM 2839 C CA . LYS A 1 363 ? -6.882 10.179 6.661 1.00 79.44 363 LYS A CA 1
ATOM 2840 C C . LYS A 1 363 ? -7.262 10.695 8.044 1.00 79.44 363 LYS A C 1
ATOM 2842 O O . LYS A 1 363 ? -7.948 10.009 8.803 1.00 79.44 363 LYS A O 1
ATOM 2847 N N . GLN A 1 364 ? -6.813 11.903 8.342 1.00 76.06 364 GLN A N 1
ATOM 2848 C CA . GLN A 1 364 ? -7.042 12.605 9.587 1.00 76.06 364 GLN A CA 1
ATOM 2849 C C . GLN A 1 364 ? -7.479 14.032 9.254 1.00 76.06 364 GLN A C 1
ATOM 2851 O O . GLN A 1 364 ? -6.659 14.889 8.929 1.00 76.06 364 GLN A O 1
ATOM 2856 N N . ARG A 1 365 ? -8.796 14.284 9.297 1.00 71.38 365 ARG A N 1
ATOM 2857 C CA . ARG A 1 365 ? -9.405 15.509 8.738 1.00 71.38 365 ARG A CA 1
ATOM 2858 C C . ARG A 1 365 ? -8.933 15.707 7.283 1.00 71.38 365 ARG A C 1
ATOM 2860 O O . ARG A 1 365 ? -9.018 14.763 6.504 1.00 71.38 365 ARG A O 1
ATOM 2867 N N . ASN A 1 366 ? -8.370 16.871 6.951 1.00 61.78 366 ASN A N 1
ATOM 2868 C CA . ASN A 1 366 ? -7.837 17.198 5.621 1.00 61.78 366 ASN A CA 1
ATOM 2869 C C . ASN A 1 366 ? -6.345 16.847 5.461 1.00 61.78 366 ASN A C 1
ATOM 2871 O O . ASN A 1 366 ? -5.676 17.386 4.582 1.00 61.78 366 ASN A O 1
ATOM 2875 N N . GLN A 1 367 ? -5.787 15.999 6.328 1.00 68.75 367 GLN A N 1
ATOM 2876 C CA . GLN A 1 367 ? -4.389 15.578 6.264 1.00 68.75 367 GLN A CA 1
ATOM 2877 C C . GLN A 1 367 ? -4.274 14.063 6.118 1.00 68.75 367 GLN A C 1
ATOM 2879 O O . GLN A 1 367 ? -5.124 13.298 6.579 1.00 68.75 367 GLN A O 1
ATOM 2884 N N . LEU A 1 368 ? -3.193 13.623 5.478 1.00 74.31 368 LEU A N 1
ATOM 2885 C CA . LEU A 1 368 ? -2.848 12.216 5.342 1.00 74.31 368 LEU A CA 1
ATOM 2886 C C . LEU A 1 368 ? -1.626 11.917 6.211 1.00 74.31 368 LEU A C 1
ATOM 2888 O O . LEU A 1 368 ? -0.530 12.398 5.939 1.00 74.31 368 LEU A O 1
ATOM 2892 N N . LEU A 1 369 ? -1.809 11.096 7.242 1.00 82.12 369 LEU A N 1
ATOM 2893 C CA . LEU A 1 369 ? -0.710 10.580 8.054 1.00 82.12 369 LEU A CA 1
ATOM 2894 C C . LEU A 1 369 ? -0.134 9.339 7.376 1.00 82.12 369 LEU A C 1
ATOM 2896 O O . LEU A 1 369 ? -0.875 8.393 7.112 1.00 82.12 369 LEU A O 1
ATOM 2900 N N . VAL A 1 370 ? 1.168 9.324 7.091 1.00 81.88 370 VAL A N 1
ATOM 2901 C CA . VAL A 1 370 ? 1.807 8.251 6.315 1.00 81.88 370 VAL A CA 1
ATOM 2902 C C . VAL A 1 370 ? 2.830 7.487 7.161 1.00 81.88 370 VAL A C 1
ATOM 2904 O O . VAL A 1 370 ? 3.703 8.075 7.793 1.00 81.88 370 VAL A O 1
ATOM 2907 N N . PHE A 1 371 ? 2.739 6.155 7.145 1.00 85.38 371 PHE A N 1
ATOM 2908 C CA . PHE A 1 371 ? 3.634 5.235 7.856 1.00 85.38 371 PHE A CA 1
ATOM 2909 C C . PHE A 1 371 ? 4.383 4.343 6.855 1.00 85.38 371 PHE A C 1
ATOM 2911 O O . PHE A 1 371 ? 3.838 3.357 6.351 1.00 85.38 371 PHE A O 1
ATOM 2918 N N . GLU A 1 372 ? 5.630 4.707 6.556 1.00 79.19 372 GLU A N 1
ATOM 2919 C CA . GLU A 1 372 ? 6.406 4.145 5.436 1.00 79.19 372 GLU A CA 1
ATOM 2920 C C . GLU A 1 372 ? 7.327 2.973 5.824 1.00 79.19 372 GLU A C 1
ATOM 2922 O O . GLU A 1 372 ? 7.578 2.075 5.016 1.00 79.19 372 GLU A O 1
ATOM 2927 N N . THR A 1 373 ? 7.801 2.933 7.074 1.00 86.94 373 THR A N 1
ATOM 2928 C CA . THR A 1 373 ? 8.749 1.911 7.549 1.00 86.94 373 THR A CA 1
ATOM 2929 C C . THR A 1 373 ? 8.100 0.892 8.481 1.00 86.94 373 THR A C 1
ATOM 2931 O O . THR A 1 373 ? 7.085 1.173 9.124 1.00 86.94 373 THR A O 1
ATOM 2934 N N . LEU A 1 374 ? 8.716 -0.288 8.616 1.00 90.31 374 LEU A N 1
ATOM 2935 C CA . LEU A 1 374 ? 8.304 -1.289 9.605 1.00 90.31 374 LEU A CA 1
ATOM 2936 C C . LEU A 1 374 ? 8.335 -0.744 11.033 1.00 90.31 374 LEU A C 1
ATOM 2938 O O . LEU A 1 374 ? 7.433 -1.049 11.806 1.00 90.31 374 LEU A O 1
ATOM 2942 N N . GLY A 1 375 ? 9.323 0.084 11.385 1.00 91.69 375 GLY A N 1
ATOM 2943 C CA . GLY A 1 375 ? 9.366 0.749 12.688 1.00 91.69 375 GLY A CA 1
ATOM 2944 C C . GLY A 1 375 ? 8.110 1.588 12.930 1.00 91.69 375 GLY A C 1
ATOM 2945 O O . GLY A 1 375 ? 7.430 1.408 13.936 1.00 91.69 375 GLY A O 1
ATOM 2946 N N . HIS A 1 376 ? 7.729 2.413 11.950 1.00 91.00 376 HIS A N 1
ATOM 2947 C CA . HIS A 1 376 ? 6.551 3.282 12.044 1.00 91.00 376 HIS A CA 1
ATOM 2948 C C . HIS A 1 376 ? 5.255 2.460 12.164 1.00 91.00 376 HIS A C 1
ATOM 2950 O O . HIS A 1 376 ? 4.379 2.767 12.972 1.00 91.00 376 HIS A O 1
ATOM 2956 N N . GLN A 1 377 ? 5.152 1.380 11.386 1.00 93.94 377 GLN A N 1
ATOM 2957 C CA . GLN A 1 377 ? 4.010 0.464 11.387 1.00 93.94 377 GLN A CA 1
ATOM 2958 C C . GLN A 1 377 ? 3.891 -0.317 12.702 1.00 93.94 377 GLN A C 1
ATOM 2960 O O . GLN A 1 377 ? 2.787 -0.474 13.227 1.00 93.94 377 GLN A O 1
ATOM 2965 N N . ARG A 1 378 ? 5.018 -0.763 13.272 1.00 94.50 378 ARG A N 1
ATOM 2966 C CA . ARG A 1 378 ? 5.065 -1.395 14.597 1.00 94.50 378 ARG A CA 1
ATOM 2967 C C . ARG A 1 378 ? 4.714 -0.417 15.707 1.00 94.50 378 ARG A C 1
ATOM 2969 O O . ARG A 1 378 ? 3.948 -0.792 16.585 1.00 94.50 378 ARG A O 1
ATOM 2976 N N . CYS A 1 379 ? 5.195 0.824 15.643 1.00 95.12 379 CYS A N 1
ATOM 2977 C CA . CYS A 1 379 ? 4.810 1.854 16.604 1.00 95.12 379 CYS A CA 1
ATOM 2978 C C . CYS A 1 379 ? 3.286 2.061 16.621 1.00 95.12 379 CYS A C 1
ATOM 2980 O O . CYS A 1 379 ? 2.666 2.072 17.686 1.00 95.12 379 CYS A O 1
ATOM 2982 N N . LEU A 1 380 ? 2.659 2.149 15.441 1.00 96.12 380 LEU A N 1
ATOM 2983 C CA . LEU A 1 380 ? 1.204 2.245 15.350 1.00 96.12 380 LEU A CA 1
ATOM 2984 C C . LEU A 1 380 ? 0.513 0.999 15.925 1.00 96.12 380 LEU A C 1
ATOM 2986 O O . LEU A 1 380 ? -0.420 1.139 16.712 1.00 96.12 380 LEU A O 1
ATOM 2990 N N . LEU A 1 381 ? 0.983 -0.208 15.584 1.00 95.94 381 LEU A N 1
ATOM 2991 C CA . LEU A 1 381 ? 0.460 -1.456 16.149 1.00 95.94 381 LEU A CA 1
ATOM 2992 C C . LEU A 1 381 ? 0.524 -1.455 17.684 1.00 95.94 381 LEU A C 1
ATOM 2994 O O . LEU A 1 381 ? -0.486 -1.727 18.330 1.00 95.94 381 LEU A O 1
ATOM 2998 N N . GLN A 1 382 ? 1.675 -1.107 18.263 1.00 94.94 382 GLN A N 1
ATOM 2999 C CA . GLN A 1 382 ? 1.872 -1.026 19.713 1.00 94.94 382 GLN A CA 1
ATOM 3000 C C . GLN A 1 382 ? 0.912 -0.022 20.358 1.00 94.94 382 GLN A C 1
ATOM 3002 O O . GLN A 1 382 ? 0.312 -0.310 21.396 1.00 94.94 382 GLN A O 1
ATOM 3007 N N . GLY A 1 383 ? 0.726 1.141 19.729 1.00 96.25 383 GLY A N 1
ATOM 3008 C CA . GLY A 1 383 ? -0.231 2.149 20.173 1.00 96.25 383 GLY A CA 1
ATOM 3009 C C . GLY A 1 383 ? -1.676 1.637 20.162 1.00 96.25 383 GLY A C 1
ATOM 3010 O O . GLY A 1 383 ? -2.383 1.776 21.161 1.00 96.25 383 GLY A O 1
ATOM 3011 N N . VAL A 1 384 ? -2.104 0.986 19.074 1.00 97.69 384 VAL A N 1
ATOM 3012 C CA . VAL A 1 384 ? -3.452 0.399 18.952 1.00 97.69 384 VAL A CA 1
ATOM 3013 C C . VAL A 1 384 ? -3.664 -0.727 19.968 1.00 97.69 384 VAL A C 1
ATOM 3015 O O . VAL A 1 384 ? -4.699 -0.751 20.636 1.00 97.69 384 VAL A O 1
ATOM 3018 N N . GLN A 1 385 ? -2.693 -1.630 20.134 1.00 97.00 385 GLN A N 1
ATOM 3019 C CA . GLN A 1 385 ? -2.729 -2.708 21.130 1.00 97.00 385 GLN A CA 1
ATOM 3020 C C . GLN A 1 385 ? -2.889 -2.146 22.546 1.00 97.00 385 GLN A C 1
ATOM 3022 O O . GLN A 1 385 ? -3.820 -2.522 23.260 1.00 97.00 385 GLN A O 1
ATOM 3027 N N . ALA A 1 386 ? -2.027 -1.203 22.934 1.00 96.69 386 ALA A N 1
ATOM 3028 C CA . ALA A 1 386 ? -2.030 -0.636 24.276 1.00 96.69 386 ALA A CA 1
ATOM 3029 C C . ALA A 1 386 ? -3.305 0.173 24.563 1.00 96.69 386 ALA A C 1
ATOM 3031 O O . ALA A 1 386 ? -3.889 0.021 25.633 1.00 96.69 386 ALA A O 1
ATOM 3032 N N . ALA A 1 387 ? -3.797 0.963 23.602 1.00 97.50 387 ALA A N 1
ATOM 3033 C CA . ALA A 1 387 ? -5.056 1.695 23.750 1.00 97.50 387 ALA A CA 1
ATOM 3034 C C . ALA A 1 387 ? -6.280 0.761 23.824 1.00 97.50 387 ALA A C 1
ATOM 3036 O O . ALA A 1 387 ? -7.231 1.041 24.557 1.00 97.50 387 ALA A O 1
ATOM 3037 N N . THR A 1 388 ? -6.266 -0.362 23.100 1.00 97.81 388 THR A N 1
ATOM 3038 C CA . THR A 1 388 ? -7.335 -1.373 23.181 1.00 97.81 388 THR A CA 1
ATOM 3039 C C . THR A 1 388 ? -7.316 -2.080 24.539 1.00 97.81 388 THR A C 1
ATOM 3041 O O . THR A 1 388 ? -8.356 -2.177 25.190 1.00 97.81 388 THR A O 1
ATOM 3044 N N . ALA A 1 389 ? -6.136 -2.497 25.012 1.00 97.25 389 ALA A N 1
ATOM 3045 C CA . ALA A 1 389 ? -5.962 -3.097 26.334 1.00 97.25 389 ALA A CA 1
ATOM 3046 C C . ALA A 1 389 ? -6.374 -2.134 27.461 1.00 97.25 389 ALA A C 1
ATOM 3048 O O . ALA A 1 389 ? -7.116 -2.523 28.361 1.00 97.25 389 ALA A O 1
ATOM 3049 N N . HIS A 1 390 ? -5.992 -0.857 27.374 1.00 96.94 390 HIS A N 1
ATOM 3050 C CA . HIS A 1 390 ? -6.357 0.154 28.368 1.00 96.94 390 HIS A CA 1
ATOM 3051 C C . HIS A 1 390 ? -7.875 0.382 28.448 1.00 96.94 390 HIS A C 1
ATOM 3053 O O . HIS A 1 390 ? -8.428 0.518 29.542 1.00 96.94 390 HIS A O 1
ATOM 3059 N N . GLN A 1 391 ? -8.593 0.329 27.318 1.00 95.62 391 GLN A N 1
ATOM 3060 C CA . GLN A 1 391 ? -10.062 0.373 27.322 1.00 95.62 391 GLN A CA 1
ATOM 3061 C C . GLN A 1 391 ? -10.701 -0.844 28.009 1.00 95.62 391 GLN A C 1
ATOM 3063 O O . GLN A 1 391 ? -11.777 -0.709 28.590 1.00 95.62 391 GLN A O 1
ATOM 3068 N N . LEU A 1 392 ? -10.026 -1.997 28.012 1.00 96.06 392 LEU A N 1
ATOM 3069 C CA . LEU A 1 392 ? -10.406 -3.190 28.781 1.00 96.06 392 LEU A CA 1
ATOM 3070 C C . LEU A 1 392 ? -9.975 -3.125 30.260 1.00 96.06 392 LEU A C 1
ATOM 3072 O O . LEU A 1 392 ? -10.238 -4.058 31.014 1.00 96.06 392 LEU A O 1
ATOM 3076 N N . GLY A 1 393 ? -9.325 -2.039 30.696 1.00 94.50 393 GLY A N 1
ATOM 3077 C CA . GLY A 1 393 ? -8.751 -1.921 32.040 1.00 94.50 393 GLY A CA 1
ATOM 3078 C C . GLY A 1 393 ? -7.474 -2.743 32.240 1.00 94.50 393 GLY A C 1
ATOM 3079 O O . GLY A 1 393 ? -7.124 -3.050 33.375 1.00 94.50 393 GLY A O 1
ATOM 3080 N N . GLN A 1 394 ? -6.806 -3.115 31.148 1.00 92.75 394 GLN A N 1
ATOM 3081 C CA . GLN A 1 394 ? -5.553 -3.867 31.111 1.00 92.75 394 GLN A CA 1
ATOM 3082 C C . GLN A 1 394 ? -4.419 -2.992 30.546 1.00 92.75 394 GLN A C 1
ATOM 3084 O O . GLN A 1 394 ? -4.641 -1.866 30.113 1.00 92.75 394 GLN A O 1
ATOM 3089 N N . GLY A 1 395 ? -3.200 -3.528 30.476 1.00 82.44 395 GLY A N 1
ATOM 3090 C CA . GLY A 1 395 ? -2.090 -2.883 29.769 1.00 82.44 395 GLY A CA 1
ATOM 3091 C C . GLY A 1 395 ? -1.196 -1.993 30.644 1.00 82.44 395 GLY A C 1
ATOM 3092 O O . GLY A 1 395 ? -1.318 -1.987 31.870 1.00 82.44 395 GLY A O 1
ATOM 3093 N N . PRO A 1 396 ? -0.221 -1.302 30.027 1.00 86.94 396 PRO A N 1
ATOM 3094 C CA . PRO A 1 396 ? 0.842 -0.609 30.748 1.00 86.94 396 PRO A CA 1
ATOM 3095 C C . PRO A 1 396 ? 0.367 0.697 31.401 1.00 86.94 396 PRO A C 1
ATOM 3097 O O . PRO A 1 396 ? -0.527 1.380 30.903 1.00 86.94 396 PRO A O 1
ATOM 3100 N N . ALA A 1 397 ? 1.047 1.100 32.480 1.00 87.31 397 ALA A N 1
ATOM 3101 C CA . ALA A 1 397 ? 0.756 2.340 33.209 1.00 87.31 397 ALA A CA 1
ATOM 3102 C C . ALA A 1 397 ? 0.945 3.617 32.366 1.00 87.31 397 ALA A C 1
ATOM 3104 O O . ALA A 1 397 ? 0.384 4.662 32.688 1.00 87.31 397 ALA A O 1
ATOM 3105 N N . SER A 1 398 ? 1.719 3.555 31.281 1.00 87.81 398 SER A N 1
ATOM 3106 C CA . SER A 1 398 ? 1.955 4.680 30.371 1.00 87.81 398 SER A CA 1
ATOM 3107 C C . SER A 1 398 ? 1.955 4.217 28.910 1.00 87.81 398 SER A C 1
ATOM 3109 O O . SER A 1 398 ? 2.300 3.059 28.648 1.00 87.81 398 SER A O 1
ATOM 3111 N N . PRO A 1 399 ? 1.590 5.089 27.950 1.00 89.44 399 PRO A N 1
ATOM 3112 C CA . PRO A 1 399 ? 1.601 4.743 26.533 1.00 89.44 399 PRO A CA 1
ATOM 3113 C C . PRO A 1 399 ? 3.005 4.360 26.044 1.00 89.44 399 PRO A C 1
ATOM 3115 O O . PRO A 1 399 ? 3.954 5.106 26.290 1.00 89.44 399 PRO A O 1
ATOM 3118 N N . PRO A 1 400 ? 3.166 3.258 25.288 1.00 90.06 400 PRO A N 1
ATOM 3119 C CA . PRO A 1 400 ? 4.469 2.808 24.793 1.00 90.06 400 PRO A CA 1
ATOM 3120 C C . PRO A 1 400 ? 4.999 3.633 23.601 1.00 90.06 400 PRO A C 1
ATOM 3122 O O . PRO A 1 400 ? 5.796 3.139 22.812 1.00 90.06 400 PRO A O 1
ATOM 3125 N N . LEU A 1 401 ? 4.588 4.898 23.455 1.00 87.56 401 LEU A N 1
ATOM 3126 C CA . LEU A 1 401 ? 4.949 5.749 22.312 1.00 87.56 401 LEU A CA 1
ATOM 3127 C C . LEU A 1 401 ? 6.356 6.365 22.413 1.00 87.56 401 LEU A C 1
ATOM 3129 O O . LEU A 1 401 ? 6.798 7.051 21.498 1.00 87.56 401 LEU A O 1
ATOM 3133 N N . THR A 1 402 ? 7.075 6.130 23.509 1.00 80.50 402 THR A N 1
ATOM 3134 C CA . THR A 1 402 ? 8.461 6.590 23.712 1.00 80.50 402 THR A CA 1
ATOM 3135 C C . THR A 1 402 ? 9.507 5.537 23.333 1.00 80.50 402 THR A C 1
ATOM 3137 O O . THR A 1 402 ? 10.706 5.783 23.466 1.00 80.50 402 THR A O 1
ATOM 3140 N N . GLN A 1 403 ? 9.074 4.362 22.863 1.00 80.31 403 GLN A N 1
ATOM 3141 C CA . GLN A 1 403 ? 9.964 3.285 22.429 1.00 80.31 403 GLN A CA 1
ATOM 3142 C C . GLN A 1 403 ? 10.746 3.654 21.158 1.00 80.31 403 GLN A C 1
ATOM 3144 O O . GLN A 1 403 ? 10.376 4.560 20.411 1.00 80.31 403 GLN A O 1
ATOM 3149 N N . SER A 1 404 ? 11.834 2.923 20.894 1.00 74.25 404 SER A N 1
ATOM 3150 C CA . SER A 1 404 ? 12.747 3.180 19.770 1.00 74.25 404 SER A CA 1
ATOM 3151 C C . SER A 1 404 ? 12.049 3.195 18.407 1.00 74.25 404 SER A C 1
ATOM 3153 O O . SER A 1 404 ? 12.359 4.052 17.583 1.00 74.25 404 SER A O 1
ATOM 3155 N N . ASP A 1 405 ? 11.079 2.303 18.193 1.00 81.62 405 ASP A N 1
ATOM 3156 C CA . ASP A 1 405 ? 10.292 2.226 16.956 1.00 81.62 405 ASP A CA 1
ATOM 3157 C C . ASP A 1 405 ? 9.386 3.449 16.732 1.00 81.62 405 ASP A C 1
ATOM 3159 O O . ASP A 1 405 ? 9.020 3.749 15.597 1.00 81.62 405 ASP A O 1
ATOM 3163 N N . CYS A 1 406 ? 9.059 4.187 17.795 1.00 83.00 406 CYS A N 1
ATOM 3164 C CA . CYS A 1 406 ? 8.210 5.377 17.761 1.00 83.00 406 CYS A CA 1
ATOM 3165 C C . CYS A 1 406 ? 8.986 6.696 17.640 1.00 83.00 406 CYS A C 1
ATOM 3167 O O . CYS A 1 406 ? 8.386 7.779 17.651 1.00 83.00 406 CYS A O 1
ATOM 3169 N N . LYS A 1 407 ? 10.320 6.644 17.536 1.00 81.56 407 LYS A N 1
ATOM 3170 C CA . LYS A 1 407 ? 11.163 7.841 17.476 1.00 81.56 407 LYS A CA 1
ATOM 3171 C C . LYS A 1 407 ? 10.784 8.712 16.271 1.00 81.56 407 LYS A C 1
ATOM 3173 O O . LYS A 1 407 ? 10.879 8.278 15.131 1.00 81.56 407 LYS A O 1
ATOM 3178 N N . GLY A 1 408 ? 10.382 9.956 16.539 1.00 82.19 408 GLY A N 1
ATOM 3179 C CA . GLY A 1 408 ? 9.943 10.907 15.509 1.00 82.19 408 GLY A CA 1
ATOM 3180 C C . GLY A 1 408 ? 8.505 10.712 15.011 1.00 82.19 408 GLY A C 1
ATOM 3181 O O . GLY A 1 408 ? 8.083 11.475 14.148 1.00 82.19 408 GLY A O 1
ATOM 3182 N N . LEU A 1 409 ? 7.759 9.741 15.562 1.00 85.56 409 LEU A N 1
ATOM 3183 C CA . LEU A 1 409 ? 6.379 9.416 15.166 1.00 85.56 409 LEU A CA 1
ATOM 3184 C C . LEU A 1 409 ? 5.342 9.382 16.276 1.00 85.56 409 LEU A C 1
ATOM 3186 O O . LEU A 1 409 ? 4.148 9.264 15.996 1.00 85.56 409 LEU A O 1
ATOM 3190 N N . ALA A 1 410 ? 5.788 9.479 17.527 1.00 86.62 410 ALA A N 1
ATOM 3191 C CA . ALA A 1 410 ? 4.913 9.449 18.691 1.00 86.62 410 ALA A CA 1
ATOM 3192 C C . ALA A 1 410 ? 3.718 10.404 18.539 1.00 86.62 410 ALA A C 1
ATOM 3194 O O . ALA A 1 410 ? 2.588 10.006 18.804 1.00 86.62 410 ALA A O 1
ATOM 3195 N N . ASN A 1 411 ? 3.955 11.616 18.023 1.00 87.75 411 ASN A N 1
ATOM 3196 C CA . ASN A 1 411 ? 2.919 12.630 17.844 1.00 87.75 411 ASN A CA 1
ATOM 3197 C C . ASN A 1 411 ? 1.885 12.238 16.776 1.00 87.75 411 ASN A C 1
ATOM 3199 O O . ASN A 1 411 ? 0.693 12.343 17.047 1.00 87.75 411 ASN A O 1
ATOM 3203 N N . GLN A 1 412 ? 2.297 11.748 15.597 1.00 88.81 412 GLN A N 1
ATOM 3204 C CA . GLN A 1 412 ? 1.348 11.330 14.552 1.00 88.81 412 GLN A CA 1
ATOM 3205 C C . GLN A 1 412 ? 0.527 10.110 14.993 1.00 88.81 412 GLN A C 1
ATOM 3207 O O . GLN A 1 412 ? -0.674 10.042 14.729 1.00 88.81 412 GLN A O 1
ATOM 3212 N N . VAL A 1 413 ? 1.153 9.148 15.685 1.00 93.25 413 VAL A N 1
ATOM 3213 C CA . VAL A 1 413 ? 0.434 7.990 16.242 1.00 93.25 413 VAL A CA 1
ATOM 3214 C C . VAL A 1 413 ? -0.556 8.452 17.306 1.00 93.25 413 VAL A C 1
ATOM 3216 O O . VAL A 1 413 ? -1.726 8.085 17.243 1.00 93.25 413 VAL A O 1
ATOM 3219 N N . GLN A 1 414 ? -0.123 9.288 18.250 1.00 92.81 414 GLN A N 1
ATOM 3220 C CA . GLN A 1 414 ? -0.993 9.854 19.277 1.00 92.81 414 GLN A CA 1
ATOM 3221 C C . GLN A 1 414 ? -2.182 10.591 18.651 1.00 92.81 414 GLN A C 1
ATOM 3223 O O . GLN A 1 414 ? -3.320 10.331 19.034 1.00 92.81 414 GLN A O 1
ATOM 3228 N N . GLU A 1 415 ? -1.944 11.457 17.665 1.00 90.31 415 GLU A N 1
ATOM 3229 C CA . GLU A 1 415 ? -2.990 12.210 16.974 1.00 90.31 415 GLU A CA 1
ATOM 3230 C C . GLU A 1 415 ? -4.037 11.287 16.341 1.00 90.31 415 GLU A C 1
ATOM 3232 O O . GLU A 1 415 ? -5.237 11.456 16.582 1.00 90.31 415 GLU A O 1
ATOM 3237 N N . LEU A 1 416 ? -3.587 10.276 15.590 1.00 93.06 416 LEU A N 1
ATOM 3238 C CA . LEU A 1 416 ? -4.464 9.300 14.952 1.00 93.06 416 LEU A CA 1
ATOM 3239 C C . LEU A 1 416 ? -5.318 8.552 15.984 1.00 93.06 416 LEU A C 1
ATOM 3241 O O . LEU A 1 416 ? -6.543 8.496 15.860 1.00 93.06 416 LEU A O 1
ATOM 3245 N N . LEU A 1 417 ? -4.690 7.998 17.024 1.00 95.69 417 LEU A N 1
ATOM 3246 C CA . LEU A 1 417 ? -5.391 7.237 18.060 1.00 95.69 417 LEU A CA 1
ATOM 3247 C C . LEU A 1 417 ? -6.382 8.125 18.823 1.00 95.69 417 LEU A C 1
ATOM 3249 O O . LEU A 1 417 ? -7.517 7.714 19.053 1.00 95.69 417 LEU A O 1
ATOM 3253 N N . CYS A 1 418 ? -5.995 9.355 19.167 1.00 94.19 418 CYS A N 1
ATOM 3254 C CA . CYS A 1 418 ? -6.879 10.313 19.822 1.00 94.19 418 CYS A CA 1
ATOM 3255 C C . CYS A 1 418 ? -8.108 10.618 18.969 1.00 94.19 418 CYS A C 1
ATOM 3257 O O . CYS A 1 418 ? -9.226 10.593 19.478 1.00 94.19 418 CYS A O 1
ATOM 3259 N N . ALA A 1 419 ? -7.930 10.838 17.669 1.00 91.25 419 ALA A N 1
ATOM 3260 C CA . ALA A 1 419 ? -9.037 11.096 16.759 1.00 91.25 419 ALA A CA 1
ATOM 3261 C C . ALA A 1 419 ? -10.003 9.913 16.653 1.00 91.25 419 ALA A C 1
ATOM 3263 O O . ALA A 1 419 ? -11.219 10.100 16.670 1.00 91.25 419 ALA A O 1
ATOM 3264 N N . ARG A 1 420 ? -9.477 8.684 16.606 1.00 93.44 420 ARG A N 1
ATOM 3265 C CA . ARG A 1 420 ? -10.304 7.471 16.608 1.00 93.44 420 ARG A CA 1
ATOM 3266 C C . ARG A 1 420 ? -11.020 7.262 17.942 1.00 93.44 420 ARG A C 1
ATOM 3268 O O . ARG A 1 420 ? -12.190 6.887 17.934 1.00 93.44 420 ARG A O 1
ATOM 3275 N N . LEU A 1 421 ? -10.364 7.550 19.070 1.00 95.00 421 LEU A N 1
ATOM 3276 C CA . LEU A 1 421 ? -10.988 7.502 20.394 1.00 95.00 421 LEU A CA 1
ATOM 3277 C C . LEU A 1 421 ? -12.152 8.487 20.490 1.00 95.00 421 LEU A C 1
ATOM 3279 O O . LEU A 1 421 ? -13.191 8.096 21.001 1.00 95.00 421 LEU A O 1
ATOM 3283 N N . GLN A 1 422 ? -12.037 9.709 19.956 1.00 91.88 422 GLN A N 1
ATOM 3284 C CA . GLN A 1 422 ? -13.125 10.702 19.995 1.00 91.88 422 GLN A CA 1
ATOM 3285 C C . GLN A 1 422 ? -14.450 10.163 19.434 1.00 91.88 422 GLN A C 1
ATOM 3287 O O . GLN A 1 422 ? -15.509 10.421 20.002 1.00 91.88 422 GLN A O 1
ATOM 3292 N N . LEU A 1 423 ? -14.401 9.322 18.395 1.00 89.56 423 LEU A N 1
ATOM 3293 C CA . LEU A 1 423 ? -15.596 8.687 17.822 1.00 89.56 423 LEU A CA 1
ATOM 3294 C C . LEU A 1 423 ? -16.306 7.725 18.795 1.00 89.56 423 LEU A C 1
ATOM 3296 O O . LEU A 1 423 ? -17.477 7.414 18.598 1.00 89.56 423 LEU A O 1
ATOM 3300 N N . ALA A 1 424 ? -15.614 7.240 19.829 1.00 91.69 424 ALA A N 1
ATOM 3301 C CA . ALA A 1 424 ? -16.121 6.298 20.825 1.00 91.69 424 ALA A CA 1
ATOM 3302 C C . ALA A 1 424 ? -16.573 6.956 22.142 1.00 91.69 424 ALA A C 1
ATOM 3304 O O . ALA A 1 424 ? -17.110 6.260 23.001 1.00 91.69 424 ALA A O 1
ATOM 3305 N N . PHE A 1 425 ? -16.410 8.277 22.316 1.00 92.12 425 PHE A N 1
ATOM 3306 C CA . PHE A 1 425 ? -16.742 8.964 23.578 1.00 92.12 425 PHE A CA 1
ATOM 3307 C C . PHE A 1 425 ? -18.209 8.786 23.983 1.00 92.12 425 PHE A C 1
ATOM 3309 O O . PHE A 1 425 ? -18.501 8.608 25.163 1.00 92.12 425 PHE A O 1
ATOM 3316 N N . ALA A 1 426 ? -19.124 8.810 23.010 1.00 89.12 426 ALA A N 1
ATOM 3317 C CA . ALA A 1 426 ? -20.557 8.691 23.266 1.00 89.12 426 ALA A CA 1
ATOM 3318 C C . ALA A 1 426 ? -21.004 7.256 23.599 1.00 89.12 426 ALA A C 1
ATOM 3320 O O . ALA A 1 426 ? -22.062 7.069 24.192 1.00 89.12 426 ALA A O 1
ATOM 3321 N N . THR A 1 427 ? -20.232 6.240 23.205 1.00 90.94 427 THR A N 1
ATOM 3322 C CA . THR A 1 427 ? -20.672 4.836 23.238 1.00 90.94 427 THR A CA 1
ATOM 3323 C C . THR A 1 427 ? -19.833 3.942 24.148 1.00 90.94 427 THR A C 1
ATOM 3325 O O . THR A 1 427 ? -20.261 2.833 24.471 1.00 90.94 427 THR A O 1
ATOM 3328 N N . ASN A 1 428 ? -18.656 4.394 24.587 1.00 91.88 428 ASN A N 1
ATOM 3329 C CA . ASN A 1 428 ? -17.765 3.629 25.448 1.00 91.88 428 ASN A CA 1
ATOM 3330 C C . ASN A 1 428 ? -17.278 4.467 26.654 1.00 91.88 428 ASN A C 1
ATOM 3332 O O . ASN A 1 428 ? -16.452 5.371 26.506 1.00 91.88 428 ASN A O 1
ATOM 3336 N N . PRO A 1 429 ? -17.718 4.140 27.887 1.00 91.88 429 PRO A N 1
ATOM 3337 C CA . PRO A 1 429 ? -17.412 4.931 29.082 1.00 91.88 429 PRO A CA 1
ATOM 3338 C C . PRO A 1 429 ? -15.937 4.868 29.518 1.00 91.88 429 PRO A C 1
ATOM 3340 O O . PRO A 1 429 ? -15.494 5.696 30.311 1.00 91.88 429 PRO A O 1
ATOM 3343 N N . ARG A 1 430 ? -15.149 3.905 29.017 1.00 92.06 430 ARG A N 1
ATOM 3344 C CA . ARG A 1 430 ? -13.701 3.798 29.291 1.00 92.06 430 ARG A CA 1
ATOM 3345 C C . ARG A 1 430 ? -12.857 4.662 28.352 1.00 92.06 430 ARG A C 1
ATOM 3347 O O . ARG A 1 430 ? -11.677 4.904 28.628 1.00 92.06 430 ARG A O 1
ATOM 3354 N N . THR A 1 431 ? -13.435 5.145 27.256 1.00 94.88 431 THR A N 1
ATOM 3355 C CA . THR A 1 431 ? -12.726 5.938 26.249 1.00 94.88 431 THR A CA 1
ATOM 3356 C C . THR A 1 431 ? -12.167 7.255 26.807 1.00 94.88 431 THR A C 1
ATOM 3358 O O . THR A 1 431 ? -10.987 7.502 26.562 1.00 94.88 431 THR A O 1
ATOM 3361 N N . PRO A 1 432 ? -12.883 8.055 27.630 1.00 94.88 432 PRO A N 1
ATOM 3362 C CA . PRO A 1 432 ? -12.315 9.277 28.213 1.00 94.88 432 PRO A CA 1
ATOM 3363 C C . PRO A 1 432 ? -11.082 9.029 29.096 1.00 94.88 432 PRO A C 1
ATOM 3365 O O . PRO A 1 432 ? -10.135 9.813 29.076 1.00 94.88 432 PRO A O 1
ATOM 3368 N N . LEU A 1 433 ? -11.056 7.917 29.842 1.00 94.25 433 LEU A N 1
ATOM 3369 C CA . LEU A 1 433 ? -9.891 7.526 30.645 1.00 94.25 433 LEU A CA 1
ATOM 3370 C C . LEU A 1 433 ? -8.695 7.181 29.754 1.00 94.25 433 LEU A C 1
ATOM 3372 O O . LEU A 1 433 ? -7.580 7.612 30.026 1.00 94.25 433 LEU A O 1
ATOM 3376 N N . THR A 1 434 ? -8.937 6.449 28.667 1.00 96.12 434 THR A N 1
ATOM 3377 C CA . THR A 1 434 ? -7.893 6.086 27.696 1.00 96.12 434 THR A CA 1
ATOM 3378 C C . THR A 1 434 ? -7.371 7.307 26.943 1.00 96.12 434 THR A C 1
ATOM 3380 O O . THR A 1 434 ? -6.167 7.439 26.753 1.00 96.12 434 THR A O 1
ATOM 3383 N N . ALA A 1 435 ? -8.247 8.245 26.581 1.00 95.62 435 ALA A N 1
ATOM 3384 C CA . ALA A 1 435 ? -7.853 9.499 25.950 1.00 95.62 435 ALA A CA 1
ATOM 3385 C C . ALA A 1 435 ? -6.972 10.353 26.877 1.00 95.62 435 ALA A C 1
ATOM 3387 O O . ALA A 1 435 ? -5.965 10.898 26.434 1.00 95.62 435 ALA A O 1
ATOM 3388 N N . ARG A 1 436 ? -7.297 10.424 28.177 1.00 95.00 436 ARG A N 1
ATOM 3389 C CA . ARG A 1 436 ? -6.447 11.089 29.180 1.00 95.00 436 ARG A CA 1
ATOM 3390 C C . ARG A 1 436 ? -5.103 10.389 29.362 1.00 95.00 436 ARG A C 1
ATOM 3392 O O . ARG A 1 436 ? -4.087 11.065 29.435 1.00 95.00 436 ARG A O 1
ATOM 3399 N N . TRP A 1 437 ? -5.099 9.058 29.421 1.00 95.44 437 TRP A N 1
ATOM 3400 C CA . TRP A 1 437 ? -3.877 8.251 29.513 1.00 95.44 437 TRP A CA 1
ATOM 3401 C C . TRP A 1 437 ? -2.949 8.463 28.308 1.00 95.44 437 TRP A C 1
ATOM 3403 O O . TRP A 1 437 ? -1.735 8.528 28.472 1.00 95.44 437 TRP A O 1
ATOM 3413 N N . LEU A 1 438 ? -3.519 8.652 27.115 1.00 94.88 438 LEU A N 1
ATOM 3414 C CA . LEU A 1 438 ? -2.792 8.967 25.885 1.00 94.88 438 LEU A CA 1
ATOM 3415 C C . LEU A 1 438 ? -2.479 10.469 25.725 1.00 94.88 438 LEU A C 1
ATOM 3417 O O . LEU A 1 438 ? -1.988 10.888 24.681 1.00 94.88 438 LEU A O 1
ATOM 3421 N N . SER A 1 439 ? -2.780 11.299 26.729 1.00 93.75 439 SER A N 1
ATOM 3422 C CA . SER A 1 439 ? -2.598 12.756 26.679 1.00 93.75 439 SER A CA 1
ATOM 3423 C C . SER A 1 439 ? -3.285 13.417 25.476 1.00 93.75 439 SER A C 1
ATOM 3425 O O . SER A 1 439 ? -2.745 14.343 24.873 1.00 93.75 439 SER A O 1
ATOM 3427 N N . CYS A 1 440 ? -4.464 12.931 25.082 1.00 92.88 440 CYS A N 1
ATOM 3428 C CA . CYS A 1 440 ? -5.217 13.522 23.982 1.00 92.88 440 CYS A CA 1
ATOM 3429 C C . CYS A 1 440 ? -5.612 14.972 24.298 1.00 92.88 440 CYS A C 1
ATOM 3431 O O . CYS A 1 440 ? -6.016 15.256 25.431 1.00 92.88 440 CYS A O 1
ATOM 3433 N N . PRO A 1 441 ? -5.560 15.885 23.310 1.00 83.88 441 PRO A N 1
ATOM 3434 C CA . PRO A 1 441 ? -6.037 17.246 23.506 1.00 83.88 441 PRO A CA 1
ATOM 3435 C C . PRO A 1 441 ? -7.520 17.225 23.895 1.00 83.88 441 PRO A C 1
ATOM 3437 O O . PRO A 1 441 ? -8.297 16.418 23.374 1.00 83.88 441 PRO A O 1
ATOM 3440 N N . ALA A 1 442 ? -7.910 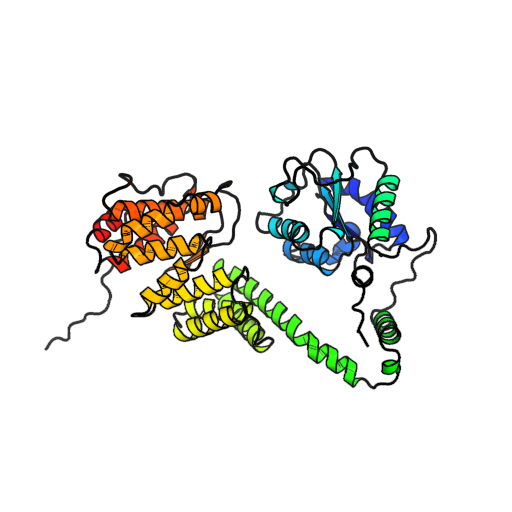18.107 24.819 1.00 69.31 442 ALA A N 1
ATOM 3441 C CA . ALA A 1 442 ? -9.310 18.278 25.186 1.00 69.31 442 ALA A CA 1
ATOM 3442 C C . ALA A 1 442 ? -10.115 18.614 23.922 1.00 69.31 442 ALA A C 1
ATOM 3444 O O . ALA A 1 442 ? -9.748 19.508 23.159 1.00 69.31 442 ALA A O 1
ATOM 3445 N N . SER A 1 443 ? -11.182 17.861 23.668 1.00 56.59 443 SER A N 1
ATOM 3446 C CA . SER A 1 443 ? -12.062 18.082 22.524 1.00 56.59 443 SER A CA 1
ATOM 3447 C C . SER A 1 443 ? -12.624 19.504 22.578 1.00 56.59 443 SER A C 1
ATOM 3449 O O . SER A 1 443 ? -13.324 19.844 23.533 1.00 56.59 443 SER A O 1
ATOM 3451 N N . ALA A 1 444 ? -12.349 20.328 21.563 1.00 35.53 444 ALA A N 1
ATOM 3452 C CA . ALA A 1 444 ? -13.135 21.537 21.349 1.00 35.53 444 ALA A CA 1
ATOM 3453 C C . ALA A 1 444 ? -14.599 21.109 21.123 1.00 35.53 444 ALA A C 1
ATOM 3455 O O . ALA A 1 444 ? -14.824 20.157 20.366 1.00 35.53 444 ALA A O 1
ATOM 3456 N N . PRO A 1 445 ? -15.588 21.738 21.781 1.00 33.91 445 PRO A N 1
ATOM 3457 C CA . PRO A 1 445 ? -16.986 21.420 21.533 1.00 33.91 445 PRO A CA 1
ATOM 3458 C C . PRO A 1 445 ? -17.292 21.620 20.046 1.00 33.91 445 PRO A C 1
ATOM 3460 O O . PRO A 1 445 ? -16.828 22.584 19.433 1.00 33.91 445 PRO A O 1
ATOM 3463 N N . ALA A 1 446 ? -18.050 20.691 19.462 1.00 36.59 446 ALA A N 1
ATOM 3464 C CA . ALA A 1 446 ? -18.550 20.834 18.105 1.00 36.59 446 ALA A CA 1
ATOM 3465 C C . ALA A 1 446 ? -19.312 22.163 18.002 1.00 36.59 446 ALA A C 1
ATOM 3467 O O . ALA A 1 446 ? -20.288 22.382 18.721 1.00 36.59 446 ALA A O 1
ATOM 3468 N N . ALA A 1 447 ? -18.855 23.067 17.136 1.00 33.34 447 ALA A N 1
ATOM 3469 C CA . ALA A 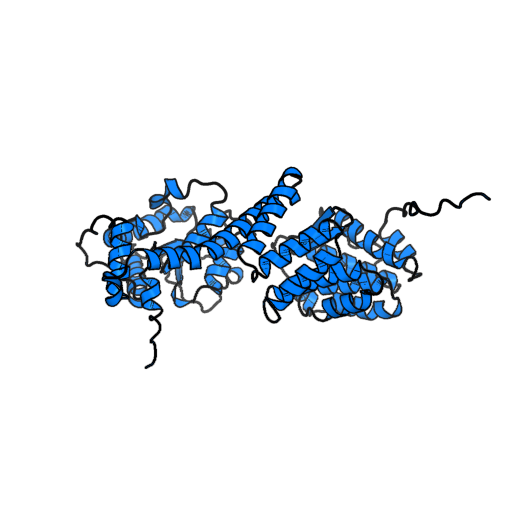1 447 ? -19.607 24.261 16.784 1.00 33.34 447 ALA A CA 1
ATOM 3470 C C . ALA A 1 447 ? -20.906 23.812 16.095 1.00 33.34 447 ALA A C 1
ATOM 3472 O O . ALA A 1 447 ? -20.897 23.452 14.922 1.00 33.34 447 ALA A O 1
ATOM 3473 N N . GLY A 1 448 ? -22.000 23.738 16.854 1.00 37.75 448 GLY A N 1
ATOM 3474 C CA . GLY A 1 448 ? -23.258 23.199 16.342 1.00 37.75 448 GLY A CA 1
ATOM 3475 C C . GLY A 1 448 ? -24.349 22.982 17.386 1.00 37.75 448 GLY A C 1
ATOM 3476 O O . GLY A 1 448 ? -25.079 22.005 17.299 1.00 37.75 448 GLY A O 1
ATOM 3477 N N . SER A 1 449 ? -24.476 23.865 18.376 1.00 34.56 449 SER A N 1
ATOM 3478 C CA . SER A 1 449 ? -25.735 24.027 19.114 1.00 34.56 449 SER A CA 1
ATOM 3479 C C . SER A 1 449 ? -25.863 25.463 19.620 1.00 34.56 449 SER A C 1
ATOM 3481 O O . SER A 1 449 ? -25.866 25.728 20.821 1.00 34.56 449 SER A O 1
ATOM 3483 N N . THR A 1 450 ? -25.947 26.424 18.703 1.00 33.53 450 THR A N 1
ATOM 3484 C CA . THR A 1 450 ? -26.617 27.682 19.031 1.00 33.53 450 THR A CA 1
ATOM 3485 C C . THR A 1 450 ? -28.109 27.389 19.103 1.00 33.53 450 THR A C 1
ATOM 3487 O O . THR A 1 450 ? -28.819 27.345 18.103 1.00 33.53 450 THR A O 1
ATOM 3490 N N . SER A 1 451 ? -28.557 27.130 20.328 1.00 36.19 451 SER A N 1
ATOM 3491 C CA . SER A 1 451 ? -29.931 27.328 20.764 1.00 36.19 451 SER A CA 1
ATOM 3492 C C . SER A 1 451 ? -30.454 28.658 20.217 1.00 36.19 451 SER A C 1
ATOM 3494 O O . SER A 1 451 ? -29.884 29.710 20.515 1.00 36.19 451 SER A O 1
ATOM 3496 N N . GLN A 1 452 ? -31.527 28.612 19.427 1.00 31.25 452 GLN A N 1
ATOM 3497 C CA . GLN A 1 452 ? -32.356 29.789 19.187 1.00 31.25 452 GLN A CA 1
ATOM 3498 C C . GLN A 1 452 ? -32.886 30.288 20.540 1.00 31.25 452 GLN A C 1
ATOM 3500 O O . GLN A 1 452 ? -33.457 29.485 21.284 1.00 31.25 452 GLN A O 1
ATOM 3505 N N . PRO A 1 453 ? -32.719 31.573 20.888 1.00 39.22 453 PRO A N 1
ATOM 3506 C CA . PRO A 1 453 ? -33.526 32.180 21.926 1.00 39.22 453 PRO A CA 1
ATOM 3507 C C . PRO A 1 453 ? -34.897 32.534 21.337 1.00 39.22 453 PRO A C 1
ATOM 3509 O O . PRO A 1 453 ? -34.965 33.280 20.363 1.00 39.22 453 PRO A O 1
ATOM 3512 N N . THR A 1 454 ? -35.918 31.912 21.937 1.00 42.28 454 THR A N 1
ATOM 3513 C CA . THR A 1 454 ? -37.344 32.288 22.079 1.00 42.28 454 THR A CA 1
ATOM 3514 C C . THR A 1 454 ? -37.973 33.244 21.077 1.00 42.28 454 THR A C 1
ATOM 3516 O O . THR A 1 454 ? -37.570 34.430 21.072 1.00 42.28 454 THR A O 1
#

Foldseek 3Di:
DDDDDPPLLVVLQPAQALEEEADAPVCLVVCVLLQVVLCQFVNLRNYHRCVSCVVVCPDPPSLVVVLCCLQPRYNAYEYEQELCSVVRPDAQVSLVSLLCCCVVPDVLRYAYEYAYDNDDPVSSVDDPPDDHHYPNPPDSVVVNVVVVVSSVVSNHDTHDPPDGDDDPDPPVVVVVVVVCVPDVPCVPDPPPVVVVVCVVCVLQVQLVVLQVQLVVLVVVVLVPPVVSLVSNVVSLVSSCVSPVLPLSSLQSQLVNCVLVVVLVSNLVSLVSSCVSPPPPRVCNLVSLQSNLLSQCVDPPSPVVSLVSLVVSPLPLLSLLVNLLSCLLPLVCLVVSLCSLPDPSSVVSLDDDLSNFDDWDWDDDNNHTDIQGGSLSSVLLSQQSNQLSQQLVVHHDQARPCPDPSNVVPSVVSLSRSLSSLVVNVVRRVSSVVSCVRSVHPDDDPPPPDPDDDD

pLDDT: mean 79.77, std 18.11, range [28.36, 97.81]

Sequence (454 aa):
MARTSPSAAVASAERRFAVGFSYAGAERERVAPLAERLAQRLGEERVLFDRFHEAELAIPDLDVYLPRLYRDHTALIVVVLSPDYPRKRWCGLEWRWIRQLILESAQGRIMLLKLGDPGDLSELGIVAGDGYLDIARRPAAEVVARIEQRLRQAGIPLPAEGETPAPPESRATACRRWLSRRWPVLAGLSGGAALLAVLLLGPAWLARWQLEKGDRAFEQYAKGDGSQWERATEAWQQAAQLDRRSAAAQARLGFLADLQDELTPAESAWRRALELQPDPHPEARRHRNGLANVLMQQPGRRAEALRLFDGNNNYPRSALEAAMLRWQVPSQLPQALDAVSSPALAASLAGPAATQREAWGFKQRNQLLVFETLGHQRCLLQGVQAATAHQLGQGPASPPLTQSDCKGLANQVQELLCARLQLAFATNPRTPLTARWLSCPASAPAAGSTSQPT

Secondary structure (DSSP, 8-state):
----PPPTTHHHHTSSEEEEEE--GGGHHHHHHHHHHHHHHH-GGGEE-GGGSHHHH-STTHHHHHHHIIIIIEEEEEEEE-TTGGGSS--TTSHHHHHHHHHHS-GGGEEEEE-S-----GGGT--TT---EE-TTS-HHHHHHHHHHHHHHTT---PPTT-PPPPPPPHHHHHHHHHHHH-GGGGGS-THHHHHHHHHHHHHHHHHHHHHHHHHHHHHHHTT-TTHHHHHHHHHHHHHHH-TT-HHHHHHHHHHHHHTT-HHHHHHHHHHHHHHS-TTSTTHHHHHHHHHHHHHHSTT-HHHHHHHHHTSTT-HHHHHHHHHHHTT-GGGHHHHHHHHT-HHHHHHT-S-TT-EEEEEEEEETTEEEEEEEHHHHHHHHHHHHHHHHHHTT-S-SS-GGGSGGGTTTHHHHHHHHHHHHHTTTTT-TTHHHHHHHTTPPPPPPPS-------